Protein AF-A0A1Y5I904-F1 (afdb_monomer_lite)

Structure (mmCIF, N/CA/C/O backbone):
data_AF-A0A1Y5I904-F1
#
_entry.id   AF-A0A1Y5I904-F1
#
loop_
_atom_site.group_PDB
_atom_site.id
_atom_site.type_symbol
_atom_site.label_atom_id
_atom_site.label_alt_id
_atom_site.label_comp_id
_atom_site.label_asym_id
_atom_site.label_entity_id
_atom_site.label_seq_id
_atom_site.pdbx_PDB_ins_code
_atom_site.Cartn_x
_atom_site.Cartn_y
_atom_site.Cartn_z
_atom_site.occupancy
_atom_site.B_iso_or_equiv
_atom_site.auth_seq_id
_atom_site.auth_comp_id
_atom_site.auth_asym_id
_atom_site.auth_atom_id
_atom_site.pdbx_PDB_model_num
ATOM 1 N N . MET A 1 1 ? 65.230 15.357 65.675 1.00 37.19 1 MET A N 1
ATOM 2 C CA . MET A 1 1 ? 66.394 15.057 64.803 1.00 37.19 1 MET A CA 1
ATOM 3 C C . MET A 1 1 ? 66.828 13.613 65.038 1.00 37.19 1 MET A C 1
ATOM 5 O O . MET A 1 1 ? 66.601 13.140 66.140 1.00 37.19 1 MET A O 1
ATOM 9 N N . ARG A 1 2 ? 67.515 12.997 64.059 1.00 33.25 2 ARG A N 1
ATOM 10 C CA . ARG A 1 2 ? 68.181 11.670 64.097 1.00 33.25 2 ARG A CA 1
ATOM 11 C C . ARG A 1 2 ? 67.294 10.403 64.177 1.00 33.25 2 ARG A C 1
ATOM 13 O O . ARG A 1 2 ? 66.387 10.294 64.986 1.00 33.25 2 ARG A O 1
ATOM 20 N N . ALA A 1 3 ? 67.672 9.446 63.329 1.00 31.36 3 ALA A N 1
ATOM 21 C CA . ALA A 1 3 ? 67.494 7.982 63.373 1.00 31.36 3 ALA A CA 1
ATOM 22 C C . ALA A 1 3 ? 68.921 7.381 63.147 1.00 31.36 3 ALA A C 1
ATOM 24 O O . ALA A 1 3 ? 69.858 8.196 63.150 1.00 31.36 3 ALA A O 1
ATOM 25 N N . PRO A 1 4 ? 69.176 6.081 62.842 1.00 52.91 4 PRO A N 1
ATOM 26 C CA . PRO A 1 4 ? 68.407 4.818 62.948 1.00 52.91 4 PRO A CA 1
ATOM 27 C C . PRO A 1 4 ? 69.043 3.888 64.044 1.00 52.91 4 PRO A C 1
ATOM 29 O O . PRO A 1 4 ? 69.398 4.456 65.070 1.00 52.91 4 PRO A O 1
ATOM 32 N N . ILE A 1 5 ? 69.220 2.542 64.043 1.00 33.00 5 ILE A N 1
ATOM 33 C CA . ILE A 1 5 ? 69.091 1.383 63.105 1.00 33.00 5 ILE A CA 1
ATOM 34 C C . ILE A 1 5 ? 68.920 0.047 63.890 1.00 33.00 5 ILE A C 1
ATOM 36 O O . ILE A 1 5 ? 69.253 0.001 65.068 1.00 33.00 5 ILE A O 1
ATOM 40 N N . ALA A 1 6 ? 68.576 -1.042 63.170 1.00 31.25 6 ALA A N 1
ATOM 41 C CA . ALA A 1 6 ? 68.695 -2.476 63.547 1.00 31.25 6 ALA A CA 1
ATOM 42 C C . ALA A 1 6 ? 67.755 -2.995 64.679 1.00 31.25 6 ALA A C 1
ATOM 44 O O . ALA A 1 6 ? 67.220 -2.204 65.444 1.00 31.25 6 ALA A O 1
ATOM 45 N N . SER A 1 7 ? 67.446 -4.300 64.814 1.00 31.38 7 SER A N 1
ATOM 46 C CA . SER A 1 7 ? 68.014 -5.513 64.179 1.00 31.38 7 SER A CA 1
ATOM 47 C C . SER A 1 7 ? 66.975 -6.626 63.865 1.00 31.38 7 SER A C 1
ATOM 49 O O . SER A 1 7 ? 65.827 -6.567 64.293 1.00 31.38 7 SER A O 1
ATOM 51 N N . THR A 1 8 ? 67.422 -7.637 63.110 1.00 30.86 8 THR A N 1
ATOM 52 C CA . THR A 1 8 ? 66.809 -8.932 62.705 1.00 30.86 8 THR A CA 1
ATOM 53 C C . THR A 1 8 ? 66.584 -9.911 63.885 1.00 30.86 8 THR A C 1
ATOM 55 O O . THR A 1 8 ? 67.165 -9.682 64.941 1.00 30.86 8 THR A O 1
ATOM 58 N N . SER A 1 9 ? 65.860 -11.052 63.835 1.00 33.38 9 SER A N 1
ATOM 59 C CA . SER A 1 9 ? 65.056 -11.807 62.819 1.00 33.38 9 SER A CA 1
ATOM 60 C C . SER A 1 9 ? 64.004 -12.695 63.580 1.00 33.38 9 SER A C 1
ATOM 62 O O . SER A 1 9 ? 63.516 -12.197 64.585 1.00 33.38 9 SER A O 1
ATOM 64 N N . ASP A 1 10 ? 63.531 -13.930 63.292 1.00 34.19 10 ASP A N 1
ATOM 65 C CA . ASP A 1 10 ? 63.822 -15.057 62.366 1.00 34.19 10 ASP A CA 1
ATOM 66 C C . ASP A 1 10 ? 62.633 -16.075 62.324 1.00 34.19 10 ASP A C 1
ATOM 68 O O . ASP A 1 10 ? 61.891 -16.151 63.298 1.00 34.19 10 ASP A O 1
ATOM 72 N N . LYS A 1 11 ? 62.529 -16.903 61.258 1.00 34.19 11 LYS A N 1
ATOM 73 C CA . LYS A 1 11 ? 61.696 -18.141 61.079 1.00 34.19 11 LYS A CA 1
ATOM 74 C C . LYS A 1 11 ? 60.150 -18.036 61.149 1.00 34.19 11 LYS A C 1
ATOM 76 O O . LYS A 1 11 ? 59.596 -17.242 61.889 1.00 34.19 11 LYS A O 1
ATOM 81 N N . ALA A 1 12 ? 59.349 -18.856 60.447 1.00 36.53 12 ALA A N 1
ATOM 82 C CA . ALA A 1 12 ? 59.539 -19.863 59.376 1.00 36.53 12 ALA A CA 1
ATOM 83 C C . ALA A 1 12 ? 58.139 -20.290 58.845 1.00 36.53 12 ALA A C 1
ATOM 85 O O . ALA A 1 12 ? 57.160 -20.114 59.562 1.00 36.53 12 ALA A O 1
ATOM 86 N N . LEU A 1 13 ? 57.923 -20.918 57.677 1.00 34.00 13 LEU A N 1
ATOM 87 C CA . LEU A 1 13 ? 58.653 -21.044 56.398 1.00 34.00 13 LEU A CA 1
ATOM 88 C C . LEU A 1 13 ? 57.634 -21.569 55.345 1.00 34.00 13 LEU A C 1
ATOM 90 O O . LEU A 1 13 ? 56.708 -22.289 55.709 1.00 34.00 13 LEU A O 1
ATOM 94 N N . GLY A 1 14 ? 57.788 -21.263 54.048 1.00 33.06 14 GLY A N 1
ATOM 95 C CA . GLY A 1 14 ? 56.929 -21.827 52.988 1.00 33.06 14 GLY A CA 1
ATOM 96 C C . GLY A 1 14 ? 57.320 -21.368 51.580 1.00 33.06 14 GLY A C 1
ATOM 97 O O . GLY A 1 14 ? 56.940 -20.281 51.149 1.00 33.06 14 GLY A O 1
ATOM 98 N N . THR A 1 15 ? 58.116 -22.170 50.872 1.00 39.16 15 THR A N 1
ATOM 99 C CA . THR A 1 15 ? 58.800 -21.777 49.627 1.00 39.16 15 THR A CA 1
ATOM 100 C C . THR A 1 15 ? 57.958 -21.965 48.358 1.00 39.16 15 THR A C 1
ATOM 102 O O . THR A 1 15 ? 57.109 -22.848 48.265 1.00 39.16 15 THR A O 1
ATOM 105 N N . ARG A 1 16 ? 58.209 -21.114 47.353 1.00 38.72 16 ARG A N 1
ATOM 106 C CA . ARG A 1 16 ? 57.650 -21.192 45.988 1.00 38.72 16 ARG A CA 1
ATOM 107 C C . ARG A 1 16 ? 58.798 -21.265 44.969 1.00 38.72 16 ARG A C 1
ATOM 109 O O . ARG A 1 16 ? 59.931 -20.948 45.318 1.00 38.72 16 ARG A O 1
ATOM 116 N N . GLY A 1 17 ? 58.501 -21.710 43.746 1.00 44.94 17 GLY A N 1
ATOM 117 C CA . GLY A 1 17 ? 59.495 -21.998 42.701 1.00 44.94 17 GLY A CA 1
ATOM 118 C C . GLY A 1 17 ? 60.277 -20.785 42.153 1.00 44.94 17 GLY A C 1
ATOM 119 O O . GLY A 1 17 ? 59.896 -19.638 42.401 1.00 44.94 17 GLY A O 1
ATOM 120 N N . PRO A 1 18 ? 61.364 -21.041 41.395 1.00 52.94 18 PRO A N 1
ATOM 121 C CA . PRO A 1 18 ? 62.403 -20.053 41.072 1.00 52.94 18 PRO A CA 1
ATOM 122 C C . PRO A 1 18 ? 61.978 -18.927 40.114 1.00 52.94 18 PRO A C 1
ATOM 124 O O . PRO A 1 18 ? 62.566 -17.847 40.158 1.00 52.94 18 PRO A O 1
ATOM 127 N N . ASP A 1 19 ? 60.933 -19.119 39.301 1.00 53.38 19 ASP A N 1
ATOM 128 C CA . ASP A 1 19 ? 60.477 -18.125 38.309 1.00 53.38 19 ASP A CA 1
ATOM 129 C C . ASP A 1 19 ? 60.087 -16.767 38.926 1.00 53.38 19 ASP A C 1
ATOM 131 O O . ASP A 1 19 ? 60.067 -15.740 38.246 1.00 53.38 19 ASP A O 1
ATOM 135 N N . ALA A 1 20 ? 59.802 -16.741 40.232 1.00 55.34 20 ALA A N 1
ATOM 136 C CA . ALA A 1 20 ? 59.358 -15.560 40.968 1.00 55.34 20 ALA A CA 1
ATOM 137 C C . ALA A 1 20 ? 60.428 -14.461 41.157 1.00 55.34 20 ALA A C 1
ATOM 139 O O . ALA A 1 20 ? 60.087 -13.387 41.654 1.00 55.34 20 ALA A O 1
ATOM 140 N N . GLN A 1 21 ? 61.700 -14.700 40.802 1.00 58.06 21 GLN A N 1
ATOM 141 C CA . GLN A 1 21 ? 62.798 -13.741 41.026 1.00 58.06 21 GLN A CA 1
ATOM 142 C C . GLN A 1 21 ? 63.452 -13.173 39.750 1.00 58.06 21 GLN A C 1
ATOM 144 O O . GLN A 1 21 ? 64.247 -12.238 39.848 1.00 58.06 21 GLN A O 1
ATOM 149 N N . CYS A 1 22 ? 63.080 -13.625 38.546 1.00 61.50 22 CYS A N 1
ATOM 150 C CA . CYS A 1 22 ? 63.567 -13.005 37.308 1.00 61.50 22 CYS A CA 1
ATOM 151 C C . CYS A 1 22 ? 62.714 -11.780 36.916 1.00 61.50 22 CYS A C 1
ATOM 153 O O . CYS A 1 22 ? 61.638 -11.918 36.329 1.00 61.50 22 CYS A O 1
ATOM 155 N N . GLN A 1 23 ? 63.208 -10.563 37.183 1.00 62.62 23 GLN A N 1
ATOM 156 C CA . GLN A 1 23 ? 62.476 -9.315 36.892 1.00 62.62 23 GLN A CA 1
ATOM 157 C C . GLN A 1 23 ? 62.079 -9.136 35.412 1.00 62.62 23 GLN A C 1
ATOM 159 O O . GLN A 1 23 ? 61.051 -8.518 35.144 1.00 62.62 23 GLN A O 1
ATOM 164 N N . ARG A 1 24 ? 62.838 -9.688 34.451 1.00 49.69 24 ARG A N 1
ATOM 165 C CA . ARG A 1 24 ? 62.489 -9.619 33.015 1.00 49.69 24 ARG A CA 1
ATOM 166 C C . ARG A 1 24 ? 61.328 -10.549 32.651 1.00 49.69 24 ARG A C 1
ATOM 168 O O . ARG A 1 24 ? 60.395 -10.114 31.977 1.00 49.69 24 ARG A O 1
ATOM 175 N N . CYS A 1 25 ? 61.335 -11.783 33.158 1.00 57.19 25 CYS A N 1
ATOM 176 C CA . CYS A 1 25 ? 60.236 -12.731 32.956 1.00 57.19 25 CYS A CA 1
ATOM 177 C C . CYS A 1 25 ? 58.955 -12.275 33.675 1.00 57.19 25 CYS A C 1
ATOM 179 O O . CYS A 1 25 ? 57.867 -12.375 33.111 1.00 57.19 25 CYS A O 1
ATOM 181 N N . ALA A 1 26 ? 59.076 -11.677 34.867 1.00 61.12 26 ALA A N 1
ATOM 182 C CA . ALA A 1 26 ? 57.952 -11.105 35.616 1.00 61.12 26 ALA A CA 1
ATOM 183 C C . ALA A 1 26 ? 57.235 -9.946 34.885 1.00 61.12 26 ALA A C 1
ATOM 185 O O . ALA A 1 26 ? 56.087 -9.638 35.202 1.00 61.12 26 ALA A O 1
ATOM 186 N N . GLN A 1 27 ? 57.885 -9.322 33.894 1.00 58.03 27 GLN A N 1
ATOM 187 C CA . GLN A 1 27 ? 57.305 -8.294 33.019 1.00 58.03 27 GLN A CA 1
ATOM 188 C C . GLN A 1 27 ? 56.855 -8.843 31.648 1.00 58.03 27 GLN A C 1
ATOM 190 O O . GLN A 1 27 ? 56.465 -8.073 30.774 1.00 58.03 27 GLN A O 1
ATOM 195 N N . GLY A 1 28 ? 56.870 -10.168 31.454 1.00 55.53 28 GLY A N 1
ATOM 196 C CA . GLY A 1 28 ? 56.326 -10.833 30.265 1.00 55.53 28 GLY A CA 1
ATOM 197 C C . GLY A 1 28 ? 57.246 -10.875 29.041 1.00 55.53 28 GLY A C 1
ATOM 198 O O . GLY A 1 28 ? 56.782 -11.238 27.961 1.00 55.53 28 GLY A O 1
ATOM 199 N N . PHE A 1 29 ? 58.532 -10.535 29.181 1.00 49.56 29 PHE A N 1
ATOM 200 C CA . PHE A 1 29 ? 59.513 -10.618 28.093 1.00 49.56 29 PHE A CA 1
ATOM 201 C C . PHE A 1 29 ? 60.405 -11.859 28.219 1.00 49.56 29 PHE A C 1
ATOM 203 O O . PHE A 1 29 ? 60.851 -12.217 29.308 1.00 49.56 29 PHE A O 1
ATOM 210 N N . TYR A 1 30 ? 60.693 -12.496 27.081 1.00 54.53 30 TYR A N 1
ATOM 211 C CA . TYR A 1 30 ? 61.532 -13.694 27.002 1.00 54.53 30 TYR A CA 1
ATOM 212 C C . TYR A 1 30 ? 62.988 -13.415 27.424 1.00 54.53 30 TYR A C 1
ATOM 214 O O . TYR A 1 30 ? 63.544 -12.348 27.136 1.00 54.53 30 TYR A O 1
ATOM 222 N N . CYS A 1 31 ? 63.613 -14.393 28.085 1.00 48.16 31 CYS A N 1
ATOM 223 C CA . CYS A 1 31 ? 65.010 -14.356 28.513 1.00 48.16 31 CYS A CA 1
ATOM 224 C C . CYS A 1 31 ? 65.717 -15.662 28.118 1.00 48.16 31 CYS A C 1
ATOM 226 O O . CYS A 1 31 ? 65.143 -16.739 28.265 1.00 48.16 31 CYS A O 1
ATOM 228 N N . ALA A 1 32 ? 66.947 -15.570 27.609 1.00 54.75 32 ALA A N 1
ATOM 229 C CA . ALA A 1 32 ? 67.651 -16.704 27.001 1.00 54.75 32 ALA A CA 1
ATOM 230 C C . ALA A 1 32 ? 68.439 -17.578 28.000 1.00 54.75 32 ALA A C 1
ATOM 232 O O . ALA A 1 32 ? 68.758 -18.719 27.687 1.00 54.75 32 ALA A O 1
ATOM 233 N N . GLU A 1 33 ? 68.722 -17.084 29.209 1.00 48.16 33 GLU A N 1
ATOM 234 C CA . GLU A 1 33 ? 69.597 -17.750 30.197 1.00 48.16 33 GLU A CA 1
ATOM 235 C C . GLU A 1 33 ? 68.921 -18.903 30.972 1.00 48.16 33 GLU A C 1
ATOM 237 O O . GLU A 1 33 ? 69.505 -19.482 31.887 1.00 48.16 33 GLU A O 1
ATOM 242 N N . HIS A 1 34 ? 67.690 -19.265 30.599 1.00 58.94 34 HIS A N 1
ATOM 243 C CA . HIS A 1 34 ? 66.990 -20.471 31.065 1.00 58.94 34 HIS A CA 1
ATOM 244 C C . HIS A 1 34 ? 66.620 -21.413 29.902 1.00 58.94 34 HIS A C 1
ATOM 246 O O . HIS A 1 34 ? 65.742 -22.265 30.034 1.00 58.94 34 HIS A O 1
ATOM 252 N N . ALA A 1 35 ? 67.275 -21.261 28.747 1.00 47.38 35 ALA A N 1
ATOM 253 C CA . ALA A 1 35 ? 67.187 -22.204 27.639 1.00 47.38 35 ALA A CA 1
ATOM 254 C C . ALA A 1 35 ? 68.309 -23.255 27.720 1.00 47.38 35 ALA A C 1
ATOM 256 O O . ALA A 1 35 ? 69.447 -22.924 28.046 1.00 47.38 35 ALA A O 1
ATOM 257 N N . SER A 1 36 ? 67.994 -24.488 27.302 1.00 37.53 36 SER A N 1
ATOM 258 C CA . SER A 1 36 ? 68.884 -25.666 27.232 1.00 37.53 36 SER A CA 1
ATOM 259 C C . SER A 1 36 ? 69.275 -26.307 28.585 1.00 37.53 36 SER A C 1
ATOM 261 O O . SER A 1 36 ? 69.391 -25.622 29.591 1.00 37.53 36 SER A O 1
ATOM 263 N N . ASN A 1 37 ? 69.494 -27.625 28.685 1.00 35.12 37 ASN A N 1
ATOM 264 C CA . ASN A 1 37 ? 69.073 -28.724 27.802 1.00 35.12 37 ASN A CA 1
ATOM 265 C C . ASN A 1 37 ? 69.051 -30.052 28.584 1.00 35.12 37 ASN A C 1
ATOM 267 O O . ASN A 1 37 ? 69.848 -30.252 29.496 1.00 35.12 37 ASN A O 1
ATOM 271 N N . GLY A 1 38 ? 68.195 -30.987 28.169 1.00 28.09 38 GLY A N 1
ATOM 272 C CA . GLY A 1 38 ? 68.156 -32.357 28.689 1.00 28.09 38 GLY A CA 1
ATOM 273 C C . GLY A 1 38 ? 67.460 -33.265 27.683 1.00 28.09 38 GLY A C 1
ATOM 274 O O . GLY A 1 38 ? 66.237 -33.362 27.685 1.00 28.09 38 GLY A O 1
ATOM 275 N N . ALA A 1 39 ? 68.228 -33.851 26.765 1.00 31.25 39 ALA A N 1
ATOM 276 C CA . ALA A 1 39 ? 67.696 -34.599 25.631 1.00 31.25 39 ALA A CA 1
ATOM 277 C C . ALA A 1 39 ? 67.847 -36.112 25.826 1.00 31.25 39 ALA A C 1
ATOM 279 O O . ALA A 1 39 ? 68.961 -36.583 26.031 1.00 31.25 39 ALA A O 1
ATOM 280 N N . SER A 1 40 ? 66.747 -36.845 25.636 1.00 28.20 40 SER A N 1
ATOM 281 C CA . SER A 1 40 ? 66.747 -38.256 25.237 1.00 28.20 40 SER A CA 1
ATOM 282 C C . SER A 1 40 ? 65.568 -38.536 24.304 1.00 28.20 40 SER A C 1
ATOM 284 O O . SER A 1 40 ? 64.463 -38.050 24.524 1.00 28.20 40 SER A O 1
ATOM 286 N N . GLU A 1 41 ? 65.848 -39.323 23.265 1.00 31.95 41 GLU A N 1
ATOM 287 C CA . GLU A 1 41 ? 64.938 -40.275 22.611 1.00 31.95 41 GLU A CA 1
ATOM 288 C C . GLU A 1 41 ? 63.524 -39.783 22.238 1.00 31.95 41 GLU A C 1
ATOM 290 O O . GLU A 1 41 ? 62.536 -39.996 22.939 1.00 31.95 41 GLU A O 1
ATOM 295 N N . LYS A 1 42 ? 63.405 -39.235 21.020 1.00 31.30 42 LYS A N 1
ATOM 296 C CA . LYS A 1 42 ? 62.131 -39.259 20.289 1.00 31.30 42 LYS A CA 1
ATOM 297 C C . LYS A 1 42 ? 61.832 -40.690 19.843 1.00 31.30 42 LYS A C 1
ATOM 299 O O . LYS A 1 42 ? 62.506 -41.202 18.950 1.00 31.30 42 LYS A O 1
ATOM 304 N N . SER A 1 43 ? 60.781 -41.290 20.390 1.00 30.69 43 SER A N 1
ATOM 305 C CA . SER A 1 43 ? 60.101 -42.408 19.737 1.00 30.69 43 SER A CA 1
ATOM 306 C C . SER A 1 43 ? 59.536 -41.969 18.377 1.00 30.69 43 SER A C 1
ATOM 308 O O . SER A 1 43 ? 59.177 -40.806 18.175 1.00 30.69 43 SER A O 1
ATOM 310 N N . MET A 1 44 ? 59.464 -42.901 17.424 1.00 39.16 44 MET A N 1
ATOM 311 C CA . MET A 1 44 ? 58.741 -42.678 16.172 1.00 39.16 44 MET A CA 1
ATOM 312 C C . MET A 1 44 ? 57.244 -42.678 16.487 1.00 39.16 44 MET A C 1
ATOM 314 O O . MET A 1 44 ? 56.706 -43.715 16.872 1.00 39.16 44 MET A O 1
ATOM 318 N N . GLU A 1 45 ? 56.566 -41.538 16.335 1.00 37.44 45 GLU A N 1
ATOM 319 C CA . GLU A 1 45 ? 55.104 -41.533 16.369 1.00 37.44 45 GLU A CA 1
ATOM 320 C C . GLU A 1 45 ? 54.584 -42.084 15.038 1.00 37.44 45 GLU A C 1
ATOM 322 O O . GLU A 1 45 ? 54.827 -41.534 13.962 1.00 37.44 45 GLU A O 1
ATOM 327 N N . GLU A 1 46 ? 53.945 -43.244 15.132 1.00 33.31 46 GLU A N 1
ATOM 328 C CA . GLU A 1 46 ? 53.560 -44.088 14.012 1.00 33.31 46 GLU A CA 1
ATOM 329 C C . GLU A 1 46 ? 52.493 -43.387 13.159 1.00 33.31 46 GLU A C 1
ATOM 331 O O . GLU A 1 46 ? 51.348 -43.200 13.581 1.00 33.31 46 GLU A O 1
ATOM 336 N N . THR A 1 47 ? 52.862 -42.968 11.943 1.00 39.09 47 THR A N 1
ATOM 337 C CA . THR A 1 47 ? 51.931 -42.321 11.011 1.00 39.09 47 THR A CA 1
ATOM 338 C C . THR A 1 47 ? 50.856 -43.307 10.581 1.00 39.09 47 THR A C 1
ATOM 340 O O . THR A 1 47 ? 51.031 -44.065 9.626 1.00 39.09 47 THR A O 1
ATOM 343 N N . LYS A 1 48 ? 49.728 -43.263 11.296 1.00 34.16 48 LYS A N 1
ATOM 344 C CA . LYS A 1 48 ? 48.482 -43.958 10.980 1.00 34.16 48 LYS A CA 1
ATOM 345 C C . LYS A 1 48 ? 48.203 -43.874 9.470 1.00 34.16 48 LYS A C 1
ATOM 347 O O . LYS A 1 48 ? 47.997 -42.762 8.979 1.00 34.16 48 LYS A O 1
ATOM 352 N N . PRO A 1 49 ? 48.165 -45.004 8.740 1.00 38.88 49 PRO A N 1
ATOM 353 C CA . PRO A 1 49 ? 47.985 -44.979 7.297 1.00 38.88 49 PRO A CA 1
ATOM 354 C C . PRO A 1 49 ? 46.629 -44.369 6.935 1.00 38.88 49 PRO A C 1
ATOM 356 O O . PRO A 1 49 ? 45.606 -44.665 7.566 1.00 38.88 49 PRO A O 1
ATOM 359 N N . GLU A 1 50 ? 46.619 -43.520 5.908 1.00 44.88 50 GLU A N 1
ATOM 360 C CA . GLU A 1 50 ? 45.372 -43.027 5.332 1.00 44.88 50 GLU A CA 1
ATOM 361 C C . GLU A 1 50 ? 44.557 -44.203 4.764 1.00 44.88 50 GLU A C 1
ATOM 363 O O . GLU A 1 50 ? 45.132 -45.179 4.269 1.00 44.88 50 GLU A O 1
ATOM 368 N N . PRO A 1 51 ? 43.214 -44.163 4.849 1.00 43.53 51 PRO A N 1
ATOM 369 C CA . PRO A 1 51 ? 42.387 -45.257 4.364 1.00 43.53 51 PRO A CA 1
ATOM 370 C C . PRO A 1 51 ? 42.555 -45.400 2.850 1.00 43.53 51 PRO A C 1
ATOM 372 O O . PRO A 1 51 ? 42.142 -44.519 2.095 1.00 43.53 51 PRO A O 1
ATOM 375 N N . ILE A 1 52 ? 43.127 -46.529 2.417 1.00 45.34 52 ILE A N 1
ATOM 376 C CA . ILE A 1 52 ? 43.295 -46.878 1.003 1.00 45.34 52 ILE A CA 1
ATOM 377 C C . ILE A 1 52 ? 41.907 -46.979 0.365 1.00 45.34 52 ILE A C 1
ATOM 379 O O . ILE A 1 52 ? 41.223 -48.002 0.442 1.00 45.34 52 ILE A O 1
ATOM 383 N N . VAL A 1 53 ? 41.472 -45.886 -0.257 1.00 53.09 53 VAL A N 1
ATOM 384 C CA . VAL A 1 53 ? 40.275 -45.874 -1.087 1.00 53.09 53 VAL A CA 1
ATOM 385 C C . VAL A 1 53 ? 40.581 -46.668 -2.349 1.00 53.09 53 VAL A C 1
ATOM 387 O O . VAL A 1 53 ? 41.400 -46.253 -3.164 1.00 53.09 53 VAL A O 1
ATOM 390 N N . ASN A 1 54 ? 39.914 -47.813 -2.512 1.00 53.88 54 ASN A N 1
ATOM 391 C CA . ASN A 1 54 ? 39.927 -48.584 -3.756 1.00 53.88 54 ASN A CA 1
ATOM 392 C C . ASN A 1 54 ? 39.197 -47.789 -4.851 1.00 53.88 54 ASN A C 1
ATOM 394 O O . ASN A 1 54 ? 38.020 -48.000 -5.143 1.00 53.88 54 ASN A O 1
ATOM 398 N N . VAL A 1 55 ? 39.910 -46.814 -5.408 1.00 61.09 55 VAL A N 1
ATOM 399 C CA . VAL A 1 55 ? 39.551 -46.089 -6.618 1.00 61.09 55 VAL A CA 1
ATOM 400 C C . VAL A 1 55 ? 40.023 -46.929 -7.794 1.00 61.09 55 VAL A C 1
ATOM 402 O O . VAL A 1 55 ? 41.221 -47.135 -7.963 1.00 61.09 55 VAL A O 1
ATOM 405 N N . ASP A 1 56 ? 39.074 -47.394 -8.604 1.00 75.44 56 ASP A N 1
ATOM 406 C CA . ASP A 1 56 ? 39.347 -47.922 -9.942 1.00 75.44 56 ASP A CA 1
ATOM 407 C C . ASP A 1 56 ? 40.183 -46.881 -10.722 1.00 75.44 56 ASP A C 1
ATOM 409 O O . ASP A 1 56 ? 39.684 -45.771 -10.953 1.00 75.44 56 ASP A O 1
ATOM 413 N N . PRO A 1 57 ? 41.446 -47.185 -11.094 1.00 72.31 57 PRO A N 1
ATOM 414 C CA . PRO A 1 57 ? 42.336 -46.198 -11.695 1.00 72.31 57 PRO A CA 1
ATOM 415 C C . PRO A 1 57 ? 41.842 -45.661 -13.039 1.00 72.31 57 PRO A C 1
ATOM 417 O O . PRO A 1 57 ? 42.142 -44.513 -13.365 1.00 72.31 57 PRO A O 1
ATOM 420 N N . ASP A 1 58 ? 41.087 -46.459 -13.801 1.00 77.50 58 ASP A N 1
ATOM 421 C CA . ASP A 1 58 ? 40.549 -46.107 -15.120 1.00 77.50 58 ASP A CA 1
ATOM 422 C C . ASP A 1 58 ? 39.161 -45.440 -15.047 1.00 77.50 58 ASP A C 1
ATOM 424 O O . ASP A 1 58 ? 38.687 -44.881 -16.045 1.00 77.50 58 ASP A O 1
ATOM 428 N N . ALA A 1 59 ? 38.511 -45.434 -13.879 1.00 84.19 59 ALA A N 1
ATOM 429 C CA . ALA A 1 59 ? 37.201 -44.818 -13.704 1.00 84.19 59 ALA A CA 1
ATOM 430 C C . ALA A 1 59 ? 37.245 -43.283 -13.807 1.00 84.19 59 ALA A C 1
ATOM 432 O O . ALA A 1 59 ? 38.023 -42.592 -13.148 1.00 84.19 59 ALA A O 1
ATOM 433 N N . TRP A 1 60 ? 36.324 -42.728 -14.600 1.00 86.38 60 TRP A N 1
ATOM 434 C CA . TRP A 1 60 ? 36.158 -41.284 -14.755 1.00 86.38 60 TRP A CA 1
ATOM 435 C C . TRP A 1 60 ? 35.529 -40.643 -13.515 1.00 86.38 60 TRP A C 1
ATOM 437 O O . TRP A 1 60 ? 34.354 -40.862 -13.214 1.00 86.38 60 TRP A O 1
ATOM 447 N N . GLN A 1 61 ? 36.282 -39.768 -12.855 1.00 88.00 61 GLN A N 1
ATOM 448 C CA . GLN A 1 61 ? 35.827 -38.960 -11.725 1.00 88.00 61 GLN A CA 1
ATOM 449 C C . GLN A 1 61 ? 35.742 -37.475 -12.100 1.00 88.00 61 GLN A C 1
ATOM 451 O O . GLN A 1 61 ? 36.329 -37.039 -13.087 1.00 88.00 61 GLN A O 1
ATOM 456 N N . THR A 1 62 ? 35.011 -36.681 -11.312 1.00 91.56 62 THR A N 1
ATOM 457 C CA . THR A 1 62 ? 34.900 -35.221 -11.488 1.00 91.56 62 THR A CA 1
ATOM 458 C C . THR A 1 62 ? 35.562 -34.513 -10.312 1.00 91.56 62 THR A C 1
ATOM 460 O O . THR A 1 62 ? 35.199 -34.762 -9.161 1.00 91.56 62 THR A O 1
ATOM 463 N N . CYS A 1 63 ? 36.503 -33.610 -10.587 1.00 90.94 63 CYS A N 1
ATOM 464 C CA . CYS A 1 63 ? 37.201 -32.840 -9.564 1.00 90.94 63 CYS A CA 1
ATOM 465 C C . CYS A 1 63 ? 36.243 -31.869 -8.850 1.00 90.94 63 CYS A C 1
ATOM 467 O O . CYS A 1 63 ? 35.574 -31.058 -9.493 1.00 90.94 63 CYS A O 1
ATOM 469 N N . LYS A 1 64 ? 36.201 -31.925 -7.514 1.00 89.81 64 LYS A N 1
ATOM 470 C CA . LYS A 1 64 ? 35.356 -31.069 -6.662 1.00 89.81 64 LYS A CA 1
ATOM 471 C C . LYS A 1 64 ? 36.074 -29.812 -6.151 1.00 89.81 64 LYS A C 1
ATOM 473 O O . LYS A 1 64 ? 35.441 -28.982 -5.500 1.00 89.81 64 LYS A O 1
ATOM 478 N N . ARG A 1 65 ? 37.371 -29.639 -6.446 1.00 89.00 65 ARG A N 1
ATOM 479 C CA . ARG A 1 65 ? 38.131 -28.436 -6.060 1.00 89.00 65 ARG A CA 1
ATOM 480 C C . ARG A 1 65 ? 37.576 -27.188 -6.771 1.00 89.00 65 ARG A C 1
ATOM 482 O O . ARG A 1 65 ? 37.276 -27.252 -7.969 1.00 89.00 65 ARG A O 1
ATOM 489 N N . PRO A 1 66 ? 37.426 -26.051 -6.066 1.00 87.81 66 PRO A N 1
ATOM 490 C CA . PRO A 1 66 ? 36.777 -24.861 -6.611 1.00 87.81 66 PRO A CA 1
ATOM 491 C C . PRO A 1 66 ? 37.572 -24.283 -7.786 1.00 87.81 66 PRO A C 1
ATOM 493 O O . PRO A 1 66 ? 38.791 -24.134 -7.722 1.00 87.81 66 PRO A O 1
ATOM 496 N N . GLY A 1 67 ? 36.868 -23.948 -8.867 1.00 85.44 67 GLY A N 1
ATOM 497 C CA . GLY A 1 67 ? 37.469 -23.435 -10.101 1.00 85.44 67 GLY A CA 1
ATOM 498 C C . GLY A 1 67 ? 38.009 -24.502 -11.064 1.00 85.44 67 GLY A C 1
ATOM 499 O O . GLY A 1 67 ? 38.376 -24.136 -12.173 1.00 85.44 67 GLY A O 1
ATOM 500 N N . CYS A 1 68 ? 38.019 -25.792 -10.693 1.00 88.62 68 CYS A N 1
ATOM 501 C CA . CYS A 1 68 ? 38.410 -26.876 -11.601 1.00 88.62 68 CYS A CA 1
ATOM 502 C C . CYS A 1 68 ? 37.198 -27.507 -12.312 1.00 88.62 68 CYS A C 1
ATOM 504 O O . CYS A 1 68 ? 36.967 -27.244 -13.487 1.00 88.62 68 CYS A O 1
ATOM 506 N N . GLY A 1 69 ? 36.426 -28.363 -11.629 1.00 84.44 69 GLY A N 1
ATOM 507 C CA . GLY A 1 69 ? 35.244 -29.036 -12.198 1.00 84.44 69 GLY A CA 1
ATOM 508 C C . GLY A 1 69 ? 35.505 -30.043 -13.334 1.00 84.44 69 GLY A C 1
ATOM 509 O O . GLY A 1 69 ? 34.556 -30.655 -13.824 1.00 84.44 69 GLY A O 1
ATOM 510 N N . LEU A 1 70 ? 36.759 -30.228 -13.762 1.00 88.31 70 LEU A N 1
ATOM 511 C CA . LEU A 1 70 ? 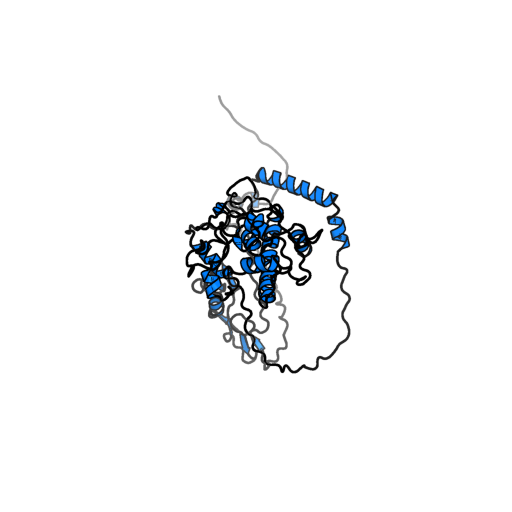37.133 -31.126 -14.858 1.00 88.31 70 LEU A CA 1
ATOM 512 C C . LEU A 1 70 ? 36.952 -32.605 -14.490 1.00 88.31 70 LEU A C 1
ATOM 514 O O . LEU A 1 70 ? 37.005 -32.989 -13.318 1.00 88.31 70 LEU A O 1
ATOM 518 N N . LYS A 1 71 ? 36.779 -33.440 -15.519 1.00 90.94 71 LYS A N 1
ATOM 519 C CA . LYS A 1 71 ? 36.836 -34.898 -15.388 1.00 90.94 71 LYS A CA 1
ATOM 520 C C . LYS A 1 71 ? 38.267 -35.401 -15.538 1.00 90.94 71 LYS A C 1
ATOM 522 O O . LYS A 1 71 ? 38.988 -34.920 -16.405 1.00 90.94 71 LYS A O 1
ATOM 527 N N . PHE A 1 72 ? 38.633 -36.393 -14.737 1.00 88.12 72 PHE A N 1
ATOM 528 C CA . PHE A 1 72 ? 39.953 -37.020 -14.724 1.00 88.12 72 PHE A CA 1
ATOM 529 C C . PHE A 1 72 ? 39.832 -38.531 -14.469 1.00 88.12 72 PHE A C 1
ATOM 531 O O . PHE A 1 72 ? 38.766 -39.016 -14.081 1.00 88.12 72 PHE A O 1
ATOM 538 N N . ARG A 1 73 ? 40.928 -39.260 -14.678 1.00 88.12 73 ARG A N 1
ATOM 539 C CA . ARG A 1 73 ? 41.137 -40.640 -14.213 1.00 88.12 73 ARG A CA 1
ATOM 540 C C . ARG A 1 73 ? 42.387 -40.647 -13.345 1.00 88.12 73 ARG A C 1
ATOM 542 O O . ARG A 1 73 ? 43.314 -39.891 -13.630 1.00 88.12 73 ARG A O 1
ATOM 549 N N . GLU A 1 74 ? 42.436 -41.475 -12.309 1.00 84.94 74 GLU A N 1
ATOM 550 C CA . GLU A 1 74 ? 43.526 -41.410 -11.324 1.00 84.94 74 GLU A CA 1
ATOM 551 C C . GLU A 1 74 ? 44.887 -41.803 -11.928 1.00 84.94 74 GLU A C 1
ATOM 553 O O . GLU A 1 74 ? 45.905 -41.189 -11.615 1.00 84.94 74 GLU A O 1
ATOM 558 N N . ARG A 1 75 ? 44.881 -42.724 -12.901 1.00 84.00 75 ARG A N 1
ATOM 559 C CA . ARG A 1 75 ? 46.036 -43.089 -13.748 1.00 84.00 75 ARG A CA 1
ATOM 560 C C . ARG A 1 75 ? 46.694 -41.928 -14.512 1.00 84.00 75 ARG A C 1
ATOM 562 O O . ARG A 1 75 ? 47.875 -42.011 -14.824 1.00 84.00 75 ARG A O 1
ATOM 569 N N . ASP A 1 76 ? 45.936 -40.877 -14.830 1.00 83.88 76 ASP A N 1
ATOM 570 C CA . ASP A 1 76 ? 46.387 -39.735 -15.638 1.00 83.88 76 ASP A CA 1
ATOM 571 C C . ASP A 1 76 ? 46.538 -38.461 -14.762 1.00 83.88 76 ASP A C 1
ATOM 573 O O . ASP A 1 76 ? 46.722 -37.355 -15.269 1.00 83.88 76 ASP A O 1
ATOM 577 N N . ASN A 1 77 ? 46.416 -38.595 -13.433 1.00 88.12 77 ASN A N 1
ATOM 578 C CA . ASN A 1 77 ? 46.301 -37.491 -12.476 1.00 88.12 77 ASN A CA 1
ATOM 579 C C . ASN A 1 77 ? 47.675 -37.023 -11.953 1.00 88.12 77 ASN A C 1
ATOM 581 O O . ASN A 1 77 ? 48.092 -37.394 -10.851 1.00 88.12 77 ASN A O 1
ATOM 585 N N . ALA A 1 78 ? 48.386 -36.229 -12.757 1.00 86.19 78 ALA A N 1
ATOM 586 C CA . ALA A 1 78 ? 49.689 -35.655 -12.403 1.00 86.19 78 ALA A CA 1
ATOM 587 C C . ALA A 1 78 ? 49.608 -34.551 -11.323 1.00 86.19 78 ALA A C 1
ATOM 589 O O . ALA A 1 78 ? 48.564 -33.925 -11.122 1.00 86.19 78 ALA A O 1
ATOM 590 N N . ASP A 1 79 ? 50.738 -34.282 -10.662 1.00 82.06 79 ASP A N 1
ATOM 591 C CA . ASP A 1 79 ? 50.836 -33.394 -9.491 1.00 82.06 79 ASP A CA 1
ATOM 592 C C . ASP A 1 79 ? 50.503 -31.917 -9.735 1.00 82.06 79 ASP A C 1
ATOM 594 O O . ASP A 1 79 ? 50.236 -31.204 -8.769 1.00 82.06 79 ASP A O 1
ATOM 598 N N . ASP A 1 80 ? 50.451 -31.447 -10.984 1.00 84.44 80 ASP A N 1
ATOM 599 C CA . ASP A 1 80 ? 50.059 -30.073 -11.321 1.00 84.44 80 ASP A CA 1
ATOM 600 C C . ASP A 1 80 ? 48.823 -29.964 -12.241 1.00 84.44 80 ASP A C 1
ATOM 602 O O . ASP A 1 80 ? 48.423 -28.851 -12.594 1.00 84.44 80 ASP A O 1
ATOM 606 N N . ALA A 1 81 ? 48.175 -31.090 -12.572 1.00 87.50 81 ALA A N 1
ATOM 607 C CA . ALA A 1 81 ? 47.097 -31.177 -13.566 1.00 87.50 81 ALA A CA 1
ATOM 608 C C . ALA A 1 81 ? 45.825 -30.381 -13.201 1.00 87.50 81 ALA A C 1
ATOM 610 O O . ALA A 1 81 ? 45.139 -29.832 -14.068 1.00 87.50 81 ALA A O 1
ATOM 611 N N . CYS A 1 82 ? 45.501 -30.279 -11.910 1.00 90.94 82 CYS A N 1
ATOM 612 C CA . CYS A 1 82 ? 44.351 -29.530 -11.419 1.00 90.94 82 CYS A CA 1
ATOM 613 C C . CYS A 1 82 ? 44.729 -28.084 -11.097 1.00 90.94 82 CYS A C 1
ATOM 615 O O . CYS A 1 82 ? 45.401 -27.820 -10.102 1.00 90.94 82 CYS A O 1
ATOM 617 N N . VAL A 1 83 ? 44.188 -27.130 -11.858 1.00 91.00 83 VAL A N 1
ATOM 618 C CA . VAL A 1 83 ? 44.233 -25.696 -11.527 1.00 91.00 83 VAL A CA 1
ATOM 619 C C . VAL A 1 83 ? 42.985 -25.334 -10.706 1.00 91.00 83 VAL A C 1
ATOM 621 O O . VAL A 1 83 ? 41.863 -25.554 -11.160 1.00 91.00 83 VAL A O 1
ATOM 624 N N . PHE A 1 84 ? 43.154 -24.835 -9.476 1.00 91.25 84 PHE A N 1
ATOM 625 C CA . PHE A 1 84 ? 42.053 -24.587 -8.524 1.00 91.25 84 PHE A CA 1
ATOM 626 C C . PHE A 1 84 ? 42.327 -23.416 -7.556 1.00 91.25 84 PHE A C 1
ATOM 628 O O . PHE A 1 84 ? 43.419 -22.850 -7.529 1.00 91.25 84 PHE A O 1
ATOM 635 N N . HIS A 1 85 ? 41.328 -23.025 -6.759 1.00 89.75 85 HIS A N 1
ATOM 636 C CA . HIS A 1 85 ? 41.496 -22.097 -5.630 1.00 89.75 85 HIS A CA 1
ATOM 637 C C . HIS A 1 85 ? 41.712 -22.881 -4.327 1.00 89.75 85 HIS A C 1
ATOM 639 O O . HIS A 1 85 ? 40.837 -23.625 -3.896 1.00 89.75 85 HIS A O 1
ATOM 645 N N . SER A 1 86 ? 42.861 -22.723 -3.668 1.00 88.38 86 SER A N 1
ATOM 646 C CA . SER A 1 86 ? 43.151 -23.403 -2.390 1.00 88.38 86 SER A CA 1
ATOM 647 C C . SER A 1 86 ? 42.509 -22.738 -1.162 1.00 88.38 86 SER A C 1
ATOM 649 O O . SER A 1 86 ? 42.512 -23.309 -0.074 1.00 88.38 86 SER A O 1
ATOM 651 N N . GLY A 1 87 ? 41.974 -21.526 -1.322 1.00 86.31 87 GLY A N 1
ATOM 652 C CA . GLY A 1 87 ? 41.413 -20.702 -0.255 1.00 86.31 87 GLY A CA 1
ATOM 653 C C . GLY A 1 87 ? 39.890 -20.766 -0.132 1.00 86.31 87 GLY A C 1
ATOM 654 O O . GLY A 1 87 ? 39.184 -21.309 -0.980 1.00 86.31 87 GLY A O 1
ATOM 655 N N . ALA A 1 88 ? 39.370 -20.136 0.920 1.00 85.25 88 ALA A N 1
ATOM 656 C CA . ALA A 1 88 ? 37.937 -19.913 1.091 1.00 85.25 88 ALA A CA 1
ATOM 657 C C . ALA A 1 88 ? 37.477 -18.672 0.295 1.00 85.25 88 ALA A C 1
ATOM 659 O O . ALA A 1 88 ? 38.265 -17.736 0.113 1.00 85.25 88 ALA A O 1
ATOM 660 N N . PRO A 1 89 ? 36.210 -18.609 -0.152 1.00 87.56 89 PRO A N 1
ATOM 661 C CA . PRO A 1 89 ? 35.675 -17.411 -0.786 1.00 87.56 89 PRO A CA 1
ATOM 662 C C . PRO A 1 89 ? 35.459 -16.297 0.256 1.00 87.56 89 PRO A C 1
ATOM 664 O O . PRO A 1 89 ? 34.768 -16.484 1.261 1.00 87.56 89 PRO A O 1
ATOM 667 N N . ILE A 1 90 ? 36.059 -15.132 0.013 1.00 83.38 90 ILE A N 1
ATOM 668 C CA . ILE A 1 90 ? 35.963 -13.925 0.841 1.00 83.38 90 ILE A CA 1
ATOM 669 C C . ILE A 1 90 ? 34.901 -12.992 0.257 1.00 83.38 90 ILE A C 1
ATOM 671 O O . ILE A 1 90 ? 34.925 -12.670 -0.931 1.00 83.38 90 ILE A O 1
ATOM 675 N N . PHE A 1 91 ? 34.025 -12.489 1.128 1.00 84.62 91 PHE A N 1
ATOM 676 C CA . PHE A 1 91 ? 33.053 -11.438 0.826 1.00 84.62 91 PHE A CA 1
ATOM 677 C C . PHE A 1 91 ? 33.175 -10.338 1.891 1.00 84.62 91 PHE A C 1
ATOM 679 O O . PHE A 1 91 ? 32.724 -10.519 3.023 1.00 84.62 91 PHE A O 1
ATOM 686 N N . HIS A 1 92 ? 33.813 -9.212 1.559 1.00 75.19 92 HIS A N 1
ATOM 687 C CA . HIS A 1 92 ? 34.065 -8.107 2.495 1.00 75.19 92 HIS A CA 1
ATOM 688 C C . HIS A 1 92 ? 33.921 -6.761 1.781 1.00 75.19 92 HIS A C 1
ATOM 690 O O . HIS A 1 92 ? 34.436 -6.603 0.683 1.00 75.19 92 HIS A O 1
ATOM 696 N N . GLU A 1 93 ? 33.225 -5.792 2.388 1.00 70.88 93 GLU A N 1
ATOM 697 C CA . GLU A 1 93 ? 33.104 -4.413 1.865 1.00 70.88 93 GLU A CA 1
ATOM 698 C C . GLU A 1 93 ? 32.758 -4.356 0.360 1.00 70.88 93 GLU A C 1
ATOM 700 O O . GLU A 1 93 ? 33.415 -3.696 -0.438 1.00 70.88 93 GLU A O 1
ATOM 705 N N . THR A 1 94 ? 31.712 -5.097 -0.031 1.00 73.56 94 THR A N 1
ATOM 706 C CA . THR A 1 94 ? 31.222 -5.343 -1.413 1.00 73.56 94 THR A CA 1
ATOM 707 C C . THR A 1 94 ? 32.148 -6.141 -2.342 1.00 73.56 94 THR A C 1
ATOM 709 O O . THR A 1 94 ? 31.640 -6.816 -3.247 1.00 73.56 94 THR A O 1
ATOM 712 N N . LYS A 1 95 ? 33.458 -6.152 -2.070 1.00 80.88 95 LYS A N 1
ATOM 713 C CA . LYS A 1 95 ? 34.471 -6.957 -2.761 1.00 80.88 95 LYS A CA 1
ATOM 714 C C . LYS A 1 95 ? 34.273 -8.456 -2.522 1.00 80.88 95 LYS A C 1
ATOM 716 O O . LYS A 1 95 ? 33.857 -8.894 -1.445 1.00 80.88 95 LYS A O 1
ATOM 721 N N . LYS A 1 96 ? 34.604 -9.237 -3.547 1.00 86.81 96 LYS A N 1
ATOM 722 C CA . LYS A 1 96 ? 34.446 -10.691 -3.627 1.00 86.81 96 LYS A CA 1
ATOM 723 C C . LYS A 1 96 ? 35.729 -11.293 -4.189 1.00 86.81 96 LYS A C 1
ATOM 725 O O . LYS A 1 96 ? 36.299 -10.741 -5.126 1.00 86.81 96 LYS A O 1
ATOM 730 N N . GLY A 1 97 ? 36.187 -12.411 -3.644 1.00 89.12 97 GLY A N 1
ATOM 731 C CA . GLY A 1 97 ? 37.389 -13.086 -4.134 1.00 89.12 97 GLY A CA 1
ATOM 732 C C . GLY A 1 97 ? 37.720 -14.341 -3.345 1.00 89.12 97 GLY A C 1
ATOM 733 O O . GLY A 1 97 ? 36.874 -14.870 -2.631 1.00 89.12 97 GLY A O 1
ATOM 734 N N . TRP A 1 98 ? 38.956 -14.814 -3.460 1.00 88.69 98 TRP A N 1
ATOM 735 C CA . TRP A 1 98 ? 39.421 -16.054 -2.836 1.00 88.69 98 TRP A CA 1
ATOM 736 C C . TRP A 1 98 ? 40.607 -15.773 -1.919 1.00 88.69 98 TRP A C 1
ATOM 738 O O . TRP A 1 98 ? 41.507 -15.034 -2.304 1.00 88.69 98 TRP A O 1
ATOM 748 N N . SER A 1 99 ? 40.650 -16.384 -0.731 1.00 86.06 99 SER A N 1
ATOM 749 C CA . SER A 1 99 ? 41.708 -16.137 0.268 1.00 86.06 99 SER A CA 1
ATOM 750 C C . SER A 1 99 ? 43.109 -16.605 -0.150 1.00 86.06 99 SER A C 1
ATOM 752 O O . SER A 1 99 ? 44.071 -16.366 0.571 1.00 86.06 99 SER A O 1
ATOM 754 N N . CYS A 1 100 ? 43.216 -17.301 -1.282 1.00 85.94 100 CYS A N 1
ATOM 755 C CA . CYS A 1 100 ? 44.457 -17.738 -1.922 1.00 85.94 100 CYS A CA 1
ATOM 756 C C . CYS A 1 100 ? 44.905 -16.828 -3.082 1.00 85.94 100 CYS A C 1
ATOM 758 O O . CYS A 1 100 ? 45.999 -17.009 -3.608 1.00 85.94 100 CYS A O 1
ATOM 760 N N . CYS A 1 101 ? 44.071 -15.873 -3.507 1.00 83.38 101 CYS A N 1
ATOM 761 C CA . CYS A 1 101 ? 44.411 -14.889 -4.532 1.00 83.38 101 CYS A CA 1
ATOM 762 C C . CYS A 1 101 ? 44.995 -13.612 -3.911 1.00 83.38 101 CYS A C 1
ATOM 764 O O . CYS A 1 101 ? 44.666 -13.250 -2.782 1.00 83.38 101 CYS A O 1
ATOM 766 N N . THR A 1 102 ? 45.808 -12.884 -4.683 1.00 75.56 102 THR A N 1
ATOM 767 C CA . THR A 1 102 ? 46.226 -11.520 -4.327 1.00 75.56 102 THR A CA 1
ATOM 768 C C . THR A 1 102 ? 45.029 -10.565 -4.299 1.00 75.56 102 THR A C 1
ATOM 770 O O . THR A 1 102 ? 44.015 -10.790 -4.969 1.00 75.56 102 THR A O 1
ATOM 773 N N . ALA A 1 103 ? 45.145 -9.482 -3.524 1.00 62.41 103 ALA A N 1
ATOM 774 C CA . ALA A 1 103 ? 44.062 -8.519 -3.305 1.00 62.41 103 ALA A CA 1
ATOM 775 C C . ALA A 1 103 ? 43.568 -7.841 -4.599 1.00 62.41 103 ALA A C 1
ATOM 777 O O . ALA A 1 103 ? 42.418 -7.416 -4.671 1.00 62.41 103 ALA A O 1
ATOM 778 N N . ASP A 1 104 ? 44.399 -7.798 -5.638 1.00 62.66 104 ASP A N 1
ATOM 779 C CA . ASP A 1 104 ? 44.098 -7.196 -6.945 1.00 62.66 104 ASP A CA 1
ATOM 780 C C . ASP A 1 104 ? 43.096 -8.026 -7.767 1.00 62.66 104 ASP A C 1
ATOM 782 O O . ASP A 1 104 ? 42.535 -7.544 -8.747 1.00 62.66 104 ASP A O 1
ATOM 786 N N . LYS A 1 105 ? 42.827 -9.272 -7.348 1.00 69.12 105 LYS A N 1
ATOM 787 C CA . LYS A 1 105 ? 41.780 -10.143 -7.911 1.00 69.12 105 LYS A CA 1
ATOM 788 C C . LYS A 1 105 ? 40.448 -10.048 -7.150 1.00 69.12 105 LYS A C 1
ATOM 790 O O . LYS A 1 105 ? 39.585 -10.911 -7.310 1.00 69.12 105 LYS A O 1
ATOM 795 N N . LEU A 1 106 ? 40.273 -9.028 -6.304 1.00 78.81 106 LEU A N 1
ATOM 796 C CA . LEU A 1 106 ? 39.004 -8.720 -5.644 1.00 78.81 106 LEU A CA 1
ATOM 797 C C . LEU A 1 106 ? 38.075 -7.948 -6.590 1.00 78.81 106 LEU A C 1
ATOM 799 O O . LEU A 1 106 ? 38.364 -6.816 -6.970 1.00 78.81 106 LEU A O 1
ATOM 803 N N . VAL A 1 107 ? 36.925 -8.537 -6.913 1.00 84.06 107 VAL A N 1
ATOM 804 C CA . VAL A 1 107 ? 35.938 -7.985 -7.857 1.00 84.06 107 VAL A CA 1
ATOM 805 C C . VAL A 1 107 ? 34.653 -7.551 -7.153 1.00 84.06 107 VAL A C 1
ATOM 807 O O . VAL A 1 107 ? 34.330 -8.028 -6.062 1.00 84.06 107 VAL A O 1
ATOM 810 N N . TYR A 1 108 ? 33.910 -6.629 -7.765 1.00 84.38 108 TYR A N 1
ATOM 811 C CA . TYR A 1 108 ? 32.699 -6.051 -7.171 1.00 84.38 108 TYR A CA 1
ATOM 812 C C . TYR A 1 108 ? 31.403 -6.723 -7.643 1.00 84.38 108 TYR A C 1
ATOM 814 O O . TYR A 1 108 ? 30.437 -6.736 -6.880 1.00 84.38 108 TYR A O 1
ATOM 822 N N . ASP A 1 109 ? 31.369 -7.353 -8.819 1.00 83.94 109 ASP A N 1
ATOM 823 C CA . ASP A 1 109 ? 30.224 -8.160 -9.265 1.00 83.94 109 ASP A CA 1
ATOM 824 C C . ASP A 1 109 ? 30.335 -9.625 -8.791 1.00 83.94 109 ASP A C 1
ATOM 826 O O . ASP A 1 109 ? 31.426 -10.132 -8.528 1.00 83.94 109 ASP A O 1
ATOM 830 N N . PHE A 1 110 ? 29.202 -10.313 -8.638 1.00 84.56 110 PHE A N 1
ATOM 831 C CA . PHE A 1 110 ? 29.169 -11.751 -8.366 1.00 84.56 110 PHE A CA 1
ATOM 832 C C . PHE A 1 110 ? 29.470 -12.584 -9.620 1.00 84.56 110 PHE A C 1
ATOM 834 O O . PHE A 1 110 ? 30.164 -13.596 -9.513 1.00 84.56 110 PHE A O 1
ATOM 841 N N . ASP A 1 111 ? 29.030 -12.148 -10.801 1.00 85.62 111 ASP A N 1
ATOM 842 C CA . ASP A 1 111 ? 29.299 -12.877 -12.043 1.00 85.62 111 ASP A CA 1
ATOM 843 C C . ASP A 1 111 ? 30.790 -12.826 -12.400 1.00 85.62 111 ASP A C 1
ATOM 845 O O . ASP A 1 111 ? 31.336 -13.804 -12.904 1.00 85.62 111 ASP A O 1
ATOM 849 N N . ASP A 1 112 ? 31.487 -11.735 -12.070 1.00 85.69 112 ASP A N 1
ATOM 850 C CA . ASP A 1 112 ? 32.947 -11.650 -12.208 1.00 85.69 112 ASP A CA 1
ATOM 851 C C . ASP A 1 112 ? 33.693 -12.466 -11.147 1.00 85.69 112 ASP A C 1
ATOM 853 O O . ASP A 1 112 ? 34.766 -12.998 -11.426 1.00 85.69 112 ASP A O 1
ATOM 857 N N . PHE A 1 113 ? 33.119 -12.649 -9.952 1.00 87.75 113 PHE A N 1
ATOM 858 C CA . PHE A 1 113 ? 33.709 -13.505 -8.915 1.00 87.75 113 PHE A CA 1
ATOM 859 C C . PHE A 1 113 ? 33.790 -14.973 -9.367 1.00 87.75 113 PHE A C 1
ATOM 861 O O . PHE A 1 113 ? 34.772 -15.659 -9.077 1.00 87.75 113 PHE A O 1
ATOM 868 N N . LEU A 1 114 ? 32.805 -15.431 -10.146 1.00 86.00 114 LEU A N 1
ATOM 869 C CA . LEU A 1 114 ? 32.816 -16.752 -10.779 1.00 86.00 114 LEU A CA 1
ATOM 870 C C . LEU A 1 114 ? 33.853 -16.875 -11.914 1.00 86.00 114 LEU A C 1
ATOM 872 O O . LEU A 1 114 ? 34.225 -17.992 -12.266 1.00 86.00 114 LEU A O 1
ATOM 876 N N . LYS A 1 115 ? 34.341 -15.753 -12.466 1.00 86.50 115 LYS A N 1
ATOM 877 C CA . LYS A 1 115 ? 35.352 -15.697 -13.541 1.00 86.50 115 LYS A CA 1
ATOM 878 C C . LYS A 1 115 ? 36.792 -15.573 -13.022 1.00 86.50 115 LYS A C 1
ATOM 880 O O . LYS A 1 115 ? 37.718 -15.582 -13.831 1.00 86.50 115 LYS A O 1
ATOM 885 N N . ILE A 1 116 ? 37.020 -15.446 -11.707 1.00 86.06 116 ILE A N 1
ATOM 886 C CA . ILE A 1 116 ? 38.378 -15.308 -11.152 1.00 86.06 116 ILE A CA 1
ATOM 887 C C . ILE A 1 116 ? 39.181 -16.582 -11.438 1.00 86.06 116 ILE A C 1
ATOM 889 O O . ILE A 1 116 ? 38.937 -17.630 -10.833 1.00 86.06 116 ILE A O 1
ATOM 893 N N . ALA A 1 117 ? 40.175 -16.463 -12.322 1.00 86.94 117 ALA A N 1
ATOM 894 C CA . ALA A 1 117 ? 41.057 -17.558 -12.713 1.00 86.94 117 ALA A CA 1
ATOM 895 C C . ALA A 1 117 ? 41.709 -18.233 -11.483 1.00 86.94 117 ALA A C 1
ATOM 897 O O . ALA A 1 117 ? 42.241 -17.514 -10.623 1.00 86.94 117 ALA A O 1
ATOM 898 N N . PRO A 1 118 ? 41.694 -19.578 -11.381 1.00 89.31 118 PRO A N 1
ATOM 899 C CA . PRO A 1 118 ? 42.235 -20.273 -10.222 1.00 89.31 118 PRO A CA 1
ATOM 900 C C . PRO A 1 118 ? 43.758 -20.127 -10.118 1.00 89.31 118 PRO A C 1
ATOM 902 O O . PRO A 1 118 ? 44.450 -19.966 -11.123 1.00 89.31 118 PRO A O 1
ATOM 905 N N . CYS A 1 119 ? 44.276 -20.116 -8.888 1.00 87.75 119 CYS A N 1
ATOM 906 C CA . CYS A 1 119 ? 45.631 -19.634 -8.590 1.00 87.75 119 CYS A CA 1
ATOM 907 C C . CYS A 1 119 ? 46.588 -20.675 -7.988 1.00 87.75 119 CYS A C 1
ATOM 909 O O . CYS A 1 119 ? 47.762 -20.364 -7.812 1.00 87.75 119 CYS A O 1
ATOM 911 N N . ALA A 1 120 ? 46.113 -21.880 -7.672 1.00 88.38 120 ALA A N 1
ATOM 912 C CA . ALA A 1 120 ? 46.922 -22.998 -7.194 1.00 88.38 120 ALA A CA 1
ATOM 913 C C . ALA A 1 120 ? 46.924 -24.142 -8.219 1.00 88.38 120 ALA A C 1
ATOM 915 O O . ALA A 1 120 ? 45.965 -24.304 -8.978 1.00 88.38 120 ALA A O 1
ATOM 916 N N . ARG A 1 121 ? 47.989 -24.951 -8.212 1.00 90.94 121 ARG A N 1
ATOM 917 C CA . ARG A 1 121 ? 48.068 -26.238 -8.920 1.00 90.94 121 ARG A CA 1
ATOM 918 C C . ARG A 1 121 ? 48.162 -27.394 -7.924 1.00 90.94 121 ARG A C 1
ATOM 920 O O . ARG A 1 121 ? 48.495 -27.179 -6.759 1.00 90.94 121 ARG A O 1
ATOM 927 N N . GLY A 1 122 ? 47.821 -28.597 -8.367 1.00 90.31 122 GLY A N 1
ATOM 928 C CA . GLY A 1 122 ? 47.847 -29.823 -7.571 1.00 90.31 122 GLY A CA 1
ATOM 929 C C . GLY A 1 122 ? 47.278 -31.003 -8.362 1.00 90.31 122 GLY A C 1
ATOM 930 O O . GLY A 1 122 ? 46.817 -30.825 -9.488 1.00 90.31 122 GLY A O 1
ATOM 931 N N . ARG A 1 123 ? 47.193 -32.184 -7.743 1.00 91.81 123 ARG A N 1
ATOM 932 C CA . ARG A 1 123 ? 46.381 -33.303 -8.261 1.00 91.81 123 ARG A CA 1
ATOM 933 C C . ARG A 1 123 ? 44.885 -32.953 -8.274 1.00 91.81 123 ARG A C 1
ATOM 935 O O . ARG A 1 123 ? 44.414 -32.168 -7.441 1.00 91.81 123 ARG A O 1
ATOM 942 N N . HIS A 1 124 ? 44.123 -33.539 -9.193 1.00 89.38 124 HIS A N 1
ATOM 943 C CA . HIS A 1 124 ? 42.659 -33.543 -9.143 1.00 89.38 124 HIS A CA 1
ATOM 944 C C . HIS A 1 124 ? 42.156 -34.375 -7.960 1.00 89.38 124 HIS A C 1
ATOM 946 O O . HIS A 1 124 ? 42.846 -35.259 -7.459 1.00 89.38 124 HIS A O 1
ATOM 952 N N . ASP A 1 125 ? 40.940 -34.072 -7.507 1.00 87.88 125 ASP A N 1
ATOM 953 C CA . ASP A 1 125 ? 40.406 -34.594 -6.254 1.00 87.88 125 ASP A CA 1
ATOM 954 C C . ASP A 1 125 ? 38.876 -34.624 -6.304 1.00 87.88 125 ASP A C 1
ATOM 956 O O . ASP A 1 125 ? 38.207 -33.587 -6.388 1.00 87.88 125 ASP A O 1
ATOM 960 N N . ALA A 1 126 ? 38.318 -35.832 -6.275 1.00 86.00 126 ALA A N 1
ATOM 961 C CA . ALA A 1 126 ? 36.881 -36.065 -6.314 1.00 86.00 126 ALA A CA 1
ATOM 962 C C . ALA A 1 126 ? 36.226 -36.104 -4.925 1.00 86.00 126 ALA A C 1
ATOM 964 O O . ALA A 1 126 ? 35.009 -36.261 -4.851 1.00 86.00 126 ALA A O 1
ATOM 965 N N . ASN A 1 127 ? 36.980 -35.956 -3.832 1.00 84.06 127 ASN A N 1
ATOM 966 C CA . ASN A 1 127 ? 36.480 -36.013 -2.453 1.00 84.06 127 ASN A CA 1
ATOM 967 C C . ASN A 1 127 ? 36.714 -34.718 -1.654 1.00 84.06 127 ASN A C 1
ATOM 969 O O . ASN A 1 127 ? 36.270 -34.636 -0.510 1.00 84.06 127 ASN A O 1
ATOM 973 N N . ALA A 1 128 ? 37.323 -33.703 -2.279 1.00 78.31 128 ALA A N 1
ATOM 974 C CA . ALA A 1 128 ? 37.571 -32.371 -1.735 1.00 78.31 128 ALA A CA 1
ATOM 975 C C . ALA A 1 128 ? 36.401 -31.840 -0.887 1.00 78.31 128 ALA A C 1
ATOM 977 O O . ALA A 1 128 ? 35.242 -31.821 -1.321 1.00 78.31 128 ALA A O 1
ATOM 978 N N . ALA A 1 129 ? 36.723 -31.396 0.329 1.00 74.12 129 ALA A N 1
ATOM 979 C CA . ALA A 1 129 ? 35.740 -30.955 1.309 1.00 74.12 129 ALA A CA 1
ATOM 980 C C . ALA A 1 129 ? 34.936 -29.728 0.821 1.00 74.12 129 ALA A C 1
ATOM 982 O O . ALA A 1 129 ? 35.493 -28.840 0.170 1.00 74.12 129 ALA A O 1
ATOM 983 N N . PRO A 1 130 ? 33.632 -29.632 1.152 1.00 64.12 130 PRO A N 1
ATOM 984 C CA . PRO A 1 130 ? 32.811 -28.489 0.766 1.00 64.12 130 PRO A CA 1
ATOM 985 C C . PRO A 1 130 ? 33.306 -27.190 1.418 1.00 64.12 130 PRO A C 1
ATOM 987 O O . PRO A 1 130 ? 33.716 -27.174 2.580 1.00 64.12 130 PRO A O 1
ATOM 990 N N . LEU A 1 131 ? 33.227 -26.089 0.663 1.00 67.44 131 LEU A N 1
ATOM 991 C CA . LEU A 1 131 ? 33.752 -24.777 1.053 1.00 67.44 131 LEU A CA 1
ATOM 992 C C . LEU A 1 131 ? 33.185 -24.296 2.397 1.00 67.44 131 LEU A C 1
ATOM 994 O O . LEU A 1 131 ? 31.976 -24.107 2.549 1.00 67.44 131 LEU A O 1
ATOM 998 N N . GLN A 1 132 ? 34.074 -24.036 3.357 1.00 59.91 132 GLN A N 1
ATOM 999 C CA . GLN A 1 132 ? 33.707 -23.467 4.651 1.00 59.91 132 GLN A CA 1
ATOM 1000 C C . GLN A 1 132 ? 33.741 -21.936 4.595 1.00 59.91 132 GLN A C 1
ATOM 1002 O O . GLN A 1 132 ? 34.785 -21.327 4.367 1.00 59.91 132 GLN A O 1
ATOM 1007 N N . PHE A 1 133 ? 32.594 -21.301 4.840 1.00 60.53 133 PHE A N 1
ATOM 1008 C CA . PHE A 1 133 ? 32.496 -19.846 4.956 1.00 60.53 133 PHE A CA 1
ATOM 1009 C C . PHE A 1 133 ? 32.987 -19.389 6.336 1.00 60.53 133 PHE A C 1
ATOM 1011 O O . PHE A 1 133 ? 32.418 -19.775 7.362 1.00 60.53 133 PHE A O 1
ATOM 1018 N N . GLN A 1 134 ? 34.011 -18.534 6.376 1.00 56.53 134 GLN A N 1
ATOM 1019 C CA . GLN A 1 134 ? 34.502 -17.960 7.631 1.00 56.53 134 GLN A CA 1
ATOM 1020 C C . GLN A 1 134 ? 33.434 -17.057 8.275 1.00 56.53 134 GLN A C 1
ATOM 1022 O O . GLN A 1 134 ? 32.878 -16.165 7.635 1.00 56.53 134 GLN A O 1
ATOM 1027 N N . ARG A 1 135 ? 33.142 -17.281 9.564 1.00 44.91 135 ARG A N 1
ATOM 1028 C CA . ARG A 1 135 ? 32.194 -16.476 10.355 1.00 44.91 135 ARG A CA 1
ATOM 1029 C C . ARG A 1 135 ? 32.982 -15.481 11.211 1.00 44.91 135 ARG A C 1
ATOM 1031 O O . ARG A 1 135 ? 33.881 -15.888 11.940 1.00 44.91 135 ARG A O 1
ATOM 1038 N N . SER A 1 136 ? 32.652 -14.194 11.131 1.00 42.62 136 SER A N 1
ATOM 1039 C CA . SER A 1 136 ? 33.409 -13.125 11.798 1.00 42.62 136 SER A CA 1
ATOM 1040 C C . SER A 1 136 ? 33.243 -13.117 13.328 1.00 42.62 136 SER A C 1
ATOM 1042 O O . SER A 1 136 ? 32.149 -13.277 13.868 1.00 42.62 136 SER A O 1
ATOM 1044 N N . SER A 1 137 ? 34.355 -12.918 14.040 1.00 38.56 137 SER A N 1
ATOM 1045 C CA . SER A 1 137 ? 34.517 -13.168 15.480 1.00 38.56 137 SER A CA 1
ATOM 1046 C C . SER A 1 137 ? 34.535 -11.883 16.332 1.00 38.56 137 SER A C 1
ATOM 1048 O O . SER A 1 137 ? 35.526 -11.555 16.981 1.00 38.56 137 SER A O 1
ATOM 1050 N N . ALA A 1 138 ? 33.424 -11.139 16.361 1.00 42.34 138 ALA A N 1
ATOM 1051 C CA . ALA A 1 138 ? 33.359 -9.799 16.968 1.00 42.34 138 ALA A CA 1
ATOM 1052 C C . ALA A 1 138 ? 32.348 -9.671 18.134 1.00 42.34 138 ALA A C 1
ATOM 1054 O O . ALA A 1 138 ? 31.275 -9.092 17.964 1.00 42.34 138 ALA A O 1
ATOM 1055 N N . THR A 1 139 ? 32.688 -10.173 19.335 1.00 42.38 139 THR A N 1
ATOM 1056 C CA . THR A 1 139 ? 31.743 -10.146 20.486 1.00 42.38 139 THR A CA 1
ATOM 1057 C C . THR A 1 139 ? 32.323 -9.928 21.894 1.00 42.38 139 THR A C 1
ATOM 1059 O O . THR A 1 139 ? 31.539 -9.799 22.831 1.00 42.38 139 THR A O 1
ATOM 1062 N N . LYS A 1 140 ? 33.651 -9.896 22.109 1.00 36.34 140 LYS A N 1
ATOM 1063 C CA . LYS A 1 140 ? 34.217 -10.039 23.477 1.00 36.34 140 LYS A CA 1
ATOM 1064 C C . LYS A 1 140 ? 34.495 -8.739 24.259 1.00 36.34 140 LYS A C 1
ATOM 1066 O O . LYS A 1 140 ? 34.636 -8.814 25.474 1.00 36.34 140 LYS A O 1
ATOM 1071 N N . SER A 1 141 ? 34.543 -7.562 23.622 1.00 38.19 141 SER A N 1
ATOM 1072 C CA . SER A 1 141 ? 34.942 -6.299 24.284 1.00 38.19 141 SER A CA 1
ATOM 1073 C C . SER A 1 141 ? 33.887 -5.188 24.172 1.00 38.19 141 SER A C 1
ATOM 1075 O O . SER A 1 141 ? 34.014 -4.263 23.372 1.00 38.19 141 SER A O 1
ATOM 1077 N N . ARG A 1 142 ? 32.798 -5.298 24.951 1.00 44.44 142 ARG A N 1
ATOM 1078 C CA . ARG A 1 142 ? 31.777 -4.234 25.079 1.00 44.44 142 ARG A CA 1
ATOM 1079 C C . ARG A 1 142 ? 30.984 -4.298 26.399 1.00 44.44 142 ARG A C 1
ATOM 1081 O O . ARG A 1 142 ? 29.760 -4.276 26.391 1.00 44.44 142 ARG A O 1
ATOM 1088 N N . ARG A 1 143 ? 31.680 -4.435 27.538 1.00 43.31 143 ARG A N 1
ATOM 1089 C CA . ARG A 1 143 ? 31.068 -4.559 28.881 1.00 43.31 143 ARG A CA 1
ATOM 1090 C C . ARG A 1 143 ? 31.651 -3.565 29.900 1.00 43.31 143 ARG A C 1
ATOM 1092 O O . ARG A 1 143 ? 32.379 -3.973 30.800 1.00 43.31 143 ARG A O 1
ATOM 1099 N N . ARG A 1 144 ? 31.286 -2.284 29.786 1.00 47.78 144 ARG A N 1
ATOM 1100 C CA . ARG A 1 144 ? 31.080 -1.342 30.912 1.00 47.78 144 ARG A CA 1
ATOM 1101 C C . ARG A 1 144 ? 30.346 -0.096 30.395 1.00 47.78 144 ARG A C 1
ATOM 1103 O O . ARG A 1 144 ? 30.489 0.217 29.219 1.00 47.78 144 ARG A O 1
ATOM 1110 N N . ILE A 1 145 ? 29.619 0.589 31.283 1.00 45.31 145 ILE A N 1
ATOM 1111 C CA . ILE A 1 145 ? 28.627 1.646 30.990 1.00 45.31 145 ILE A CA 1
ATOM 1112 C C . ILE A 1 145 ? 27.361 1.058 30.342 1.00 45.31 145 ILE A C 1
ATOM 1114 O O . ILE A 1 145 ? 27.243 0.989 29.124 1.00 45.31 145 ILE A O 1
ATOM 1118 N N . MET A 1 146 ? 26.427 0.631 31.198 1.00 44.56 146 MET A N 1
ATOM 1119 C CA . MET A 1 146 ? 25.010 0.480 30.846 1.00 44.56 146 MET A CA 1
ATOM 1120 C C . MET A 1 146 ? 24.315 1.812 31.155 1.00 44.56 146 MET A C 1
ATOM 1122 O O . MET A 1 146 ? 24.652 2.446 32.157 1.00 44.56 146 MET A O 1
ATOM 1126 N N . SER A 1 147 ? 23.372 2.245 30.323 1.00 67.62 147 SER A N 1
ATOM 1127 C CA . SER A 1 147 ? 22.603 3.477 30.564 1.00 67.62 147 SER A CA 1
ATOM 1128 C C . SER A 1 147 ? 21.382 3.227 31.460 1.00 67.62 147 SER A C 1
ATOM 1130 O O . SER A 1 147 ? 20.787 2.152 31.411 1.00 67.62 147 SER A O 1
ATOM 1132 N N . GLU A 1 148 ? 20.920 4.245 32.194 1.00 55.53 148 GLU A N 1
ATOM 1133 C CA . GLU A 1 148 ? 19.625 4.236 32.905 1.00 55.53 148 GLU A CA 1
ATOM 1134 C C . GLU A 1 148 ? 18.453 3.850 31.979 1.00 55.53 148 GLU A C 1
ATOM 1136 O O . GLU A 1 148 ? 17.498 3.187 32.391 1.00 55.53 148 GLU A O 1
ATOM 1141 N N . TYR A 1 149 ? 18.563 4.201 30.692 1.00 51.88 149 TYR A N 1
ATOM 1142 C CA . TYR A 1 149 ? 17.650 3.786 29.627 1.00 51.88 149 TYR A CA 1
ATOM 1143 C C . TYR A 1 149 ? 17.575 2.258 29.461 1.00 51.88 149 TYR A C 1
ATOM 1145 O O . TYR A 1 149 ? 16.500 1.706 29.218 1.00 51.88 149 TYR A O 1
ATOM 1153 N N . GLU A 1 150 ? 18.696 1.550 29.607 1.00 57.47 150 GLU A N 1
ATOM 1154 C CA . GLU A 1 150 ? 18.751 0.094 29.469 1.00 57.47 150 GLU A CA 1
ATOM 1155 C C . GLU A 1 150 ? 18.150 -0.612 30.688 1.00 57.47 150 GLU A C 1
ATOM 1157 O O . GLU A 1 150 ? 17.462 -1.619 30.517 1.00 57.47 150 GLU A O 1
ATOM 1162 N N . ASP A 1 151 ? 18.283 -0.032 31.883 1.00 66.44 151 ASP A N 1
ATOM 1163 C CA . ASP A 1 151 ? 17.574 -0.479 33.086 1.00 66.44 151 ASP A CA 1
ATOM 1164 C C . ASP A 1 151 ? 16.062 -0.224 32.988 1.00 66.44 151 ASP A C 1
ATOM 1166 O O . ASP A 1 151 ? 15.260 -1.100 33.319 1.00 66.44 151 ASP A O 1
ATOM 1170 N N . ALA A 1 152 ? 15.637 0.942 32.489 1.00 65.56 152 ALA A N 1
ATOM 1171 C CA . ALA A 1 152 ? 14.226 1.230 32.217 1.00 65.56 152 ALA A CA 1
ATOM 1172 C C . ALA A 1 152 ? 13.638 0.261 31.170 1.00 65.56 152 ALA A C 1
ATOM 1174 O O . ALA A 1 152 ? 12.515 -0.242 31.315 1.00 65.56 152 ALA A O 1
ATOM 1175 N N . ARG A 1 153 ? 14.428 -0.076 30.143 1.00 60.56 153 ARG A N 1
ATOM 1176 C CA . ARG A 1 153 ? 14.098 -1.089 29.135 1.00 60.56 153 ARG A CA 1
ATOM 1177 C C . ARG A 1 153 ? 14.031 -2.495 29.739 1.00 60.56 153 ARG A C 1
ATOM 1179 O O . ARG A 1 153 ? 13.077 -3.214 29.450 1.00 60.56 153 ARG A O 1
ATOM 1186 N N . ALA A 1 154 ? 14.964 -2.879 30.610 1.00 72.56 154 ALA A N 1
ATOM 1187 C CA . ALA A 1 154 ? 14.957 -4.169 31.304 1.00 72.56 154 ALA A CA 1
ATOM 1188 C C . ALA A 1 154 ? 13.734 -4.321 32.226 1.00 72.56 154 ALA A C 1
ATOM 1190 O O . ALA A 1 154 ? 13.022 -5.322 32.140 1.00 72.56 154 ALA A O 1
ATOM 1191 N N . LYS A 1 155 ? 13.415 -3.291 33.024 1.00 78.81 155 LYS A N 1
ATOM 1192 C CA . LYS A 1 155 ? 12.203 -3.221 33.865 1.00 78.81 155 LYS A CA 1
ATOM 1193 C C . LYS A 1 155 ? 10.923 -3.350 33.024 1.00 78.81 155 LYS A C 1
ATOM 1195 O O . LYS A 1 155 ? 10.000 -4.075 33.396 1.00 78.81 155 LYS A O 1
ATOM 1200 N N . THR A 1 156 ? 10.888 -2.722 31.847 1.00 70.06 156 THR A N 1
ATOM 1201 C CA . THR A 1 156 ? 9.764 -2.829 30.898 1.00 70.06 156 THR A CA 1
ATOM 1202 C C . THR A 1 156 ? 9.636 -4.234 30.298 1.00 70.06 156 THR A C 1
ATOM 1204 O O . THR A 1 156 ? 8.526 -4.761 30.215 1.00 70.06 156 THR A O 1
ATOM 1207 N N . ILE A 1 157 ? 10.752 -4.872 29.924 1.00 68.00 157 ILE A N 1
ATOM 1208 C CA . ILE A 1 157 ? 10.777 -6.260 29.433 1.00 68.00 157 ILE A CA 1
ATOM 1209 C C . ILE A 1 157 ? 10.283 -7.224 30.520 1.00 68.00 157 ILE A C 1
ATOM 1211 O O . ILE A 1 157 ? 9.433 -8.065 30.232 1.00 68.00 157 ILE A O 1
ATOM 1215 N N . ALA A 1 158 ? 10.740 -7.065 31.767 1.00 82.06 158 ALA A N 1
ATOM 1216 C CA . ALA A 1 158 ? 10.298 -7.877 32.900 1.00 82.06 158 ALA A CA 1
ATOM 1217 C C . ALA A 1 158 ? 8.780 -7.762 33.128 1.00 82.06 158 ALA A C 1
ATOM 1219 O O . ALA A 1 158 ? 8.085 -8.777 33.116 1.00 82.06 158 ALA A O 1
ATOM 1220 N N . ARG A 1 159 ? 8.240 -6.536 33.211 1.00 84.00 159 ARG A N 1
ATOM 1221 C CA . ARG A 1 159 ? 6.791 -6.279 33.343 1.00 84.00 159 ARG A CA 1
ATOM 1222 C C . ARG A 1 159 ? 5.975 -6.902 32.205 1.00 84.00 159 ARG A C 1
ATOM 1224 O O . ARG A 1 159 ? 4.898 -7.449 32.433 1.00 84.00 159 ARG A O 1
ATOM 1231 N N . ASN A 1 160 ? 6.472 -6.828 30.972 1.00 70.88 160 ASN A N 1
ATOM 1232 C CA . ASN A 1 160 ? 5.778 -7.407 29.825 1.00 70.88 160 ASN A CA 1
ATOM 1233 C C . ASN A 1 160 ? 5.845 -8.948 29.844 1.00 70.88 160 ASN A C 1
ATOM 1235 O O . ASN A 1 160 ? 4.851 -9.598 29.527 1.00 70.88 160 ASN A O 1
ATOM 1239 N N . ALA A 1 161 ? 6.957 -9.544 30.287 1.00 78.25 161 ALA A N 1
ATOM 1240 C CA . ALA A 1 161 ? 7.074 -10.989 30.499 1.00 78.25 161 ALA A CA 1
ATOM 1241 C C . ALA A 1 161 ? 6.182 -11.495 31.654 1.00 78.25 161 ALA A C 1
ATOM 1243 O O . ALA A 1 161 ? 5.617 -12.583 31.550 1.00 78.25 161 ALA A O 1
ATOM 1244 N N . GLU A 1 162 ? 6.003 -10.698 32.714 1.00 80.50 162 GLU A N 1
ATOM 1245 C CA . GLU A 1 162 ? 5.013 -10.917 33.782 1.00 80.50 162 GLU A CA 1
ATOM 1246 C C . GLU A 1 162 ? 3.599 -11.012 33.191 1.00 80.50 162 GLU A C 1
ATOM 1248 O O . GLU A 1 162 ? 2.899 -12.005 33.381 1.00 80.50 162 GLU A O 1
ATOM 1253 N N . ARG A 1 163 ? 3.213 -10.021 32.372 1.00 77.25 163 ARG A N 1
ATOM 1254 C CA . ARG A 1 163 ? 1.904 -9.969 31.702 1.00 77.25 163 ARG A CA 1
ATOM 1255 C C . ARG A 1 163 ? 1.682 -11.162 30.765 1.00 77.25 163 ARG A C 1
ATOM 1257 O O . ARG A 1 163 ? 0.589 -11.719 30.749 1.00 77.25 163 ARG A O 1
ATOM 1264 N N . MET A 1 164 ? 2.705 -11.598 30.027 1.00 71.31 164 MET A N 1
ATOM 1265 C CA . MET A 1 164 ? 2.617 -12.778 29.152 1.00 71.31 164 MET A CA 1
ATOM 1266 C C . MET A 1 164 ? 2.553 -14.109 29.924 1.00 71.31 164 MET A C 1
ATOM 1268 O O . MET A 1 164 ? 1.946 -15.059 29.429 1.00 71.31 164 MET A O 1
ATOM 1272 N N . ARG A 1 165 ? 3.113 -14.181 31.144 1.00 78.38 165 ARG A N 1
ATOM 1273 C CA . ARG A 1 165 ? 2.889 -15.307 32.070 1.00 78.38 165 ARG A CA 1
ATOM 1274 C C . ARG A 1 165 ? 1.467 -15.291 32.637 1.00 78.38 165 ARG A C 1
ATOM 1276 O O . ARG A 1 165 ? 0.796 -16.315 32.570 1.00 78.38 165 ARG A O 1
ATOM 1283 N N . ALA A 1 166 ? 0.988 -14.142 33.117 1.00 77.00 166 ALA A N 1
ATOM 1284 C CA . ALA A 1 166 ? -0.359 -13.989 33.677 1.00 77.00 166 ALA A CA 1
ATOM 1285 C C . ALA A 1 166 ? -1.480 -14.284 32.659 1.00 77.00 166 ALA A C 1
ATOM 1287 O O . ALA A 1 166 ? -2.520 -14.820 33.023 1.00 77.00 166 ALA A O 1
ATOM 1288 N N . LEU A 1 167 ? -1.254 -13.994 31.372 1.00 77.44 167 LEU A N 1
ATOM 1289 C CA . LEU A 1 167 ? -2.174 -14.316 30.272 1.00 77.44 167 LEU A CA 1
ATOM 1290 C C . LEU A 1 167 ? -2.087 -15.780 29.781 1.00 77.44 167 LEU A C 1
ATOM 1292 O O . LEU A 1 167 ? -2.663 -16.108 28.746 1.00 77.44 167 LEU A O 1
ATOM 1296 N N . GLY A 1 168 ? -1.339 -16.661 30.459 1.00 76.38 168 GLY A N 1
ATOM 1297 C CA . GLY A 1 168 ? -1.279 -18.101 30.157 1.00 76.38 168 GLY A CA 1
ATOM 1298 C C . GLY A 1 168 ? -0.619 -18.488 28.823 1.00 76.38 168 GLY A C 1
ATOM 1299 O O . GLY A 1 168 ? -0.529 -19.673 28.503 1.00 76.38 168 GLY A O 1
ATOM 1300 N N . VAL A 1 169 ? -0.113 -17.523 28.046 1.00 67.00 169 VAL A N 1
ATOM 1301 C CA . VAL A 1 169 ? 0.355 -17.728 26.659 1.00 67.00 169 VAL A CA 1
ATOM 1302 C C . VAL A 1 169 ? 1.474 -18.773 26.574 1.00 67.00 169 VAL A C 1
ATOM 1304 O O . VAL A 1 169 ? 1.502 -19.586 25.651 1.00 67.00 169 VAL A O 1
ATOM 1307 N N . ASN A 1 170 ? 2.358 -18.807 27.574 1.00 64.19 170 ASN A N 1
ATOM 1308 C CA . ASN A 1 170 ? 3.463 -19.766 27.646 1.00 64.19 170 ASN A CA 1
ATOM 1309 C C . ASN A 1 170 ? 3.013 -21.211 27.949 1.00 64.19 170 ASN A C 1
ATOM 1311 O O . ASN A 1 170 ? 3.755 -22.142 27.643 1.00 64.19 170 ASN A O 1
ATOM 1315 N N . ALA A 1 171 ? 1.825 -21.416 28.533 1.00 63.38 171 ALA A N 1
ATOM 1316 C CA . ALA A 1 171 ? 1.254 -22.749 28.744 1.00 63.38 171 ALA A CA 1
ATOM 1317 C C . ALA A 1 171 ? 0.641 -23.286 27.441 1.00 63.38 171 ALA A C 1
ATOM 1319 O O . ALA A 1 171 ? 1.028 -24.358 26.979 1.00 63.38 171 ALA A O 1
ATOM 1320 N N . LEU A 1 172 ? -0.190 -22.477 26.773 1.00 59.53 172 LEU A N 1
ATOM 1321 C CA . LEU A 1 172 ? -0.751 -22.776 25.446 1.00 59.53 172 LEU A CA 1
ATOM 1322 C C . LEU A 1 172 ? 0.335 -23.089 24.400 1.00 59.53 172 LEU A C 1
ATOM 1324 O O . LEU A 1 172 ? 0.185 -24.003 23.592 1.00 59.53 172 LEU A O 1
ATOM 1328 N N . ALA A 1 173 ? 1.465 -22.376 24.437 1.00 57.94 173 ALA A N 1
ATOM 1329 C CA . ALA A 1 173 ? 2.609 -22.649 23.563 1.00 57.94 173 ALA A CA 1
ATOM 1330 C C . ALA A 1 173 ? 3.273 -24.022 23.810 1.00 57.94 173 ALA A C 1
ATOM 1332 O O . ALA A 1 173 ? 3.922 -24.555 22.911 1.00 57.94 173 ALA A O 1
ATOM 1333 N N . LYS A 1 174 ? 3.118 -24.603 25.008 1.00 61.56 174 LYS A N 1
ATOM 1334 C CA . LYS A 1 174 ? 3.673 -25.913 25.382 1.00 61.56 174 LYS A CA 1
ATOM 1335 C C . LYS A 1 174 ? 2.754 -27.070 24.975 1.00 61.56 174 LYS A C 1
ATOM 1337 O O . LYS A 1 174 ? 3.253 -28.130 24.609 1.00 61.56 174 LYS A O 1
ATOM 1342 N N . GLU A 1 175 ? 1.439 -26.865 25.006 1.00 56.81 175 GLU A N 1
ATOM 1343 C CA . GLU A 1 175 ? 0.437 -27.861 24.590 1.00 56.81 175 GLU A CA 1
ATOM 1344 C C . GLU A 1 175 ? 0.396 -28.064 23.066 1.00 56.81 175 GLU A C 1
ATOM 1346 O O . GLU A 1 175 ? 0.127 -29.163 22.591 1.00 56.81 175 GLU A O 1
ATOM 1351 N N . LEU A 1 176 ? 0.729 -27.028 22.289 1.00 58.22 176 LEU A N 1
ATOM 1352 C CA . LEU A 1 176 ? 0.720 -27.052 20.819 1.00 58.22 176 LEU A CA 1
ATOM 1353 C C . LEU A 1 176 ? 2.006 -27.626 20.181 1.00 58.22 176 LEU A C 1
ATOM 1355 O O . LEU A 1 176 ? 2.215 -27.488 18.973 1.00 58.22 176 LEU A O 1
ATOM 1359 N N . ALA A 1 177 ? 2.883 -28.267 20.960 1.00 44.41 177 ALA A N 1
ATOM 1360 C CA . ALA A 1 177 ? 4.128 -28.846 20.457 1.00 44.41 177 ALA A CA 1
ATOM 1361 C C . ALA A 1 177 ? 3.873 -30.132 19.628 1.00 44.41 177 ALA A C 1
ATOM 1363 O O . ALA A 1 177 ? 3.277 -31.082 20.141 1.00 44.41 177 ALA A O 1
ATOM 1364 N N . PRO A 1 178 ? 4.340 -30.226 18.364 1.00 46.31 178 PRO A N 1
ATOM 1365 C CA . PRO A 1 178 ? 4.041 -31.368 17.500 1.00 46.31 178 PRO A CA 1
ATOM 1366 C C . PRO A 1 178 ? 4.738 -32.657 17.961 1.00 46.31 178 PRO A C 1
ATOM 1368 O O . PRO A 1 178 ? 5.940 -32.684 18.237 1.00 46.31 178 PRO A O 1
ATOM 1371 N N . THR A 1 179 ? 3.983 -33.757 17.993 1.00 42.06 179 THR A N 1
ATOM 1372 C CA . THR A 1 179 ? 4.479 -35.086 18.376 1.00 42.06 179 THR A CA 1
ATOM 1373 C C . THR A 1 179 ? 5.371 -35.718 17.294 1.00 42.06 179 THR A C 1
ATOM 1375 O O . THR A 1 179 ? 5.379 -35.323 16.127 1.00 42.06 179 THR A O 1
ATOM 1378 N N . LYS A 1 180 ? 6.223 -36.671 17.701 1.00 43.12 180 LYS A N 1
ATOM 1379 C CA . LYS A 1 180 ? 7.360 -37.147 16.890 1.00 43.12 180 LYS A CA 1
ATOM 1380 C C . LYS A 1 180 ? 6.945 -38.008 15.682 1.00 43.12 180 LYS A C 1
ATOM 1382 O O . LYS A 1 180 ? 5.975 -38.758 15.723 1.00 43.12 180 LYS A O 1
ATOM 1387 N N . LYS A 1 181 ? 7.768 -37.934 14.626 1.00 38.91 181 LYS A N 1
ATOM 1388 C CA . LYS A 1 181 ? 7.661 -38.676 13.351 1.00 38.91 181 LYS A CA 1
ATOM 1389 C C . LYS A 1 181 ? 7.388 -40.181 13.540 1.00 38.91 181 LYS A C 1
ATOM 1391 O O . LYS A 1 181 ? 8.100 -40.836 14.300 1.00 38.91 181 LYS A O 1
ATOM 1396 N N . ARG A 1 182 ? 6.492 -40.757 12.726 1.00 35.22 182 ARG A N 1
ATOM 1397 C CA . ARG A 1 182 ? 6.496 -42.202 12.405 1.00 35.22 182 ARG A CA 1
ATOM 1398 C C . ARG A 1 182 ? 7.445 -42.471 11.221 1.00 35.22 182 ARG A C 1
ATOM 1400 O O . ARG A 1 182 ? 7.688 -41.576 10.413 1.00 35.22 182 ARG A O 1
ATOM 1407 N N . LYS A 1 183 ? 8.027 -43.676 11.156 1.00 34.34 183 LYS A N 1
ATOM 1408 C CA . LYS A 1 183 ? 8.961 -44.104 10.090 1.00 34.34 183 LYS A CA 1
ATOM 1409 C C . LYS A 1 183 ? 8.228 -44.393 8.769 1.00 34.34 183 LYS A C 1
ATOM 1411 O O . LYS A 1 183 ? 7.036 -44.682 8.779 1.00 34.34 183 LYS A O 1
ATOM 1416 N N . ALA A 1 184 ? 8.965 -44.344 7.658 1.00 38.19 184 ALA A N 1
ATOM 1417 C CA . ALA A 1 184 ? 8.494 -44.738 6.327 1.00 38.19 184 ALA A CA 1
ATOM 1418 C C . ALA A 1 184 ? 8.603 -46.259 6.102 1.00 38.19 184 ALA A C 1
ATOM 1420 O O . ALA A 1 184 ? 9.397 -46.926 6.768 1.00 38.19 184 ALA A O 1
ATOM 1421 N N . SER A 1 185 ? 7.827 -46.798 5.158 1.00 35.19 185 SER A N 1
ATOM 1422 C CA . SER A 1 185 ? 7.914 -48.172 4.630 1.00 35.19 185 SER A CA 1
ATOM 1423 C C . SER A 1 185 ? 7.210 -48.263 3.264 1.00 35.19 185 SER A C 1
ATOM 1425 O O . SER A 1 185 ? 6.384 -47.404 2.964 1.00 35.19 185 SER A O 1
ATOM 1427 N N . ALA A 1 186 ? 7.504 -49.335 2.516 1.00 32.25 186 ALA A N 1
ATOM 1428 C CA . ALA A 1 186 ? 6.990 -49.703 1.186 1.00 32.25 186 ALA A CA 1
ATOM 1429 C C . ALA A 1 186 ? 7.489 -48.868 -0.017 1.00 32.25 186 ALA A C 1
ATOM 1431 O O . ALA A 1 186 ? 7.496 -47.639 -0.014 1.00 32.25 186 ALA A O 1
ATOM 1432 N N . GLU A 1 187 ? 7.907 -49.583 -1.064 1.00 36.72 187 GLU A N 1
ATOM 1433 C CA . GLU A 1 187 ? 8.416 -49.050 -2.331 1.00 36.72 187 GLU A CA 1
ATOM 1434 C C . GLU A 1 187 ? 7.304 -48.923 -3.381 1.00 36.72 187 GLU A C 1
ATOM 1436 O O . GLU A 1 187 ? 6.418 -49.772 -3.459 1.00 36.72 187 GLU A O 1
ATOM 1441 N N . VAL A 1 188 ? 7.414 -47.936 -4.277 1.00 33.03 188 VAL A N 1
ATOM 1442 C CA . VAL A 1 188 ? 6.729 -47.946 -5.581 1.00 33.03 188 VAL A CA 1
ATOM 1443 C C . VAL A 1 188 ? 7.704 -47.442 -6.646 1.00 33.03 188 VAL A C 1
ATOM 1445 O O . VAL A 1 188 ? 8.256 -46.348 -6.525 1.00 33.03 188 VAL A O 1
ATOM 1448 N N . ARG A 1 189 ? 7.921 -48.234 -7.703 1.00 39.28 189 ARG A N 1
ATOM 1449 C CA . ARG A 1 189 ? 8.768 -47.860 -8.848 1.00 39.28 189 ARG A CA 1
ATOM 1450 C C . ARG A 1 189 ? 8.092 -46.767 -9.696 1.00 39.28 189 ARG A C 1
ATOM 1452 O O . ARG A 1 189 ? 6.971 -46.992 -10.150 1.00 39.28 189 ARG A O 1
ATOM 1459 N N . PRO A 1 190 ? 8.752 -45.634 -10.000 1.00 34.12 190 PRO A N 1
ATOM 1460 C CA . PRO A 1 190 ? 8.197 -44.631 -10.903 1.00 34.12 190 PRO A CA 1
ATOM 1461 C C . PRO A 1 190 ? 8.456 -44.991 -12.377 1.00 34.12 190 PRO A C 1
ATOM 1463 O O . PRO A 1 190 ? 9.574 -44.862 -12.874 1.00 34.12 190 PRO A O 1
ATOM 1466 N N . SER A 1 191 ? 7.412 -45.377 -13.112 1.00 37.09 191 SER A N 1
ATOM 1467 C CA . SER A 1 191 ? 7.421 -45.325 -14.583 1.00 37.09 191 SER A CA 1
ATOM 1468 C C . SER A 1 191 ? 7.342 -43.867 -15.057 1.00 37.09 191 SER A C 1
ATOM 1470 O O . SER A 1 191 ? 6.547 -43.091 -14.529 1.00 37.09 191 SER A O 1
ATOM 1472 N N . ALA A 1 192 ? 8.146 -43.477 -16.049 1.00 41.22 192 ALA A N 1
ATOM 1473 C CA . ALA A 1 192 ? 8.306 -42.072 -16.429 1.00 41.22 192 ALA A CA 1
ATOM 1474 C C . ALA A 1 192 ? 7.102 -41.495 -17.218 1.00 41.22 192 ALA A C 1
ATOM 1476 O O . ALA A 1 192 ? 6.812 -41.976 -18.316 1.00 41.22 192 ALA A O 1
ATOM 1477 N N . PRO A 1 193 ? 6.440 -40.416 -16.746 1.00 38.38 193 PRO A N 1
ATOM 1478 C CA . PRO A 1 193 ? 5.420 -39.715 -17.522 1.00 38.38 193 PRO A CA 1
ATOM 1479 C C . PRO A 1 193 ? 6.059 -38.778 -18.563 1.00 38.38 193 PRO A C 1
ATOM 1481 O O . PRO A 1 193 ? 6.770 -37.822 -18.243 1.00 38.38 193 PRO A O 1
ATOM 1484 N N . ARG A 1 194 ? 5.777 -39.048 -19.839 1.00 35.56 194 ARG A N 1
ATOM 1485 C CA . ARG A 1 194 ? 6.292 -38.321 -21.011 1.00 35.56 194 ARG A CA 1
ATOM 1486 C C . ARG A 1 194 ? 5.697 -36.903 -21.078 1.00 35.56 194 ARG A C 1
ATOM 1488 O O . ARG A 1 194 ? 4.491 -36.744 -21.231 1.00 35.56 194 ARG A O 1
ATOM 1495 N N . ARG A 1 195 ? 6.523 -35.850 -20.980 1.00 33.16 195 ARG A N 1
ATOM 1496 C CA . ARG A 1 195 ? 6.052 -34.448 -21.063 1.00 33.16 195 ARG A CA 1
ATOM 1497 C C . ARG A 1 195 ? 5.756 -34.037 -22.510 1.00 33.16 195 ARG A C 1
ATOM 1499 O O . ARG A 1 195 ? 6.678 -33.694 -23.241 1.00 33.16 195 ARG A O 1
ATOM 1506 N N . THR A 1 196 ? 4.479 -33.970 -22.886 1.00 34.72 196 THR A N 1
ATOM 1507 C CA . THR A 1 196 ? 4.032 -33.414 -24.179 1.00 34.72 196 THR A CA 1
ATOM 1508 C C . THR A 1 196 ? 2.863 -32.439 -24.019 1.00 34.72 196 THR A C 1
ATOM 1510 O O . THR A 1 196 ? 1.708 -32.792 -24.236 1.00 34.72 196 THR A O 1
ATOM 1513 N N . SER A 1 197 ? 3.166 -31.184 -23.679 1.00 38.62 197 SER A N 1
ATOM 1514 C CA . SER A 1 197 ? 2.302 -30.035 -23.987 1.00 38.62 197 SER A CA 1
ATOM 1515 C C . SER A 1 197 ? 3.136 -28.751 -24.046 1.00 38.62 197 SER A C 1
ATOM 1517 O O . SER A 1 197 ? 3.745 -28.317 -23.066 1.00 38.62 197 SER A O 1
ATOM 1519 N N . GLY A 1 198 ? 3.219 -28.160 -25.238 1.00 44.34 198 GLY A N 1
ATOM 1520 C CA . GLY A 1 198 ? 3.956 -26.922 -25.466 1.00 44.34 198 GLY A CA 1
ATOM 1521 C C . GLY A 1 198 ? 3.091 -25.704 -25.164 1.00 44.34 198 GLY A C 1
ATOM 1522 O O . GLY A 1 198 ? 2.220 -25.359 -25.955 1.00 44.34 198 GLY A O 1
ATOM 1523 N N . ARG A 1 199 ? 3.367 -25.000 -24.063 1.00 36.69 199 ARG A N 1
ATOM 1524 C CA . ARG A 1 199 ? 2.986 -23.589 -23.911 1.00 36.69 199 ARG A CA 1
ATOM 1525 C C . ARG A 1 199 ? 4.213 -22.809 -23.465 1.00 36.69 199 ARG A C 1
ATOM 1527 O O . ARG A 1 199 ? 4.830 -23.155 -22.457 1.00 36.69 199 ARG A O 1
ATOM 1534 N N . ALA A 1 200 ? 4.592 -21.795 -24.239 1.00 32.66 200 ALA A N 1
ATOM 1535 C CA . ALA A 1 200 ? 5.771 -20.990 -23.951 1.00 32.66 200 ALA A CA 1
ATOM 1536 C C . ALA A 1 200 ? 5.654 -20.346 -22.560 1.00 32.66 200 ALA A C 1
ATOM 1538 O O . ALA A 1 200 ? 4.638 -19.733 -22.230 1.00 32.66 200 ALA A O 1
ATOM 1539 N N . ARG A 1 201 ? 6.708 -20.472 -21.744 1.00 35.66 201 ARG A N 1
ATOM 1540 C CA . ARG A 1 201 ? 6.834 -19.721 -20.491 1.00 35.66 201 ARG A CA 1
ATOM 1541 C C . ARG A 1 201 ? 7.166 -18.265 -20.815 1.00 35.66 201 ARG A C 1
ATOM 1543 O O . ARG A 1 201 ? 8.335 -17.883 -20.812 1.00 35.66 201 ARG A O 1
ATOM 1550 N N . THR A 1 202 ? 6.146 -17.437 -21.023 1.00 33.78 202 THR A N 1
ATOM 1551 C CA . THR A 1 202 ? 6.284 -16.012 -20.709 1.00 33.78 202 THR A CA 1
ATOM 1552 C C . THR A 1 202 ? 6.725 -15.897 -19.248 1.00 33.78 202 THR A C 1
ATOM 1554 O O . THR A 1 202 ? 6.149 -16.526 -18.355 1.00 33.78 202 THR A O 1
ATOM 1557 N N . LYS A 1 203 ? 7.815 -15.163 -19.000 1.00 29.98 203 LYS A N 1
ATOM 1558 C CA . LYS A 1 203 ? 8.311 -14.934 -17.637 1.00 29.98 203 LYS A CA 1
ATOM 1559 C C . LYS A 1 203 ? 7.220 -14.190 -16.851 1.00 29.98 203 LYS A C 1
ATOM 1561 O O . LYS A 1 203 ? 6.669 -13.234 -17.397 1.00 29.98 203 LYS A O 1
ATOM 1566 N N . PRO A 1 204 ? 6.911 -14.565 -15.594 1.00 32.94 204 PRO A N 1
ATOM 1567 C CA . PRO A 1 204 ? 6.069 -13.733 -14.744 1.00 32.94 204 PRO A CA 1
ATOM 1568 C C . PRO A 1 204 ? 6.694 -12.341 -14.644 1.00 32.94 204 PRO A C 1
ATOM 1570 O O . PRO A 1 204 ? 7.867 -12.222 -14.287 1.00 32.94 204 PRO A O 1
ATOM 1573 N N . THR A 1 205 ? 5.938 -11.296 -14.978 1.00 30.42 205 THR A N 1
ATOM 1574 C CA . THR A 1 205 ? 6.407 -9.907 -14.909 1.00 30.42 205 THR A CA 1
ATOM 1575 C C . THR A 1 205 ? 6.525 -9.487 -13.448 1.00 30.42 205 THR A C 1
ATOM 1577 O O . THR A 1 205 ? 5.579 -8.978 -12.846 1.00 30.42 205 THR A O 1
ATOM 1580 N N . THR A 1 206 ? 7.683 -9.763 -12.852 1.00 29.95 206 THR A N 1
ATOM 1581 C CA . THR A 1 206 ? 8.007 -9.389 -11.476 1.00 29.95 206 THR A CA 1
ATOM 1582 C C . THR A 1 206 ? 7.977 -7.874 -11.323 1.00 29.95 206 THR A C 1
ATOM 1584 O O . THR A 1 206 ? 8.635 -7.154 -12.072 1.00 29.95 206 THR A O 1
ATOM 1587 N N . TYR A 1 207 ? 7.217 -7.402 -10.337 1.00 35.44 207 TYR A N 1
ATOM 1588 C CA . TYR A 1 207 ? 7.039 -5.988 -10.013 1.00 35.44 207 TYR A CA 1
ATOM 1589 C C . TYR A 1 207 ? 8.355 -5.396 -9.464 1.00 35.44 207 TYR A C 1
ATOM 1591 O O . TYR A 1 207 ? 8.625 -5.456 -8.263 1.00 35.44 207 TYR A O 1
ATOM 1599 N N . SER A 1 208 ? 9.209 -4.918 -10.373 1.00 36.72 208 SER A N 1
ATOM 1600 C CA . SER A 1 208 ? 10.616 -4.564 -10.137 1.00 36.72 208 SER A CA 1
ATOM 1601 C C . SER A 1 208 ? 10.810 -3.124 -9.638 1.00 36.72 208 SER A C 1
ATOM 1603 O O . SER A 1 208 ? 11.615 -2.371 -10.185 1.00 36.72 208 SER A O 1
ATOM 1605 N N . ASP A 1 209 ? 10.100 -2.749 -8.574 1.00 41.88 209 ASP A N 1
ATOM 1606 C CA . ASP A 1 209 ? 10.285 -1.450 -7.907 1.00 41.88 209 ASP A CA 1
ATOM 1607 C C . ASP A 1 209 ? 11.597 -1.380 -7.091 1.00 41.88 209 ASP A C 1
ATOM 1609 O O . ASP A 1 209 ? 12.025 -0.295 -6.706 1.00 41.88 209 ASP A O 1
ATOM 1613 N N . ASP A 1 210 ? 12.269 -2.511 -6.840 1.00 42.22 210 ASP A N 1
ATOM 1614 C CA . ASP A 1 210 ? 13.458 -2.586 -5.973 1.00 42.22 210 ASP A CA 1
ATOM 1615 C C . ASP A 1 210 ? 14.637 -1.729 -6.475 1.00 42.22 210 ASP A C 1
ATOM 1617 O O . ASP A 1 210 ? 15.348 -1.129 -5.672 1.00 42.22 210 ASP A O 1
ATOM 1621 N N . ALA A 1 211 ? 14.801 -1.592 -7.796 1.00 36.56 211 ALA A N 1
ATOM 1622 C CA . ALA A 1 211 ? 15.808 -0.710 -8.391 1.00 36.56 211 ALA A CA 1
ATOM 1623 C C . ALA A 1 211 ? 15.441 0.787 -8.292 1.00 36.56 211 ALA A C 1
ATOM 1625 O O . ALA A 1 211 ? 16.325 1.639 -8.247 1.00 36.56 211 ALA A O 1
ATOM 1626 N N . ALA A 1 212 ? 14.146 1.122 -8.237 1.00 38.31 212 ALA A N 1
ATOM 1627 C CA . ALA A 1 212 ? 13.678 2.509 -8.218 1.00 38.31 212 ALA A CA 1
ATOM 1628 C C . ALA A 1 212 ? 13.858 3.178 -6.844 1.00 38.31 212 ALA A C 1
ATOM 1630 O O . ALA A 1 212 ? 14.068 4.387 -6.772 1.00 38.31 212 ALA A O 1
ATOM 1631 N N . PHE A 1 213 ? 13.818 2.408 -5.752 1.00 38.19 213 PHE A N 1
ATOM 1632 C CA . PHE A 1 213 ? 14.062 2.947 -4.411 1.00 38.19 213 PHE A CA 1
ATOM 1633 C C . PHE A 1 213 ? 15.550 3.198 -4.125 1.00 38.19 213 PHE A C 1
ATOM 1635 O O . PHE A 1 213 ? 15.864 4.189 -3.470 1.00 38.19 213 PHE A O 1
ATOM 1642 N N . ALA A 1 214 ? 16.461 2.401 -4.694 1.00 42.53 214 ALA A N 1
ATOM 1643 C CA . ALA A 1 214 ? 17.904 2.652 -4.606 1.00 42.53 214 ALA A CA 1
ATOM 1644 C C . ALA A 1 214 ? 18.315 3.991 -5.257 1.00 42.53 214 ALA A C 1
ATOM 1646 O O . ALA A 1 214 ? 19.213 4.671 -4.766 1.00 42.53 214 ALA A O 1
ATOM 1647 N N . ALA A 1 215 ? 17.622 4.415 -6.322 1.00 35.12 215 ALA A N 1
ATOM 1648 C CA . ALA A 1 215 ? 17.840 5.728 -6.934 1.00 35.12 215 ALA A CA 1
ATOM 1649 C C . ALA A 1 215 ? 17.457 6.884 -5.987 1.00 35.12 215 ALA A C 1
ATOM 1651 O O . ALA A 1 215 ? 18.196 7.859 -5.878 1.00 35.12 215 ALA A O 1
ATOM 1652 N N . ILE A 1 216 ? 16.356 6.751 -5.238 1.00 37.28 216 ILE A N 1
ATOM 1653 C CA . ILE A 1 216 ? 15.912 7.760 -4.256 1.00 37.28 216 ILE A CA 1
ATOM 1654 C C . ILE A 1 216 ? 16.893 7.855 -3.073 1.00 37.28 216 ILE A C 1
ATOM 1656 O O . ILE A 1 216 ? 17.119 8.944 -2.551 1.00 37.28 216 ILE A O 1
ATOM 1660 N N . GLU A 1 217 ? 17.521 6.744 -2.677 1.00 40.72 217 GLU A N 1
ATOM 1661 C CA . GLU A 1 217 ? 18.606 6.753 -1.684 1.00 40.72 217 GLU A CA 1
ATOM 1662 C C . GLU A 1 217 ? 19.892 7.425 -2.212 1.00 40.72 217 GLU A C 1
ATOM 1664 O O . GLU A 1 217 ? 20.692 7.902 -1.411 1.00 40.72 217 GLU A O 1
ATOM 1669 N N . SER A 1 218 ? 20.079 7.526 -3.537 1.00 37.38 218 SER A N 1
ATOM 1670 C CA . SER A 1 218 ? 21.266 8.143 -4.156 1.00 37.38 218 SER A CA 1
ATOM 1671 C C . SER A 1 218 ? 21.194 9.668 -4.337 1.00 37.38 218 SER A C 1
ATOM 1673 O O . SER A 1 218 ? 22.233 10.309 -4.469 1.00 37.38 218 SER A O 1
ATOM 1675 N N . GLU A 1 219 ? 19.998 10.272 -4.294 1.00 33.09 219 GLU A N 1
ATOM 1676 C CA . GLU A 1 219 ? 19.826 11.736 -4.387 1.00 33.09 219 GLU A CA 1
ATOM 1677 C C . GLU A 1 219 ? 20.112 12.470 -3.056 1.00 33.09 219 GLU A C 1
ATOM 1679 O O . GLU A 1 219 ? 20.204 13.698 -3.028 1.00 33.09 219 GLU A O 1
ATOM 1684 N N . VAL A 1 220 ? 20.291 11.742 -1.945 1.00 37.06 220 VAL A N 1
ATOM 1685 C CA . VAL A 1 220 ? 20.657 12.310 -0.636 1.00 37.06 220 VAL A CA 1
ATOM 1686 C C . VAL A 1 220 ? 22.169 12.177 -0.429 1.00 37.06 220 VAL A C 1
ATOM 1688 O O . VAL A 1 220 ? 22.669 11.122 -0.046 1.00 37.06 220 VAL A O 1
ATOM 1691 N N . GLY A 1 221 ? 22.894 13.265 -0.708 1.00 32.88 221 GLY A N 1
ATOM 1692 C CA . GLY A 1 221 ? 24.356 13.293 -0.841 1.00 32.88 221 GLY A CA 1
ATOM 1693 C C . GLY A 1 221 ? 25.160 12.630 0.290 1.00 32.88 221 GLY A C 1
ATOM 1694 O O . GLY A 1 221 ? 24.981 12.911 1.476 1.00 32.88 221 GLY A O 1
ATOM 1695 N N . THR A 1 222 ? 26.098 11.771 -0.111 1.00 34.66 222 THR A N 1
ATOM 1696 C CA . THR A 1 222 ? 26.906 10.906 0.758 1.00 34.66 222 THR A CA 1
ATOM 1697 C C . THR A 1 222 ? 27.844 11.658 1.705 1.00 34.66 222 THR A C 1
ATOM 1699 O O . THR A 1 222 ? 28.637 12.496 1.284 1.00 34.66 222 THR A O 1
ATOM 1702 N N . SER A 1 223 ? 27.909 11.214 2.961 1.00 32.81 223 SER A N 1
ATOM 1703 C CA . SER A 1 223 ? 29.137 11.279 3.768 1.00 32.81 223 SER A CA 1
ATOM 1704 C C . SER A 1 223 ? 29.321 9.955 4.521 1.00 32.81 223 SER A C 1
ATOM 1706 O O . SER A 1 223 ? 28.377 9.405 5.084 1.00 32.81 223 SER A O 1
ATOM 1708 N N . SER A 1 224 ? 30.520 9.369 4.434 1.00 40.28 224 SER A N 1
ATOM 1709 C CA . SER A 1 224 ? 30.744 7.957 4.775 1.00 40.28 224 SER A CA 1
ATOM 1710 C C . SER A 1 224 ? 31.332 7.772 6.172 1.00 40.28 224 SER A C 1
ATOM 1712 O O . SER A 1 224 ? 32.465 8.171 6.433 1.00 40.28 224 SER A O 1
ATOM 1714 N N . ALA A 1 225 ? 30.593 7.090 7.050 1.00 32.88 225 ALA A N 1
ATOM 1715 C CA . ALA A 1 225 ? 31.129 6.509 8.277 1.00 32.88 225 ALA A CA 1
ATOM 1716 C C . ALA A 1 225 ? 30.407 5.193 8.616 1.00 32.88 225 ALA A C 1
ATOM 1718 O O . ALA A 1 225 ? 29.190 5.153 8.781 1.00 32.88 225 ALA A O 1
ATOM 1719 N N . ARG A 1 226 ? 31.194 4.115 8.719 1.00 37.88 226 ARG A N 1
ATOM 1720 C CA . ARG A 1 226 ? 30.849 2.719 9.060 1.00 37.88 226 ARG A CA 1
ATOM 1721 C C . ARG A 1 226 ? 29.556 2.528 9.879 1.00 37.88 226 ARG A C 1
ATOM 1723 O O . ARG A 1 226 ? 29.590 2.432 11.107 1.00 37.88 226 ARG A O 1
ATOM 1730 N N . ALA A 1 227 ? 28.427 2.353 9.194 1.00 34.62 227 ALA A N 1
ATOM 1731 C CA . ALA A 1 227 ? 27.154 2.042 9.834 1.00 34.62 227 ALA A CA 1
ATOM 1732 C C . ALA A 1 227 ? 27.155 0.617 10.425 1.00 34.62 227 ALA A C 1
ATOM 1734 O O . ALA A 1 227 ? 26.911 -0.378 9.740 1.00 34.62 227 ALA A O 1
ATOM 1735 N N . VAL A 1 228 ? 27.366 0.519 11.742 1.00 37.62 228 VAL A N 1
ATOM 1736 C CA . VAL A 1 228 ? 26.784 -0.571 12.548 1.00 37.62 228 VAL A CA 1
ATOM 1737 C C . VAL A 1 228 ? 25.290 -0.639 12.217 1.00 37.62 228 VAL A C 1
ATOM 1739 O O . VAL A 1 228 ? 24.692 0.416 12.022 1.00 37.62 228 VAL A O 1
ATOM 1742 N N . ARG A 1 229 ? 24.680 -1.840 12.169 1.00 41.09 229 ARG A N 1
ATOM 1743 C CA . ARG A 1 229 ? 23.223 -2.008 11.970 1.00 41.09 229 ARG A CA 1
ATOM 1744 C C . ARG A 1 229 ? 22.471 -1.024 12.871 1.00 41.09 229 ARG A C 1
ATOM 1746 O O . ARG A 1 229 ? 22.399 -1.257 14.079 1.00 41.09 229 ARG A O 1
ATOM 1753 N N . LYS A 1 230 ? 21.985 0.086 12.300 1.00 36.47 230 LYS A N 1
ATOM 1754 C CA . LYS A 1 230 ? 21.412 1.175 13.092 1.00 36.47 230 LYS A CA 1
ATOM 1755 C C . LYS A 1 230 ? 20.194 0.605 13.807 1.00 36.47 230 LYS A C 1
ATOM 1757 O O . LYS A 1 230 ? 19.373 -0.063 13.175 1.00 36.47 230 LYS A O 1
ATOM 1762 N N . ALA A 1 231 ? 20.097 0.829 15.117 1.00 47.53 231 ALA A N 1
ATOM 1763 C CA . ALA A 1 231 ? 18.840 0.587 15.808 1.00 47.53 231 ALA A CA 1
ATOM 1764 C C . ALA A 1 231 ? 17.748 1.366 15.063 1.00 47.53 231 ALA A C 1
ATOM 1766 O O . ALA A 1 231 ? 18.015 2.463 14.570 1.00 47.53 231 ALA A O 1
ATOM 1767 N N . TYR A 1 232 ? 16.565 0.770 14.918 1.00 44.41 232 TYR A N 1
ATOM 1768 C CA . TYR A 1 232 ? 15.458 1.400 14.210 1.00 44.41 232 TYR A CA 1
ATOM 1769 C C . TYR A 1 232 ? 15.126 2.736 14.891 1.00 44.41 232 TYR A C 1
ATOM 1771 O O . TYR A 1 232 ? 14.629 2.779 16.014 1.00 44.41 232 TYR A O 1
ATOM 1779 N N . ASP A 1 233 ? 15.490 3.804 14.191 1.00 47.78 233 ASP A N 1
ATOM 1780 C CA . ASP A 1 233 ? 15.507 5.190 14.640 1.00 47.78 233 ASP A CA 1
ATOM 1781 C C . ASP A 1 233 ? 14.622 5.978 13.668 1.00 47.78 233 ASP A C 1
ATOM 1783 O O . ASP A 1 233 ? 15.108 6.480 12.648 1.00 47.78 233 ASP A O 1
ATOM 1787 N N . PRO A 1 234 ? 13.292 5.937 13.866 1.00 53.44 234 PRO A N 1
ATOM 1788 C CA . PRO A 1 234 ? 12.360 6.585 12.964 1.00 53.44 234 PRO A CA 1
ATOM 1789 C C . PRO A 1 234 ? 12.410 8.101 13.134 1.00 53.44 234 PRO A C 1
ATOM 1791 O O . PRO A 1 234 ? 12.359 8.616 14.250 1.00 53.44 234 PRO A O 1
ATOM 1794 N N . SER A 1 235 ? 12.396 8.816 12.010 1.00 49.59 235 SER A N 1
ATOM 1795 C CA . SER A 1 235 ? 12.167 10.261 11.981 1.00 49.59 235 SER A CA 1
ATOM 1796 C C . SER A 1 235 ? 10.930 10.636 12.802 1.00 49.59 235 SER A C 1
ATOM 1798 O O . SER A 1 235 ? 9.866 10.036 12.613 1.00 49.59 235 SER A O 1
ATOM 1800 N N . VAL A 1 236 ? 11.062 11.649 13.663 1.00 49.50 236 VAL A N 1
ATOM 1801 C CA . VAL A 1 236 ? 9.944 12.233 14.419 1.00 49.50 236 VAL A CA 1
ATOM 1802 C C . VAL A 1 236 ? 8.802 12.573 13.444 1.00 49.50 236 VAL A C 1
ATOM 1804 O O . VAL A 1 236 ? 9.067 13.197 12.411 1.00 49.50 236 VAL A O 1
ATOM 1807 N N . PRO A 1 237 ? 7.553 12.137 13.698 1.00 49.53 237 PRO A N 1
ATOM 1808 C CA . PRO A 1 237 ? 6.444 12.411 12.790 1.00 49.53 237 PRO A CA 1
ATOM 1809 C C . PRO A 1 237 ? 6.184 13.929 12.690 1.00 49.53 237 PRO A C 1
ATOM 1811 O O . PRO A 1 237 ? 6.311 14.619 13.699 1.00 49.53 237 PRO A O 1
ATOM 1814 N N . PRO A 1 238 ? 5.768 14.475 11.526 1.00 44.59 238 PRO A N 1
ATOM 1815 C CA . PRO A 1 238 ? 5.635 15.930 11.334 1.00 44.59 238 PRO A CA 1
ATOM 1816 C C . PRO A 1 238 ? 4.578 16.649 12.196 1.00 44.59 238 PRO A C 1
ATOM 1818 O O . PRO A 1 238 ? 4.417 17.860 12.071 1.00 44.59 238 PRO A O 1
ATOM 1821 N N . ASN A 1 239 ? 3.811 15.919 13.008 1.00 47.19 239 ASN A N 1
ATOM 1822 C CA . ASN A 1 239 ? 2.880 16.442 14.005 1.00 47.19 239 ASN A CA 1
ATOM 1823 C C . ASN A 1 239 ? 2.652 15.356 15.073 1.00 47.19 239 ASN A C 1
ATOM 1825 O O . ASN A 1 239 ? 2.486 14.183 14.730 1.00 47.19 239 ASN A O 1
ATOM 1829 N N . ASP A 1 240 ? 2.625 15.755 16.343 1.00 44.09 240 ASP A N 1
ATOM 1830 C CA . ASP A 1 240 ? 2.463 14.872 17.507 1.00 44.09 240 ASP A CA 1
ATOM 1831 C C . ASP A 1 240 ? 1.014 14.358 17.664 1.00 44.09 240 ASP A C 1
ATOM 1833 O O . ASP A 1 240 ? 0.755 13.318 18.271 1.00 44.09 240 ASP A O 1
ATOM 1837 N N . ALA A 1 241 ? 0.050 15.034 17.025 1.00 46.34 241 ALA A N 1
ATOM 1838 C CA . ALA A 1 241 ? -1.317 14.550 16.858 1.00 46.34 241 ALA A CA 1
ATOM 1839 C C . ALA A 1 241 ? -1.368 13.373 15.860 1.00 46.34 241 ALA A C 1
ATOM 1841 O O . ALA A 1 241 ? -1.778 13.530 14.705 1.00 46.34 241 ALA A O 1
ATOM 1842 N N . LEU A 1 242 ? -0.943 12.191 16.326 1.00 50.19 242 LEU A N 1
ATOM 1843 C CA . LEU A 1 242 ? -0.951 10.910 15.612 1.00 50.19 242 LEU A CA 1
ATOM 1844 C C . LEU A 1 242 ? -2.201 10.765 14.734 1.00 50.19 242 LEU A C 1
ATOM 1846 O O . LEU A 1 242 ? -3.323 10.640 15.236 1.00 50.19 242 LEU A O 1
ATOM 1850 N N . ARG A 1 243 ? -2.007 10.745 13.409 1.00 58.47 243 ARG A N 1
ATOM 1851 C CA . ARG A 1 243 ? -3.098 10.499 12.462 1.00 58.47 243 ARG A CA 1
ATOM 1852 C C . ARG A 1 243 ? -3.620 9.079 12.665 1.00 58.47 243 ARG A C 1
ATOM 1854 O O . ARG A 1 243 ? -2.988 8.105 12.261 1.00 58.47 243 ARG A O 1
ATOM 1861 N N . LYS A 1 244 ? -4.762 9.008 13.354 1.00 68.06 244 LYS A N 1
ATOM 1862 C CA . LYS A 1 244 ? -5.486 7.786 13.717 1.00 68.06 244 LYS A CA 1
ATOM 1863 C C . LYS A 1 244 ? -5.741 6.920 12.487 1.00 68.06 244 LYS A C 1
ATOM 1865 O O . LYS A 1 244 ? -5.897 7.450 11.390 1.00 68.06 244 LYS A O 1
ATOM 1870 N N . SER A 1 245 ? -5.837 5.609 12.713 1.00 80.62 245 SER A N 1
ATOM 1871 C CA . SER A 1 245 ? -6.143 4.597 11.695 1.00 80.62 245 SER A CA 1
ATOM 1872 C C . SER A 1 245 ? -7.206 5.073 10.696 1.00 80.62 245 SER A C 1
ATOM 1874 O O . SER A 1 245 ? -8.217 5.658 11.094 1.00 80.62 245 SER A O 1
ATOM 1876 N N . ALA A 1 246 ? -7.004 4.810 9.404 1.00 82.75 246 ALA A N 1
ATOM 1877 C CA . ALA A 1 246 ? -7.929 5.227 8.347 1.00 82.75 246 ALA A CA 1
ATOM 1878 C C . ALA A 1 246 ? -9.341 4.627 8.529 1.00 82.75 246 ALA A C 1
ATOM 1880 O O . ALA A 1 246 ? -10.330 5.248 8.136 1.00 82.75 246 ALA A O 1
ATOM 1881 N N . LEU A 1 247 ? -9.452 3.483 9.218 1.00 84.06 247 LEU A N 1
ATOM 1882 C CA . LEU A 1 247 ? -10.723 2.899 9.673 1.00 84.06 247 LEU A CA 1
ATOM 1883 C C . LEU A 1 247 ? -11.530 3.816 10.616 1.00 84.06 247 LEU A C 1
ATOM 1885 O O . LEU A 1 247 ? -12.742 3.640 10.725 1.00 84.06 247 LEU A O 1
ATOM 1889 N N . THR A 1 248 ? -10.887 4.774 11.295 1.00 83.81 248 THR A N 1
ATOM 1890 C CA . THR A 1 248 ? -11.540 5.731 12.213 1.00 83.81 248 THR A CA 1
ATOM 1891 C C . THR A 1 248 ? -12.156 6.941 11.504 1.00 83.81 248 THR A C 1
ATOM 1893 O O . THR A 1 248 ? -12.953 7.659 12.107 1.00 83.81 248 THR A O 1
ATOM 1896 N N . ALA A 1 249 ? -11.830 7.174 10.227 1.00 82.62 249 ALA A N 1
ATOM 1897 C CA . ALA A 1 249 ? -12.459 8.224 9.432 1.00 82.62 249 ALA A CA 1
ATOM 1898 C C . ALA A 1 249 ? -13.905 7.847 9.055 1.00 82.62 249 ALA A C 1
ATOM 1900 O O . ALA A 1 249 ? -14.210 6.665 8.866 1.00 82.62 249 ALA A O 1
ATOM 1901 N N . ARG A 1 250 ? -14.781 8.860 8.909 1.00 80.38 250 ARG A N 1
ATOM 1902 C CA . ARG A 1 250 ? -16.223 8.708 8.614 1.00 80.38 250 ARG A CA 1
ATOM 1903 C C . ARG A 1 250 ? -16.455 7.731 7.456 1.00 80.38 250 ARG A C 1
ATOM 1905 O O . ARG A 1 250 ? -16.150 8.029 6.298 1.00 80.38 250 ARG A O 1
ATOM 1912 N N . ASP A 1 251 ? -16.994 6.570 7.816 1.00 81.19 251 ASP A N 1
ATOM 1913 C CA . ASP A 1 251 ? -17.037 5.367 6.991 1.00 81.19 251 ASP A CA 1
ATOM 1914 C C . ASP A 1 251 ? -18.300 5.329 6.124 1.00 81.19 251 ASP A C 1
ATOM 1916 O O . ASP A 1 251 ? -19.371 4.922 6.577 1.00 81.19 251 ASP A O 1
ATOM 1920 N N . TRP A 1 252 ? -18.185 5.755 4.865 1.00 80.25 252 TRP A N 1
ATOM 1921 C CA . TRP A 1 252 ? -19.290 5.646 3.917 1.00 80.25 252 TRP A CA 1
ATOM 1922 C C . TRP A 1 252 ? -19.394 4.219 3.376 1.00 80.25 252 TRP A C 1
ATOM 1924 O O . TRP A 1 252 ? -18.657 3.827 2.471 1.00 80.25 252 TRP A O 1
ATOM 1934 N N . ARG A 1 253 ? -20.324 3.439 3.931 1.00 70.31 253 ARG A N 1
ATOM 1935 C CA . ARG A 1 253 ? -20.545 2.038 3.533 1.00 70.31 253 ARG A CA 1
ATOM 1936 C C . ARG A 1 253 ? -21.451 1.887 2.315 1.00 70.31 253 ARG A C 1
ATOM 1938 O O . ARG A 1 253 ? -21.291 0.923 1.570 1.00 70.31 253 ARG A O 1
ATOM 1945 N N . GLY A 1 254 ? -22.399 2.806 2.116 1.00 79.38 254 GLY A N 1
ATOM 1946 C CA . GLY A 1 254 ? -23.526 2.569 1.211 1.00 79.38 254 GLY A CA 1
ATOM 1947 C C . GLY A 1 254 ? -24.172 1.214 1.525 1.00 79.38 254 GLY A C 1
ATOM 1948 O O . GLY A 1 254 ? -24.422 0.900 2.688 1.00 79.38 254 GLY A O 1
ATOM 1949 N N . ASN A 1 255 ? -24.331 0.373 0.503 1.00 79.75 255 ASN A N 1
ATOM 1950 C CA . ASN A 1 255 ? -24.882 -0.980 0.640 1.00 79.75 255 ASN A CA 1
ATOM 1951 C C . ASN A 1 255 ? -23.831 -2.059 1.001 1.00 79.75 255 ASN A C 1
ATOM 1953 O O . ASN A 1 255 ? -24.185 -3.228 1.170 1.00 79.75 255 ASN A O 1
ATOM 1957 N N . VAL A 1 256 ? -22.540 -1.712 1.115 1.00 90.69 256 VAL A N 1
ATOM 1958 C CA . VAL A 1 256 ? -21.450 -2.686 1.303 1.00 90.69 256 VAL A CA 1
ATOM 1959 C C . VAL A 1 256 ? -21.301 -3.074 2.777 1.00 90.69 256 VAL A C 1
ATOM 1961 O O . VAL A 1 256 ? -20.970 -2.257 3.641 1.00 90.69 256 VAL A O 1
ATOM 1964 N N . LYS A 1 257 ? -21.510 -4.359 3.082 1.00 91.06 257 LYS A N 1
ATOM 1965 C CA . LYS A 1 257 ? -21.374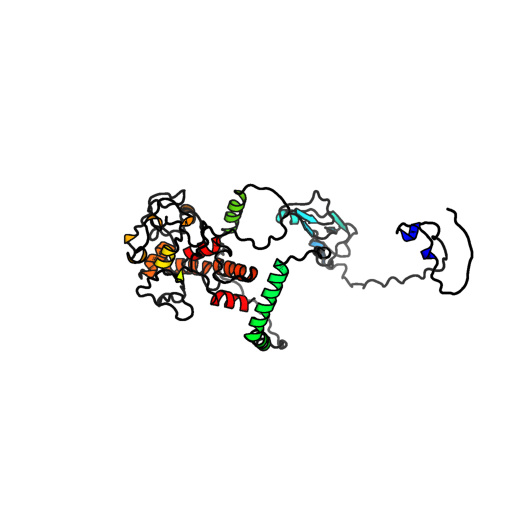 -4.905 4.442 1.00 91.06 257 LYS A CA 1
ATOM 1966 C C . LYS A 1 257 ? -19.896 -5.054 4.828 1.00 91.06 257 LYS A C 1
ATOM 1968 O O . LYS A 1 257 ? -19.046 -5.309 3.978 1.00 91.06 257 LYS A O 1
ATOM 1973 N N . ARG A 1 258 ? -19.585 -4.959 6.126 1.00 91.44 258 ARG A N 1
ATOM 1974 C CA . ARG A 1 258 ? -18.276 -5.346 6.689 1.00 91.44 258 ARG A CA 1
ATOM 1975 C C . ARG A 1 258 ? -18.375 -6.675 7.431 1.00 91.44 258 ARG A C 1
ATOM 1977 O O . ARG A 1 258 ? -19.392 -6.966 8.055 1.00 91.44 258 ARG A O 1
ATOM 1984 N N . HIS A 1 259 ? -17.295 -7.447 7.416 1.00 91.31 259 HIS A N 1
ATOM 1985 C CA . HIS A 1 259 ? -17.138 -8.637 8.247 1.00 91.31 259 HIS A CA 1
ATOM 1986 C C . HIS A 1 259 ? -17.068 -8.232 9.732 1.00 91.31 259 HIS A C 1
ATOM 1988 O O . HIS A 1 259 ? -16.210 -7.415 10.069 1.00 91.31 259 HIS A O 1
ATOM 1994 N N . PRO A 1 260 ? -17.884 -8.805 10.642 1.00 86.19 260 PRO A N 1
ATOM 1995 C CA . PRO A 1 260 ? -18.030 -8.294 12.011 1.00 86.19 260 PRO A CA 1
ATOM 1996 C C . PRO A 1 260 ? -16.722 -8.316 12.813 1.00 86.19 260 PRO A C 1
ATOM 1998 O O . PRO A 1 260 ? -16.327 -7.294 13.356 1.00 86.19 260 PRO A O 1
ATOM 2001 N N . THR A 1 261 ? -16.007 -9.447 12.829 1.00 84.88 261 THR A N 1
ATOM 2002 C CA . THR A 1 261 ? -14.683 -9.543 13.472 1.00 84.88 261 THR A CA 1
ATOM 2003 C C . THR A 1 261 ? -13.569 -8.997 12.579 1.00 84.88 261 THR A C 1
ATOM 2005 O O . THR A 1 261 ? -12.928 -8.012 12.922 1.00 84.88 261 THR A O 1
ATOM 2008 N N . LYS A 1 262 ? -13.365 -9.581 11.389 1.00 85.75 262 LYS A N 1
ATOM 2009 C CA . LYS A 1 262 ? -12.233 -9.275 10.490 1.00 85.75 262 LYS A CA 1
ATOM 2010 C C . LYS A 1 262 ? -12.279 -7.901 9.795 1.00 85.75 262 LYS A C 1
ATOM 2012 O O . LYS A 1 262 ? -11.276 -7.505 9.204 1.00 85.75 262 LYS A O 1
ATOM 2017 N N . GLY A 1 263 ? -13.372 -7.140 9.872 1.00 87.81 263 GLY A N 1
ATOM 2018 C CA . GLY A 1 263 ? -13.451 -5.711 9.515 1.00 87.81 263 GLY A CA 1
ATOM 2019 C C . GLY A 1 263 ? -13.336 -5.331 8.028 1.00 87.81 263 GLY A C 1
ATOM 2020 O O . GLY A 1 263 ? -13.627 -4.185 7.677 1.00 87.81 263 GLY A O 1
ATOM 2021 N N . HIS A 1 264 ? -12.940 -6.257 7.150 1.00 92.88 264 HIS A N 1
ATOM 2022 C CA . HIS A 1 264 ? -12.916 -6.053 5.699 1.00 92.88 264 HIS A CA 1
ATOM 2023 C C . HIS A 1 264 ? -14.325 -5.932 5.111 1.00 92.88 264 HIS A C 1
ATOM 2025 O O . HIS A 1 264 ? -15.303 -6.406 5.692 1.00 92.88 264 HIS A O 1
ATOM 2031 N N . LEU A 1 265 ? -14.411 -5.294 3.949 1.00 94.88 265 LEU A N 1
ATOM 2032 C CA . LEU A 1 265 ? -15.625 -5.160 3.154 1.00 94.88 265 LEU A CA 1
ATOM 2033 C C . LEU A 1 265 ? -15.971 -6.502 2.492 1.00 94.88 265 LEU A C 1
ATOM 2035 O O . LEU A 1 265 ? -15.078 -7.268 2.128 1.00 94.88 265 LEU A O 1
ATOM 2039 N N . ILE A 1 266 ? -17.265 -6.791 2.371 1.00 94.50 266 ILE A N 1
ATOM 2040 C CA . ILE A 1 266 ? -17.801 -8.023 1.790 1.00 94.50 266 ILE A CA 1
ATOM 2041 C C . ILE A 1 266 ? -18.574 -7.665 0.521 1.00 94.50 266 ILE A C 1
ATOM 2043 O O . ILE A 1 266 ? -19.642 -7.057 0.590 1.00 94.50 266 ILE A O 1
ATOM 2047 N N . PHE A 1 267 ? -18.054 -8.112 -0.621 1.00 94.44 267 PHE A N 1
ATOM 2048 C CA . PHE A 1 267 ? -18.746 -8.108 -1.907 1.00 94.44 267 PHE A CA 1
ATOM 2049 C C . PHE A 1 267 ? -19.232 -9.534 -2.184 1.00 94.44 267 PHE A C 1
ATOM 2051 O O . PHE A 1 267 ? -18.426 -10.461 -2.257 1.00 94.44 267 PHE A O 1
ATOM 2058 N N . SER A 1 268 ? -20.546 -9.739 -2.284 1.00 91.56 268 SER A N 1
ATOM 2059 C CA . SER A 1 268 ? -21.142 -11.076 -2.451 1.00 91.56 268 SER A CA 1
ATOM 2060 C C . SER A 1 268 ? -20.783 -11.735 -3.786 1.00 91.56 268 SER A C 1
ATOM 2062 O O . SER A 1 268 ? -20.719 -12.955 -3.873 1.00 91.56 268 SER A O 1
ATOM 2064 N N . ASP A 1 269 ? -20.523 -10.921 -4.806 1.00 93.38 269 ASP A N 1
ATOM 2065 C CA . ASP A 1 269 ? -20.161 -11.307 -6.172 1.00 93.38 269 ASP A CA 1
ATOM 2066 C C . ASP A 1 269 ? -18.638 -11.464 -6.398 1.00 93.38 269 ASP A C 1
ATOM 2068 O O . ASP A 1 269 ? -18.212 -11.986 -7.432 1.00 93.38 269 ASP A O 1
ATOM 2072 N N . ARG A 1 270 ? -17.820 -11.011 -5.435 1.00 94.00 270 ARG A N 1
ATOM 2073 C CA . ARG A 1 270 ? -16.349 -11.130 -5.398 1.00 94.00 270 ARG A CA 1
ATOM 2074 C C . ARG A 1 270 ? -15.863 -11.376 -3.956 1.00 94.00 270 ARG A C 1
ATOM 2076 O O . ARG A 1 270 ? -15.200 -10.522 -3.363 1.00 94.00 270 ARG A O 1
ATOM 2083 N N . PRO A 1 271 ? -16.184 -12.544 -3.358 1.00 92.88 271 PRO A N 1
ATOM 2084 C CA . PRO A 1 271 ? -15.882 -12.865 -1.953 1.00 92.88 271 PRO A CA 1
ATOM 2085 C C . PRO A 1 271 ? -14.380 -13.050 -1.661 1.00 92.88 271 PRO A C 1
ATOM 2087 O O . PRO A 1 271 ? -13.970 -13.266 -0.520 1.00 92.88 271 PRO A O 1
ATOM 2090 N N . ASP A 1 272 ? -13.550 -13.000 -2.696 1.00 91.62 272 ASP A N 1
ATOM 2091 C CA . ASP A 1 272 ? -12.095 -13.081 -2.712 1.00 91.62 272 ASP A CA 1
ATOM 2092 C C . ASP A 1 272 ? -11.404 -11.701 -2.702 1.00 91.62 272 ASP A C 1
ATOM 2094 O O . ASP A 1 272 ? -10.202 -11.619 -2.426 1.00 91.62 272 ASP A O 1
ATOM 2098 N N . PHE A 1 273 ? -12.152 -10.624 -2.961 1.00 95.94 273 PHE A N 1
ATOM 2099 C CA . PHE A 1 273 ? -11.708 -9.237 -2.860 1.00 95.94 273 PHE A CA 1
ATOM 2100 C C . PHE A 1 273 ? -12.102 -8.659 -1.493 1.00 95.94 273 PHE A C 1
ATOM 2102 O O . PHE A 1 273 ? -13.282 -8.544 -1.171 1.00 95.94 273 PHE A O 1
ATOM 2109 N N . LYS A 1 274 ? -11.108 -8.337 -0.651 1.00 95.12 274 LYS A N 1
ATOM 2110 C CA . LYS A 1 274 ? -11.317 -8.014 0.777 1.00 95.12 274 LYS A CA 1
ATOM 2111 C C . LYS A 1 274 ? -10.568 -6.748 1.241 1.00 95.12 274 LYS A C 1
ATOM 2113 O O . LYS A 1 274 ? -9.826 -6.822 2.226 1.00 95.12 274 LYS A O 1
ATOM 2118 N N . PRO A 1 275 ? -10.711 -5.591 0.562 1.00 95.81 275 PRO A N 1
ATOM 2119 C CA . PRO A 1 275 ? -10.204 -4.321 1.082 1.00 95.81 275 PRO A CA 1
ATOM 2120 C C . PRO A 1 275 ? -10.870 -4.003 2.427 1.00 95.81 275 PRO A C 1
ATOM 2122 O O . PRO A 1 275 ? -11.994 -4.432 2.695 1.00 95.81 275 PRO A O 1
ATOM 2125 N N . ASN A 1 276 ? -10.190 -3.251 3.292 1.00 94.94 276 ASN A N 1
ATOM 2126 C CA . ASN A 1 276 ? -10.748 -2.835 4.582 1.00 94.94 276 ASN A CA 1
ATOM 2127 C C . ASN A 1 276 ? -10.924 -1.320 4.723 1.00 94.94 276 ASN A C 1
ATOM 2129 O O . ASN A 1 276 ? -11.458 -0.891 5.739 1.00 94.94 276 ASN A O 1
ATOM 2133 N N . LEU A 1 277 ? -10.598 -0.520 3.709 1.00 95.44 277 LEU A N 1
ATOM 2134 C CA . LEU A 1 277 ? -10.946 0.901 3.667 1.00 95.44 277 LEU A CA 1
ATOM 2135 C C . LEU A 1 277 ? -12.010 1.165 2.597 1.00 95.44 277 LEU A C 1
ATOM 2137 O O . LEU A 1 277 ? -11.886 0.708 1.459 1.00 95.44 277 LEU A O 1
ATOM 2141 N N . THR A 1 278 ? -13.056 1.917 2.940 1.00 95.81 278 THR A N 1
ATOM 2142 C CA . THR A 1 278 ? -14.000 2.442 1.938 1.00 95.81 278 THR A CA 1
ATOM 2143 C C . THR A 1 278 ? -13.329 3.566 1.134 1.00 95.81 278 THR A C 1
ATOM 2145 O O . THR A 1 278 ? -12.409 4.207 1.653 1.00 95.81 278 THR A O 1
ATOM 2148 N N . PRO A 1 279 ? -13.744 3.856 -0.115 1.00 95.88 279 PRO A N 1
ATOM 2149 C CA . PRO A 1 279 ? -13.158 4.947 -0.898 1.00 95.88 279 PRO A CA 1
ATOM 2150 C C . PRO A 1 279 ? -13.130 6.281 -0.140 1.00 95.88 279 PRO A C 1
ATOM 2152 O O . PRO A 1 279 ? -12.095 6.942 -0.091 1.00 95.88 279 PRO A O 1
ATOM 2155 N N . ALA A 1 280 ? -14.214 6.612 0.569 1.00 94.38 280 ALA A N 1
ATOM 2156 C CA . ALA A 1 280 ? -14.294 7.783 1.440 1.00 94.38 280 ALA A CA 1
ATOM 2157 C C . ALA A 1 280 ? -13.210 7.811 2.539 1.00 94.38 280 ALA A C 1
ATOM 2159 O O . ALA A 1 280 ? -12.648 8.869 2.812 1.00 94.38 280 ALA A O 1
ATOM 2160 N N . GLN A 1 281 ? -12.865 6.668 3.146 1.00 94.38 281 GLN A N 1
ATOM 2161 C CA . GLN A 1 281 ? -11.770 6.579 4.123 1.00 94.38 281 GLN A CA 1
ATOM 2162 C C . GLN A 1 281 ? -10.397 6.785 3.468 1.00 94.38 281 GLN A C 1
ATOM 2164 O O . GLN A 1 281 ? -9.565 7.507 4.012 1.00 94.38 281 GLN A O 1
ATOM 2169 N N . VAL A 1 282 ? -10.169 6.220 2.278 1.00 94.94 282 VAL A N 1
ATOM 2170 C CA . VAL A 1 282 ? -8.909 6.386 1.523 1.00 94.94 282 VAL A CA 1
ATOM 2171 C C . VAL A 1 282 ? -8.699 7.843 1.084 1.00 94.94 282 VAL A C 1
ATOM 2173 O O . VAL A 1 282 ? -7.571 8.344 1.126 1.00 94.94 282 VAL A O 1
ATOM 2176 N N . ILE A 1 283 ? -9.779 8.544 0.718 1.00 93.62 283 ILE A N 1
ATOM 2177 C CA . ILE A 1 283 ? -9.778 9.981 0.399 1.00 93.62 283 ILE A CA 1
ATOM 2178 C C . ILE A 1 283 ? -9.508 10.806 1.666 1.00 93.62 283 ILE A C 1
ATOM 2180 O O . ILE A 1 283 ? -8.589 11.624 1.676 1.00 93.62 283 ILE A O 1
ATOM 2184 N N . ARG A 1 284 ? -10.238 10.547 2.762 1.00 92.00 284 ARG A N 1
ATOM 2185 C CA . ARG A 1 284 ? -10.069 11.235 4.060 1.00 92.00 284 ARG A CA 1
ATOM 2186 C C . ARG A 1 284 ? -8.682 11.023 4.687 1.00 92.00 284 ARG A C 1
ATOM 2188 O O . ARG A 1 284 ? -8.194 11.912 5.375 1.00 92.00 284 ARG A O 1
ATOM 2195 N N . ALA A 1 285 ? -8.009 9.911 4.386 1.00 90.94 285 ALA A N 1
ATOM 2196 C CA . ALA A 1 285 ? -6.609 9.653 4.746 1.00 90.94 285 ALA A CA 1
ATOM 2197 C C . ALA A 1 285 ? -5.575 10.435 3.893 1.00 90.94 285 ALA A C 1
ATOM 2199 O O . ALA A 1 285 ? -4.363 10.255 4.055 1.00 90.94 285 ALA A O 1
ATOM 2200 N N . GLY A 1 286 ? -6.023 11.287 2.962 1.00 90.56 286 GLY A N 1
ATOM 2201 C CA . GLY A 1 286 ? -5.164 12.158 2.155 1.00 90.56 286 GLY A CA 1
ATOM 2202 C C . GLY A 1 286 ? -4.212 11.396 1.231 1.00 90.56 286 GLY A C 1
ATOM 2203 O O . GLY A 1 286 ? -3.100 11.853 0.988 1.00 90.56 286 GLY A O 1
ATOM 2204 N N . SER A 1 287 ? -4.608 10.214 0.748 1.00 89.62 287 SER A N 1
ATOM 2205 C CA . SER A 1 287 ? -3.695 9.185 0.221 1.00 89.62 287 SER A CA 1
ATOM 2206 C C . SER A 1 287 ? -2.678 9.651 -0.842 1.00 89.62 287 SER A C 1
ATOM 2208 O O . SER A 1 287 ? -1.537 9.172 -0.839 1.00 89.62 287 SER A O 1
ATOM 2210 N N . TRP A 1 288 ? -3.034 10.608 -1.708 1.00 90.31 288 TRP A N 1
ATOM 2211 C CA . TRP A 1 288 ? -2.186 11.114 -2.803 1.00 90.31 288 TRP A CA 1
ATOM 2212 C C . TRP A 1 288 ? -1.881 12.619 -2.724 1.00 90.31 288 TRP A C 1
ATOM 2214 O O . TRP A 1 288 ? -1.994 13.315 -3.732 1.00 90.31 288 TRP A O 1
ATOM 2224 N N . GLY A 1 289 ? -1.505 13.147 -1.555 1.00 87.44 289 GLY A N 1
ATOM 2225 C CA . GLY A 1 289 ? -1.087 14.554 -1.429 1.00 87.44 289 GLY A CA 1
ATOM 2226 C C . GLY A 1 289 ? -2.180 15.540 -1.836 1.00 87.44 289 GLY A C 1
ATOM 2227 O O . GLY A 1 289 ? -1.889 16.590 -2.405 1.00 87.44 289 GLY A O 1
ATOM 2228 N N . GLY A 1 290 ? -3.436 15.121 -1.689 1.00 88.12 290 GLY A N 1
ATOM 2229 C CA . GLY A 1 290 ? -4.618 15.847 -2.125 1.00 88.12 290 GLY A CA 1
ATOM 2230 C C . GLY A 1 290 ? -4.743 16.144 -3.622 1.00 88.12 290 GLY A C 1
ATOM 2231 O O . GLY A 1 290 ? -5.596 16.945 -3.977 1.00 88.12 290 GLY A O 1
ATOM 2232 N N . CYS A 1 291 ? -3.955 15.533 -4.519 1.00 88.56 291 CYS A N 1
ATOM 2233 C CA . CYS A 1 291 ? -3.957 15.875 -5.953 1.00 88.56 291 CYS A CA 1
ATOM 2234 C C . CYS A 1 291 ? -4.609 14.832 -6.887 1.00 88.56 291 CYS A C 1
ATOM 2236 O O . CYS A 1 291 ? -4.351 14.841 -8.093 1.00 88.56 291 CYS A O 1
ATOM 2238 N N . TYR A 1 292 ? -5.395 13.889 -6.353 1.00 89.56 292 TYR A N 1
ATOM 2239 C CA . TYR A 1 292 ? -5.875 12.726 -7.114 1.00 89.56 292 TYR A CA 1
ATOM 2240 C C . TYR A 1 292 ? -6.930 13.087 -8.171 1.00 89.56 292 TYR A C 1
ATOM 2242 O O . TYR A 1 292 ? -6.766 12.760 -9.347 1.00 89.56 292 TYR A O 1
ATOM 2250 N N . PHE A 1 293 ? -7.973 13.815 -7.762 1.00 90.50 293 PHE A N 1
ATOM 2251 C CA . PHE A 1 293 ? -9.113 14.191 -8.608 1.00 90.50 293 PHE A CA 1
ATOM 2252 C C . PHE A 1 293 ? -8.895 15.518 -9.355 1.00 90.50 293 PHE A C 1
ATOM 2254 O O . PHE A 1 293 ? -9.830 16.085 -9.908 1.00 90.50 293 PHE A O 1
ATOM 2261 N N . HIS A 1 294 ? -7.668 16.045 -9.371 1.00 87.81 294 HIS A N 1
ATOM 2262 C CA . HIS A 1 294 ? -7.322 17.170 -10.234 1.00 87.81 294 HIS A CA 1
ATOM 2263 C C . HIS A 1 294 ? -7.094 16.642 -11.668 1.00 87.81 294 HIS A C 1
ATOM 2265 O O . HIS A 1 294 ? -6.240 15.762 -11.829 1.00 87.81 294 HIS A O 1
ATOM 2271 N N . PRO A 1 295 ? -7.768 17.153 -12.721 1.00 82.19 295 PRO A N 1
ATOM 2272 C CA . PRO A 1 295 ? -7.657 16.598 -14.079 1.00 82.19 295 PRO A CA 1
ATOM 2273 C C . PRO A 1 295 ? -6.225 16.611 -14.633 1.00 82.19 295 PRO A C 1
ATOM 2275 O O . PRO A 1 295 ? -5.702 15.595 -15.084 1.00 82.19 295 PRO A O 1
ATOM 2278 N N . ARG A 1 296 ? -5.510 17.735 -14.488 1.00 74.81 296 ARG A N 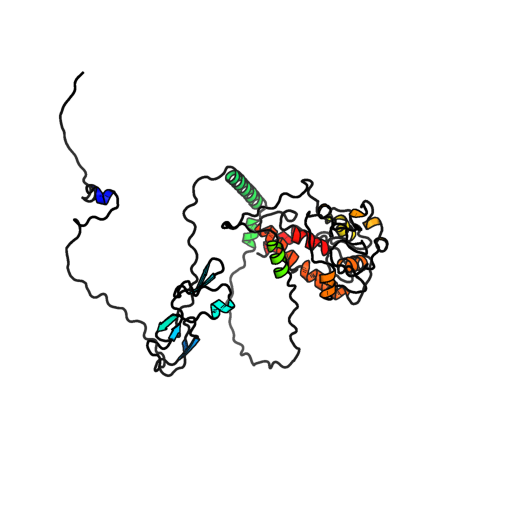1
ATOM 2279 C CA . ARG A 1 296 ? -4.075 17.838 -14.835 1.00 74.81 296 ARG A CA 1
ATOM 2280 C C . ARG A 1 296 ? -3.138 17.170 -13.811 1.00 74.81 296 ARG A C 1
ATOM 2282 O O . ARG A 1 296 ? -1.928 17.179 -13.997 1.00 74.81 296 ARG A O 1
ATOM 2289 N N . GLY A 1 297 ? -3.689 16.616 -12.728 1.00 61.78 297 GLY A N 1
ATOM 2290 C CA . GLY A 1 297 ? -2.972 15.979 -11.621 1.00 61.78 297 GLY A CA 1
ATOM 2291 C C . GLY A 1 297 ? -2.005 16.903 -10.881 1.00 61.78 297 GLY A C 1
ATOM 2292 O O . GLY A 1 297 ? -2.055 18.123 -11.038 1.00 61.78 297 GLY A O 1
ATOM 2293 N N . GLY A 1 298 ? -1.147 16.299 -10.053 1.00 53.47 298 GLY A N 1
ATOM 2294 C CA . GLY A 1 298 ? -0.123 16.993 -9.261 1.00 53.47 298 GLY A CA 1
ATOM 2295 C C . GLY A 1 298 ? 1.218 16.255 -9.160 1.00 53.47 298 GLY A C 1
ATOM 2296 O O . GLY A 1 298 ? 2.018 16.585 -8.284 1.00 53.47 298 GLY A O 1
ATOM 2297 N N . LYS A 1 299 ? 1.469 15.265 -10.033 1.00 53.50 299 LYS A N 1
ATOM 2298 C CA . LYS A 1 299 ? 2.795 14.656 -10.252 1.00 53.50 299 LYS A CA 1
ATOM 2299 C C . LYS A 1 299 ? 3.379 15.175 -11.586 1.00 53.50 299 LYS A C 1
ATOM 2301 O O . LYS A 1 299 ? 2.590 15.426 -12.498 1.00 53.50 299 LYS A O 1
ATOM 2306 N N . PRO A 1 300 ? 4.704 15.389 -11.713 1.00 47.22 300 PRO A N 1
ATOM 2307 C CA . PRO A 1 300 ? 5.308 15.878 -12.958 1.00 47.22 300 PRO A CA 1
ATOM 2308 C C . PRO A 1 300 ? 5.178 14.856 -14.092 1.00 47.22 300 PRO A C 1
ATOM 2310 O O . PRO A 1 300 ? 5.292 13.671 -13.821 1.00 47.22 300 PRO A O 1
ATOM 2313 N N . GLY A 1 301 ? 5.001 15.319 -15.335 1.00 50.75 301 GLY A N 1
ATOM 2314 C CA . GLY A 1 301 ? 5.069 14.493 -16.553 1.00 50.75 301 GLY A CA 1
ATOM 2315 C C . GLY A 1 301 ? 3.727 14.127 -17.206 1.00 50.75 301 GLY A C 1
ATOM 2316 O O . GLY A 1 301 ? 3.719 13.749 -18.375 1.00 50.75 301 GLY A O 1
ATOM 2317 N N . ILE A 1 302 ? 2.605 14.267 -16.491 1.00 55.62 302 ILE A N 1
ATOM 2318 C CA . ILE A 1 302 ? 1.251 13.899 -16.951 1.00 55.62 302 ILE A CA 1
ATOM 2319 C C . ILE A 1 302 ? 0.960 14.436 -18.367 1.00 55.62 302 ILE A C 1
ATOM 2321 O O . ILE A 1 302 ? 0.931 15.649 -18.582 1.00 55.62 302 ILE A O 1
ATOM 2325 N N . ARG A 1 303 ? 0.710 13.526 -19.324 1.00 52.19 303 ARG A N 1
ATOM 2326 C CA . ARG A 1 303 ? 0.636 13.823 -20.772 1.00 52.19 303 ARG A CA 1
ATOM 2327 C C . ARG A 1 303 ? -0.574 14.650 -21.225 1.00 52.19 303 ARG A C 1
ATOM 2329 O O . ARG A 1 303 ? -0.579 15.142 -22.348 1.00 52.19 303 ARG A O 1
ATOM 2336 N N . GLY A 1 304 ? -1.578 14.840 -20.373 1.00 60.53 304 GLY A N 1
ATOM 2337 C CA . GLY A 1 304 ? -2.743 15.683 -20.651 1.00 60.53 304 GLY A CA 1
ATOM 2338 C C . GLY A 1 304 ? -3.700 15.760 -19.458 1.00 60.53 304 GLY A C 1
ATOM 2339 O O . GLY A 1 304 ? -3.471 15.102 -18.442 1.00 60.53 304 GLY A O 1
ATOM 2340 N N . PRO A 1 305 ? -4.780 16.557 -19.527 1.00 65.69 305 PRO A N 1
ATOM 2341 C CA . PRO A 1 305 ? -5.877 16.432 -18.572 1.00 65.69 305 PRO A CA 1
ATOM 2342 C C . PRO A 1 305 ? -6.454 15.012 -18.667 1.00 65.69 305 PRO A C 1
ATOM 2344 O O . PRO A 1 305 ? -6.868 14.601 -19.747 1.00 65.69 305 PRO A O 1
ATOM 2347 N N . CYS A 1 306 ? -6.473 14.260 -17.566 1.00 71.69 306 CYS A N 1
ATOM 2348 C CA . CYS A 1 306 ? -7.225 13.009 -17.522 1.00 71.69 306 CYS A CA 1
ATOM 2349 C C . CYS A 1 306 ? -8.695 13.297 -17.211 1.00 71.69 306 CYS A C 1
ATOM 2351 O O . CYS A 1 306 ? -8.998 14.226 -16.457 1.00 71.69 306 CYS A O 1
ATOM 2353 N N . ASP A 1 307 ? -9.587 12.456 -17.722 1.00 78.81 307 ASP A N 1
ATOM 2354 C CA . ASP A 1 307 ? -11.006 12.528 -17.398 1.00 78.81 307 ASP A CA 1
ATOM 2355 C C . ASP A 1 307 ? -11.260 12.019 -15.966 1.00 78.81 307 ASP A C 1
ATOM 2357 O O . ASP A 1 307 ? -11.128 10.828 -15.668 1.00 78.81 307 ASP A O 1
ATOM 2361 N N . ILE A 1 308 ? -11.510 12.954 -15.046 1.00 85.12 308 ILE A N 1
ATOM 2362 C CA . ILE A 1 308 ? -11.940 12.688 -13.670 1.00 85.12 308 ILE A CA 1
ATOM 2363 C C . ILE A 1 308 ? -12.617 13.936 -13.085 1.00 85.12 308 ILE A C 1
ATOM 2365 O O . ILE A 1 308 ? -12.023 15.015 -13.047 1.00 85.12 308 ILE A O 1
ATOM 2369 N N . ASP A 1 309 ? -13.839 13.781 -12.575 1.00 87.00 309 ASP A N 1
ATOM 2370 C CA . ASP A 1 309 ? -14.551 14.798 -11.790 1.00 87.00 309 ASP A CA 1
ATOM 2371 C C . ASP A 1 309 ? -14.909 14.195 -10.416 1.00 87.00 309 ASP A C 1
ATOM 2373 O O . ASP A 1 309 ? -15.506 13.117 -10.370 1.00 87.00 309 ASP A O 1
ATOM 2377 N N . PRO A 1 310 ? -14.583 14.849 -9.279 1.00 89.81 310 PRO A N 1
ATOM 2378 C CA . PRO A 1 310 ? -15.103 14.463 -7.966 1.00 89.81 310 PRO A CA 1
ATOM 2379 C C . PRO A 1 310 ? -16.619 14.203 -7.930 1.00 89.81 310 PRO A C 1
ATOM 2381 O O . PRO A 1 310 ? -17.057 13.350 -7.165 1.00 89.81 310 PRO A O 1
ATOM 2384 N N . LYS A 1 311 ? -17.413 14.905 -8.756 1.00 91.50 311 LYS A N 1
ATOM 2385 C CA . LYS A 1 311 ? -18.883 14.786 -8.816 1.00 91.50 311 LYS A CA 1
ATOM 2386 C C . LYS A 1 311 ? -19.399 13.424 -9.295 1.00 91.50 311 LYS A C 1
ATOM 2388 O O . LYS A 1 311 ? -20.580 13.150 -9.122 1.00 91.50 311 LYS A O 1
ATOM 2393 N N . GLU A 1 312 ? -18.554 12.583 -9.891 1.00 92.88 312 GLU A N 1
ATOM 2394 C CA . GLU A 1 312 ? -18.925 11.204 -10.244 1.00 92.88 312 GLU A CA 1
ATOM 2395 C C . GLU A 1 312 ? -19.132 10.319 -8.995 1.00 92.88 312 GLU A C 1
ATOM 2397 O O . GLU A 1 312 ? -19.740 9.248 -9.051 1.00 92.88 312 GLU A O 1
ATOM 2402 N N . PHE A 1 313 ? -18.631 10.762 -7.839 1.00 93.25 313 PHE A N 1
ATOM 2403 C CA . PHE A 1 313 ? -18.682 10.019 -6.587 1.00 93.25 313 PHE A CA 1
ATOM 2404 C C . PHE A 1 313 ? -19.591 10.720 -5.561 1.00 93.25 313 PHE A C 1
ATOM 2406 O O . PHE A 1 313 ? -19.708 11.947 -5.593 1.00 93.25 313 PHE A O 1
ATOM 2413 N N . PRO A 1 314 ? -20.231 9.971 -4.637 1.00 93.75 314 PRO A N 1
ATOM 2414 C CA . PRO A 1 314 ? -21.145 10.538 -3.647 1.00 93.75 314 PRO A CA 1
ATOM 2415 C C . PRO A 1 314 ? -20.517 11.712 -2.886 1.00 93.75 314 PRO A C 1
ATOM 2417 O O . PRO A 1 314 ? -19.408 11.599 -2.352 1.00 93.75 314 PRO A O 1
ATOM 2420 N N . HIS A 1 315 ? -21.222 12.844 -2.828 1.00 91.75 315 HIS A N 1
ATOM 2421 C CA . HIS A 1 315 ? -20.725 14.076 -2.207 1.00 91.75 315 HIS A CA 1
ATOM 2422 C C . HIS A 1 315 ? -20.319 13.879 -0.733 1.00 91.75 315 HIS A C 1
ATOM 2424 O O . HIS A 1 315 ? -19.378 14.506 -0.249 1.00 91.75 315 HIS A O 1
ATOM 2430 N N . GLU A 1 316 ? -20.937 12.913 -0.055 1.00 91.69 316 GLU A N 1
ATOM 2431 C CA . GLU A 1 316 ? -20.688 12.460 1.314 1.00 91.69 316 GLU A CA 1
ATOM 2432 C C . GLU A 1 316 ? -19.290 11.837 1.517 1.00 91.69 316 GLU A C 1
ATOM 2434 O O . GLU A 1 316 ? -18.849 11.625 2.654 1.00 91.69 316 GLU A O 1
ATOM 2439 N N . TRP A 1 317 ? -18.555 11.543 0.436 1.00 92.44 317 TRP A N 1
ATOM 2440 C CA . TRP A 1 317 ? -17.139 11.152 0.484 1.00 92.44 317 TRP A CA 1
ATOM 2441 C C . TRP A 1 317 ? -16.228 12.370 0.691 1.00 92.44 317 TRP A C 1
ATOM 2443 O O . TRP A 1 317 ? -15.193 12.252 1.349 1.00 92.44 317 TRP A O 1
ATOM 2453 N N . PHE A 1 318 ? -16.640 13.532 0.177 1.00 92.56 318 PHE A N 1
ATOM 2454 C CA . PHE A 1 318 ? -15.912 14.804 0.238 1.00 92.56 318 PHE A CA 1
ATOM 2455 C C . PHE A 1 318 ? -16.488 15.781 1.271 1.00 92.56 318 PHE A C 1
ATOM 2457 O O . PHE A 1 318 ? -15.839 16.766 1.607 1.00 92.56 318 PHE A O 1
ATOM 2464 N N . GLU A 1 319 ? -17.678 15.512 1.810 1.00 90.44 319 GLU A N 1
ATOM 2465 C CA . GLU A 1 319 ? -18.285 16.287 2.892 1.00 90.44 319 GLU A CA 1
ATOM 2466 C C . GLU A 1 319 ? -17.307 16.440 4.075 1.00 90.44 319 GLU A C 1
ATOM 2468 O O . GLU A 1 319 ? -16.732 15.457 4.566 1.00 90.44 319 GLU A O 1
ATOM 2473 N N . GLY A 1 320 ? -17.094 17.687 4.503 1.00 88.00 320 GLY A N 1
ATOM 2474 C CA . GLY A 1 320 ? -16.122 18.057 5.536 1.00 88.00 320 GLY A CA 1
ATOM 2475 C C . GLY A 1 320 ? -14.655 18.122 5.079 1.00 88.00 320 GLY A C 1
ATOM 2476 O O . GLY A 1 320 ? -13.791 18.372 5.915 1.00 88.00 320 GLY A O 1
ATOM 2477 N N . LEU A 1 321 ? -14.346 17.910 3.792 1.00 89.88 321 LEU A N 1
ATOM 2478 C CA . LEU A 1 321 ? -12.997 18.072 3.235 1.00 89.88 321 LEU A CA 1
ATOM 2479 C C . LEU A 1 321 ? -12.876 19.347 2.395 1.00 89.88 321 LEU A C 1
ATOM 2481 O O . LEU A 1 321 ? -13.660 19.581 1.475 1.00 89.88 321 LEU A O 1
ATOM 2485 N N . ASP A 1 322 ? -11.819 20.120 2.644 1.00 90.00 322 ASP A N 1
ATOM 2486 C CA . ASP A 1 322 ? -11.402 21.177 1.725 1.00 90.00 322 ASP A CA 1
ATOM 2487 C C . ASP A 1 322 ? -10.917 20.599 0.378 1.00 90.00 322 ASP A C 1
ATOM 2489 O O . ASP A 1 322 ? -10.365 19.497 0.308 1.00 90.00 322 ASP A O 1
ATOM 2493 N N . LYS A 1 323 ? -11.072 21.368 -0.706 1.00 88.94 323 LYS A N 1
ATOM 2494 C CA . LYS A 1 323 ? -10.677 20.970 -2.065 1.00 88.94 323 LYS A CA 1
ATOM 2495 C C . LYS A 1 323 ? -9.183 20.659 -2.190 1.00 88.94 323 LYS A C 1
ATOM 2497 O O . LYS A 1 323 ? -8.823 19.812 -3.009 1.00 88.94 323 LYS A O 1
ATOM 2502 N N . THR A 1 324 ? -8.308 21.257 -1.377 1.00 88.31 324 THR A N 1
ATOM 2503 C CA . THR A 1 324 ? -6.872 20.922 -1.384 1.00 88.31 324 THR A CA 1
ATOM 2504 C C . THR A 1 324 ? -6.572 19.507 -0.877 1.00 88.31 324 THR A C 1
ATOM 2506 O O . THR A 1 324 ? -5.511 18.979 -1.199 1.00 88.31 324 THR A O 1
ATOM 2509 N N . MET A 1 325 ? -7.505 18.852 -0.169 1.00 87.69 325 MET A N 1
ATOM 2510 C CA . MET A 1 325 ? -7.362 17.470 0.315 1.00 87.69 325 MET A CA 1
ATOM 2511 C C . MET A 1 325 ? -7.664 16.400 -0.748 1.00 87.69 325 MET A C 1
ATOM 2513 O O . MET A 1 325 ? -7.408 15.222 -0.494 1.00 87.69 325 MET A O 1
ATOM 2517 N N . TYR A 1 326 ? -8.193 16.760 -1.928 1.00 90.56 326 TYR A N 1
ATOM 2518 C CA . TYR A 1 326 ? -8.534 15.782 -2.979 1.00 90.56 326 TYR A CA 1
ATOM 2519 C C . TYR A 1 326 ? -8.373 16.266 -4.437 1.00 90.56 326 TYR A C 1
ATOM 2521 O O . TYR A 1 326 ? -8.082 15.439 -5.307 1.00 90.56 326 TYR A O 1
ATOM 2529 N N . ALA A 1 327 ? -8.496 17.570 -4.712 1.00 90.19 327 ALA A N 1
ATOM 2530 C CA . ALA A 1 327 ? -8.406 18.174 -6.048 1.00 90.19 327 ALA A CA 1
ATOM 2531 C C . ALA A 1 327 ? -7.339 19.295 -6.171 1.00 90.19 327 ALA A C 1
ATOM 2533 O O . ALA A 1 327 ? -7.429 20.157 -7.046 1.00 90.19 327 ALA A O 1
ATOM 2534 N N . SER A 1 328 ? -6.303 19.284 -5.325 1.00 88.81 328 SER A N 1
ATOM 2535 C CA . SER A 1 328 ? -5.142 20.183 -5.420 1.00 88.81 328 SER A CA 1
ATOM 2536 C C . SER A 1 328 ? -4.365 20.012 -6.734 1.00 88.81 328 SER A C 1
ATOM 2538 O O . SER A 1 328 ? -4.107 18.896 -7.186 1.00 88.81 328 SER A O 1
ATOM 2540 N N . ARG A 1 329 ? -3.868 21.122 -7.296 1.00 83.62 329 ARG A N 1
ATOM 2541 C CA . ARG A 1 329 ? -2.946 21.127 -8.450 1.00 83.62 329 ARG A CA 1
ATOM 2542 C C . ARG A 1 329 ? -1.523 20.649 -8.113 1.00 83.62 329 ARG A C 1
ATOM 2544 O O . ARG A 1 329 ? -0.750 20.354 -9.021 1.00 83.62 329 ARG A O 1
ATOM 2551 N N . ARG A 1 330 ? -1.132 20.595 -6.835 1.00 83.06 330 ARG A N 1
ATOM 2552 C CA . ARG A 1 330 ? 0.208 20.156 -6.392 1.00 83.06 330 ARG A CA 1
ATOM 2553 C C . ARG A 1 330 ? 0.099 19.120 -5.276 1.00 83.06 330 ARG A C 1
ATOM 2555 O O . ARG A 1 330 ? -0.713 19.282 -4.369 1.00 83.06 330 ARG A O 1
ATOM 2562 N N . TYR A 1 331 ? 0.941 18.089 -5.329 1.00 85.69 331 TYR A N 1
ATOM 2563 C CA . TYR A 1 331 ? 1.027 17.059 -4.291 1.00 85.69 331 TYR A CA 1
ATOM 2564 C C . TYR A 1 331 ? 1.533 17.657 -2.965 1.00 85.69 331 TYR A C 1
ATOM 2566 O O . TYR A 1 331 ? 2.689 18.067 -2.866 1.00 85.69 331 TYR A O 1
ATOM 2574 N N . ASN A 1 332 ? 0.681 17.688 -1.943 1.00 84.38 332 ASN A N 1
ATOM 2575 C CA . ASN A 1 332 ? 0.961 18.262 -0.630 1.00 84.38 332 ASN A CA 1
ATOM 2576 C C . ASN A 1 332 ? 1.261 17.154 0.399 1.00 84.38 332 ASN A C 1
ATOM 2578 O O . ASN A 1 332 ? 0.352 16.571 0.977 1.00 84.38 332 ASN A O 1
ATOM 2582 N N . VAL A 1 333 ? 2.541 16.834 0.629 1.00 86.19 333 VAL A N 1
ATOM 2583 C CA . VAL A 1 333 ? 2.956 15.745 1.545 1.00 86.19 333 VAL A CA 1
ATOM 2584 C C . VAL A 1 333 ? 2.337 15.869 2.958 1.00 86.19 333 VAL A C 1
ATOM 2586 O O . VAL A 1 333 ? 1.821 14.863 3.450 1.00 86.19 333 VAL A O 1
ATOM 2589 N N . PRO A 1 334 ? 2.282 17.061 3.592 1.00 86.00 334 PRO A N 1
ATOM 2590 C CA . PRO A 1 334 ? 1.528 17.301 4.825 1.00 86.00 334 PRO A CA 1
ATOM 2591 C C . PRO A 1 334 ? 0.063 16.835 4.882 1.00 86.00 334 PRO A C 1
ATOM 2593 O O . PRO A 1 334 ? -0.429 16.646 5.995 1.00 86.00 334 PRO A O 1
ATOM 2596 N N . THR A 1 335 ? -0.652 16.609 3.769 1.00 84.88 335 THR A N 1
ATOM 2597 C CA . THR A 1 335 ? -2.031 16.064 3.818 1.00 84.88 335 THR A CA 1
ATOM 2598 C C . THR A 1 335 ? -2.075 14.553 4.053 1.00 84.88 335 THR A C 1
ATOM 2600 O O . THR A 1 335 ? -3.096 14.029 4.487 1.00 84.88 335 THR A O 1
ATOM 2603 N N . ASN A 1 336 ? -0.982 13.840 3.767 1.00 88.69 336 ASN A N 1
ATOM 2604 C CA . ASN A 1 336 ? -0.926 12.378 3.782 1.00 88.69 336 ASN A CA 1
ATOM 2605 C C . ASN A 1 336 ? -1.000 11.814 5.203 1.00 88.69 336 ASN A C 1
ATOM 2607 O O . ASN A 1 336 ? -0.271 12.278 6.083 1.00 88.69 336 ASN A O 1
ATOM 2611 N N . MET A 1 337 ? -1.774 10.745 5.419 1.00 86.44 337 MET A N 1
ATOM 2612 C CA . MET A 1 337 ? -1.874 10.073 6.722 1.00 86.44 337 MET A CA 1
ATOM 2613 C C . MET A 1 337 ? -0.518 9.801 7.394 1.00 86.44 337 MET A C 1
ATOM 2615 O O . MET A 1 337 ? -0.367 10.107 8.573 1.00 86.44 337 MET A O 1
ATOM 2619 N N . TYR A 1 338 ? 0.478 9.303 6.655 1.00 87.19 338 TYR A N 1
ATOM 2620 C CA . TYR A 1 338 ? 1.807 9.004 7.206 1.00 87.19 338 TYR A CA 1
ATOM 2621 C C . TYR A 1 338 ? 2.874 10.069 6.904 1.00 87.19 338 TYR A C 1
ATOM 2623 O O . TYR A 1 338 ? 4.059 9.809 7.082 1.00 87.19 338 TYR A O 1
ATOM 2631 N N . GLY A 1 339 ? 2.483 11.259 6.426 1.00 86.69 339 GLY A N 1
ATOM 2632 C CA . GLY A 1 339 ? 3.392 12.400 6.234 1.00 86.69 339 GLY A CA 1
ATOM 2633 C C . GLY A 1 339 ? 4.514 12.198 5.205 1.00 86.69 339 GLY A C 1
ATOM 2634 O O . GLY A 1 339 ? 5.479 12.953 5.212 1.00 86.69 339 GLY A O 1
ATOM 2635 N N . VAL A 1 340 ? 4.409 11.193 4.326 1.00 85.50 340 VAL A N 1
ATOM 2636 C CA . VAL A 1 340 ? 5.439 10.830 3.334 1.00 85.50 340 VAL A CA 1
ATOM 2637 C C . VAL A 1 340 ? 4.857 10.677 1.931 1.00 85.50 340 VAL A C 1
ATOM 2639 O O . VAL A 1 340 ? 3.710 10.262 1.765 1.00 85.50 340 VAL A O 1
ATOM 2642 N N . LYS A 1 341 ? 5.653 10.984 0.900 1.00 85.69 341 LYS A N 1
ATOM 2643 C CA . LYS A 1 341 ? 5.320 10.725 -0.512 1.00 85.69 341 LYS A CA 1
ATOM 2644 C C . LYS A 1 341 ? 5.444 9.223 -0.811 1.00 85.69 341 LYS A C 1
ATOM 2646 O O . LYS A 1 341 ? 6.385 8.583 -0.352 1.00 85.69 341 LYS A O 1
ATOM 2651 N N . ALA A 1 342 ? 4.524 8.674 -1.605 1.00 86.69 342 ALA A N 1
ATOM 2652 C CA . ALA A 1 342 ? 4.551 7.269 -2.023 1.00 86.69 342 ALA A CA 1
ATOM 2653 C C . ALA A 1 342 ? 4.040 7.063 -3.463 1.00 86.69 342 ALA A C 1
ATOM 2655 O O . ALA A 1 342 ? 3.248 7.862 -3.984 1.00 86.69 342 ALA A O 1
ATOM 2656 N N . GLY A 1 343 ? 4.478 5.958 -4.074 1.00 81.94 343 GLY A N 1
ATOM 2657 C CA . GLY A 1 343 ? 4.046 5.465 -5.386 1.00 81.94 343 GLY A CA 1
ATOM 2658 C C . GLY A 1 343 ? 4.590 6.236 -6.597 1.00 81.94 343 GLY A C 1
ATOM 2659 O O . GLY A 1 343 ? 4.780 7.457 -6.555 1.00 81.94 343 GLY A O 1
ATOM 2660 N N . GLN A 1 344 ? 4.755 5.514 -7.708 1.00 81.00 344 GLN A N 1
ATOM 2661 C CA . GLN A 1 344 ? 5.271 6.019 -8.987 1.00 81.00 344 GLN A CA 1
ATOM 2662 C C . GLN A 1 344 ? 4.401 7.132 -9.599 1.00 81.00 344 GLN A C 1
ATOM 2664 O O . GLN A 1 344 ? 3.250 7.350 -9.190 1.00 81.00 344 GLN A O 1
ATOM 2669 N N . THR A 1 345 ? 4.966 7.876 -10.550 1.00 79.81 345 THR A N 1
ATOM 2670 C CA . THR A 1 345 ? 4.270 8.929 -11.306 1.00 79.81 345 THR A CA 1
ATOM 2671 C C . THR A 1 345 ? 3.232 8.343 -12.271 1.00 79.81 345 THR A C 1
ATOM 2673 O O . THR A 1 345 ? 3.235 7.142 -12.526 1.00 79.81 345 THR A O 1
ATOM 2676 N N . GLN A 1 346 ? 2.278 9.155 -12.735 1.00 76.88 346 GLN A N 1
ATOM 2677 C CA . GLN A 1 346 ? 1.128 8.690 -13.530 1.00 76.88 346 GLN A CA 1
ATOM 2678 C C . GLN A 1 346 ? 1.604 8.113 -14.872 1.00 76.88 346 GLN A C 1
ATOM 2680 O O . GLN A 1 346 ? 1.212 7.016 -15.253 1.00 76.88 346 GLN A O 1
ATOM 2685 N N . GLU A 1 347 ? 2.509 8.830 -15.525 1.00 75.88 347 GLU A N 1
ATOM 2686 C CA . GLU A 1 347 ? 3.150 8.480 -16.795 1.00 75.88 347 GLU A CA 1
ATOM 2687 C C . GLU A 1 347 ? 3.855 7.123 -16.720 1.00 75.88 347 GLU A C 1
ATOM 2689 O O . GLU A 1 347 ? 3.793 6.364 -17.675 1.00 75.88 347 GLU A O 1
ATOM 2694 N N . PHE A 1 348 ? 4.467 6.771 -15.582 1.00 80.00 348 PHE A N 1
ATOM 2695 C CA . PHE A 1 348 ? 5.055 5.443 -15.386 1.00 80.00 348 PHE A CA 1
ATOM 2696 C C . PHE A 1 348 ? 3.980 4.341 -15.413 1.00 80.00 348 PHE A C 1
ATOM 2698 O O . PHE A 1 348 ? 4.193 3.287 -16.008 1.00 80.00 348 PHE A O 1
ATOM 2705 N N . TRP A 1 349 ? 2.797 4.570 -14.828 1.00 79.81 349 TRP A N 1
ATOM 2706 C CA . TRP A 1 349 ? 1.676 3.622 -14.941 1.00 79.81 349 TRP A CA 1
ATOM 2707 C C . TRP A 1 349 ? 1.107 3.563 -16.370 1.00 79.81 349 TRP A C 1
ATOM 2709 O O . TRP A 1 349 ? 0.685 2.493 -16.806 1.00 79.81 349 TRP A O 1
ATOM 2719 N N . GLU A 1 350 ? 1.103 4.681 -17.100 1.00 80.75 350 GLU A N 1
ATOM 2720 C CA . GLU A 1 350 ? 0.668 4.753 -18.504 1.00 80.75 350 GLU A CA 1
ATOM 2721 C C . GLU A 1 350 ? 1.654 4.028 -19.439 1.00 80.75 350 GLU A C 1
ATOM 2723 O O . GLU A 1 350 ? 1.246 3.176 -20.224 1.00 80.75 350 GLU A O 1
ATOM 2728 N N . GLU A 1 351 ? 2.956 4.287 -19.302 1.00 80.25 351 GLU A N 1
ATOM 2729 C CA . GLU A 1 351 ? 4.042 3.676 -20.081 1.00 80.25 351 GLU A CA 1
ATOM 2730 C C . GLU A 1 351 ? 4.106 2.152 -19.895 1.00 80.25 351 GLU A C 1
ATOM 2732 O O . GLU A 1 351 ? 4.372 1.421 -20.847 1.00 80.25 351 GLU A O 1
ATOM 2737 N N . LYS A 1 352 ? 3.813 1.642 -18.688 1.00 81.19 352 LYS A N 1
ATOM 2738 C CA . LYS A 1 352 ? 3.726 0.191 -18.436 1.00 81.19 352 LYS A CA 1
ATOM 2739 C C . LYS A 1 352 ? 2.378 -0.438 -18.832 1.00 81.19 352 LYS A C 1
ATOM 2741 O O . LYS A 1 352 ? 2.185 -1.627 -18.585 1.00 81.19 352 LYS A O 1
ATOM 2746 N N . GLY A 1 353 ? 1.440 0.313 -19.423 1.00 79.31 353 GLY A N 1
ATOM 2747 C CA . GLY A 1 353 ? 0.117 -0.20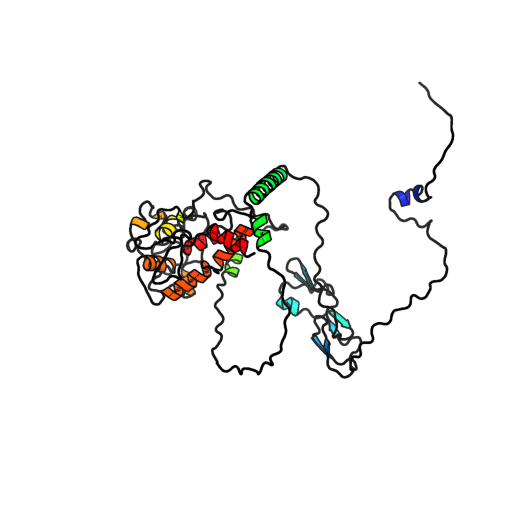2 -19.814 1.00 79.31 353 GLY A CA 1
ATOM 2748 C C . GLY A 1 353 ? -0.746 -0.647 -18.623 1.00 79.31 353 GLY A C 1
ATOM 2749 O O . GLY A 1 353 ? -1.547 -1.578 -18.718 1.00 79.31 353 GLY A O 1
ATOM 2750 N N . TRP A 1 354 ? -0.539 -0.031 -17.456 1.00 79.75 354 TRP A N 1
ATOM 2751 C CA . TRP A 1 354 ? -1.173 -0.397 -16.183 1.00 79.75 354 TRP A CA 1
ATOM 2752 C C . TRP A 1 354 ? -2.388 0.471 -15.816 1.00 79.75 354 TRP A C 1
ATOM 2754 O O . TRP A 1 354 ? -3.045 0.207 -14.798 1.00 79.75 354 TRP A O 1
ATOM 2764 N N . ILE A 1 355 ? -2.679 1.475 -16.644 1.00 83.44 355 ILE A N 1
ATOM 2765 C CA . ILE A 1 355 ? -3.907 2.274 -16.662 1.00 83.44 355 ILE A CA 1
ATOM 2766 C C . ILE A 1 355 ? -4.845 1.696 -17.732 1.00 83.44 355 ILE A C 1
ATOM 2768 O O . ILE A 1 355 ? -4.391 1.311 -18.807 1.00 83.44 355 ILE A O 1
ATOM 2772 N N . ASP A 1 356 ? -6.140 1.616 -17.432 1.00 83.50 356 ASP A N 1
ATOM 2773 C CA . ASP A 1 356 ? -7.189 1.329 -18.417 1.00 83.50 356 ASP A CA 1
ATOM 2774 C C . ASP A 1 356 ? -7.797 2.663 -18.875 1.00 83.50 356 ASP A C 1
ATOM 2776 O O . ASP A 1 356 ? -7.975 3.560 -18.050 1.00 83.50 356 ASP A O 1
ATOM 2780 N N . ALA A 1 357 ? -8.118 2.811 -20.163 1.00 84.25 357 ALA A N 1
ATOM 2781 C CA . ALA A 1 357 ? -8.681 4.052 -20.701 1.00 84.25 357 ALA A CA 1
ATOM 2782 C C . ALA A 1 357 ? -10.023 4.434 -20.049 1.00 84.25 357 ALA A C 1
ATOM 2784 O O . ALA A 1 357 ? -10.340 5.616 -19.949 1.00 84.25 357 ALA A O 1
ATOM 2785 N N . ARG A 1 358 ? -10.787 3.444 -19.565 1.00 87.69 358 ARG A N 1
ATOM 2786 C CA . ARG A 1 358 ? -12.039 3.656 -18.829 1.00 87.69 358 ARG A CA 1
ATOM 2787 C C . ARG A 1 358 ? -11.780 4.273 -17.460 1.00 87.69 358 ARG A C 1
ATOM 2789 O O . ARG A 1 358 ? -12.535 5.143 -17.047 1.00 87.69 358 ARG A O 1
ATOM 2796 N N . ASP A 1 359 ? -10.716 3.852 -16.777 1.00 90.75 359 ASP A N 1
ATOM 2797 C CA . ASP A 1 359 ? -10.348 4.283 -15.423 1.00 90.75 359 ASP A CA 1
ATOM 2798 C C . ASP A 1 359 ? -8.979 5.002 -15.440 1.00 90.75 359 ASP A C 1
ATOM 2800 O O . ASP A 1 359 ? -7.988 4.481 -14.913 1.00 90.75 359 ASP A O 1
ATOM 2804 N N . PRO A 1 360 ? -8.881 6.220 -16.014 1.00 85.94 360 PRO A N 1
ATOM 2805 C CA . PRO A 1 360 ? -7.606 6.862 -16.372 1.00 85.94 360 PRO A CA 1
ATOM 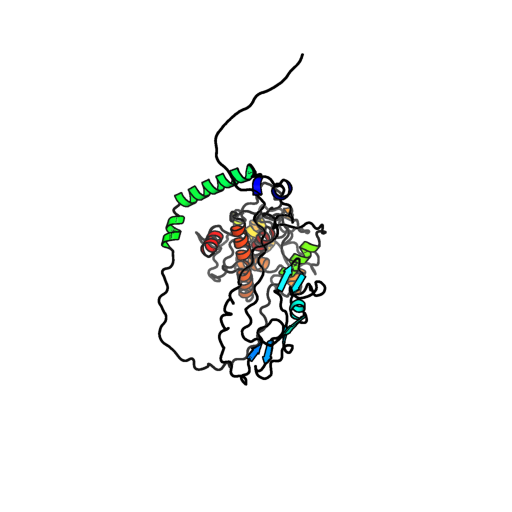2806 C C . PRO A 1 360 ? -6.726 7.274 -15.177 1.00 85.94 360 PRO A C 1
ATOM 2808 O O . PRO A 1 360 ? -5.578 7.681 -15.344 1.00 85.94 360 PRO A O 1
ATOM 2811 N N . ARG A 1 361 ? -7.231 7.144 -13.945 1.00 86.12 361 ARG A N 1
ATOM 2812 C CA . ARG A 1 361 ? -6.478 7.331 -12.688 1.00 86.12 361 ARG A CA 1
ATOM 2813 C C . ARG A 1 361 ? -6.120 6.001 -11.999 1.00 86.12 361 ARG A C 1
ATOM 2815 O O . ARG A 1 361 ? -5.690 5.978 -10.842 1.00 86.12 361 ARG A O 1
ATOM 2822 N N . GLY A 1 362 ? -6.249 4.891 -12.724 1.00 90.06 362 GLY A N 1
ATOM 2823 C CA . GLY A 1 362 ? -5.784 3.565 -12.335 1.00 90.06 362 GLY A CA 1
ATOM 2824 C C . GLY A 1 362 ? -6.642 2.896 -11.264 1.00 90.06 362 GLY A C 1
ATOM 2825 O O . GLY A 1 362 ? -7.834 3.166 -11.128 1.00 90.06 362 GLY A O 1
ATOM 2826 N N . TRP A 1 363 ? -6.013 2.005 -10.492 1.00 94.00 363 TRP A N 1
ATOM 2827 C CA . TRP A 1 363 ? -6.704 1.061 -9.607 1.00 94.00 363 TRP A CA 1
ATOM 2828 C C . TRP A 1 363 ? -7.689 1.709 -8.621 1.00 94.00 363 TRP A C 1
ATOM 2830 O O . TRP A 1 363 ? -8.757 1.153 -8.391 1.00 94.00 363 TRP A O 1
ATOM 2840 N N . PHE A 1 364 ? -7.384 2.882 -8.055 1.00 95.31 364 PHE A N 1
ATOM 2841 C CA . PHE A 1 364 ? -8.313 3.513 -7.111 1.00 95.31 364 PHE A CA 1
ATOM 2842 C C . PHE A 1 364 ? -9.553 4.115 -7.799 1.00 95.31 364 PHE A C 1
ATOM 2844 O O . PHE A 1 364 ? -10.638 4.050 -7.233 1.00 95.31 364 PHE A O 1
ATOM 2851 N N . HIS A 1 365 ? -9.442 4.596 -9.043 1.00 94.00 365 HIS A N 1
ATOM 2852 C CA . HIS A 1 365 ? -10.588 5.047 -9.843 1.00 94.00 365 HIS A CA 1
ATOM 2853 C C . HIS A 1 365 ? -11.493 3.850 -10.181 1.00 94.00 365 HIS A C 1
ATOM 2855 O O . HIS A 1 365 ? -12.698 3.893 -9.921 1.00 94.00 365 HIS A O 1
ATOM 2861 N N . TRP A 1 366 ? -10.892 2.736 -10.621 1.00 95.81 366 TRP A N 1
ATOM 2862 C CA . TRP A 1 366 ? -11.591 1.454 -10.753 1.00 95.81 366 TRP A CA 1
ATOM 2863 C C . TRP A 1 366 ? -12.300 1.059 -9.446 1.00 95.81 366 TRP A C 1
ATOM 2865 O O . TRP A 1 366 ? -13.488 0.743 -9.468 1.00 95.81 366 TRP A O 1
ATOM 2875 N N . TYR A 1 367 ? -11.607 1.138 -8.302 1.00 97.00 367 TYR A N 1
ATOM 2876 C CA . TYR A 1 367 ? -12.150 0.750 -6.999 1.00 97.00 367 TYR A CA 1
ATOM 2877 C C . TYR A 1 367 ? -13.322 1.633 -6.556 1.00 97.00 367 TYR A C 1
ATOM 2879 O O . TYR A 1 367 ? -14.313 1.101 -6.061 1.00 97.00 367 TYR A O 1
ATOM 2887 N N . CYS A 1 368 ? -13.267 2.950 -6.774 1.00 95.75 368 CYS A N 1
ATOM 2888 C CA . CYS A 1 368 ? -14.385 3.855 -6.498 1.00 95.75 368 CYS A CA 1
ATOM 2889 C C . CYS A 1 368 ? -15.660 3.427 -7.242 1.00 95.75 368 CYS A C 1
ATOM 2891 O O . CYS A 1 368 ? -16.721 3.314 -6.627 1.00 95.75 368 CYS A O 1
ATOM 2893 N N . ARG A 1 369 ? -15.551 3.128 -8.542 1.00 95.44 369 ARG A N 1
ATOM 2894 C CA . ARG A 1 369 ? -16.680 2.690 -9.382 1.00 95.44 369 ARG A CA 1
ATOM 2895 C C . ARG A 1 369 ? -17.138 1.266 -9.058 1.00 95.44 369 ARG A C 1
ATOM 2897 O O . ARG A 1 369 ? -18.336 0.997 -8.996 1.00 95.44 369 ARG A O 1
ATOM 2904 N N . PHE A 1 370 ? -16.201 0.359 -8.784 1.00 96.25 370 PHE A N 1
ATOM 2905 C CA . PHE A 1 370 ? -16.495 -0.998 -8.317 1.00 96.25 370 PHE A CA 1
ATOM 2906 C C . PHE A 1 370 ? -17.260 -0.978 -6.982 1.00 96.25 370 PHE A C 1
ATOM 2908 O O . PHE A 1 370 ? -18.226 -1.722 -6.803 1.00 96.25 370 PHE A O 1
ATOM 2915 N N . PHE A 1 371 ? -16.881 -0.087 -6.062 1.00 95.56 371 PHE A N 1
ATOM 2916 C CA . PHE A 1 371 ? -17.549 0.098 -4.774 1.00 95.56 371 PHE A CA 1
ATOM 2917 C C . PHE A 1 371 ? -18.982 0.639 -4.919 1.00 95.56 371 PHE A C 1
ATOM 2919 O O . PHE A 1 371 ? -19.852 0.244 -4.147 1.00 95.56 371 PHE A O 1
ATOM 2926 N N . GLN A 1 372 ? -19.255 1.481 -5.926 1.00 93.56 372 GLN A N 1
ATOM 2927 C CA . GLN A 1 372 ? -20.626 1.889 -6.277 1.00 93.56 372 GLN A CA 1
ATOM 2928 C C . GLN A 1 372 ? -21.471 0.750 -6.884 1.00 93.56 372 GLN A C 1
ATOM 2930 O O . GLN A 1 372 ? -22.695 0.841 -6.881 1.00 93.56 372 GLN A O 1
ATOM 2935 N N . GLY A 1 373 ? -20.844 -0.319 -7.389 1.00 93.56 373 GLY A N 1
ATOM 2936 C CA . GLY A 1 373 ? -21.526 -1.482 -7.971 1.00 93.56 373 GLY A CA 1
ATOM 2937 C C . GLY A 1 373 ? -21.240 -1.739 -9.454 1.00 93.56 373 GLY A C 1
ATOM 2938 O O . GLY A 1 373 ? -21.716 -2.741 -9.983 1.00 93.56 373 GLY A O 1
ATOM 2939 N N . ARG A 1 374 ? -20.438 -0.902 -10.133 1.00 94.69 374 ARG A N 1
ATOM 2940 C CA . ARG A 1 374 ? -20.018 -1.168 -11.522 1.00 94.69 374 ARG A CA 1
ATOM 2941 C C . ARG A 1 374 ? -19.238 -2.486 -11.589 1.00 94.69 374 ARG A C 1
ATOM 2943 O O . ARG A 1 374 ? -18.391 -2.734 -10.729 1.00 94.69 374 ARG A O 1
ATOM 2950 N N . ARG A 1 375 ? -19.475 -3.290 -12.627 1.00 94.94 375 ARG A N 1
ATOM 2951 C CA . ARG A 1 375 ? -18.689 -4.490 -12.954 1.00 94.94 375 ARG A CA 1
ATOM 2952 C C . ARG A 1 375 ? -18.239 -4.463 -14.407 1.00 94.94 375 ARG A C 1
ATOM 2954 O O . ARG A 1 375 ? -19.001 -4.020 -15.264 1.00 94.94 375 ARG A O 1
ATOM 2961 N N . ILE A 1 376 ? -17.010 -4.901 -14.663 1.00 94.81 376 ILE A N 1
ATOM 2962 C CA . ILE A 1 376 ? -16.384 -4.959 -15.993 1.00 94.81 376 ILE A CA 1
ATOM 2963 C C . ILE A 1 376 ? -15.472 -6.188 -16.127 1.00 94.81 376 ILE A C 1
ATOM 2965 O O . ILE A 1 376 ? -15.079 -6.809 -15.143 1.00 94.81 376 ILE A O 1
ATOM 2969 N N . ASP A 1 377 ? -15.101 -6.516 -17.362 1.00 93.12 377 ASP A N 1
ATOM 2970 C CA . ASP A 1 377 ? -14.127 -7.560 -17.715 1.00 93.12 377 ASP A CA 1
ATOM 2971 C C . ASP A 1 377 ? -12.763 -7.406 -17.011 1.00 93.12 377 ASP A C 1
ATOM 2973 O O . ASP A 1 377 ? -12.123 -8.399 -16.667 1.00 93.12 377 ASP A O 1
ATOM 2977 N N . ASP A 1 378 ? -12.331 -6.170 -16.746 1.00 91.94 378 ASP A N 1
ATOM 2978 C CA . ASP A 1 378 ? -11.054 -5.881 -16.082 1.00 91.94 378 ASP A CA 1
ATOM 2979 C C . ASP A 1 378 ? -11.054 -6.136 -14.558 1.00 91.94 378 ASP A C 1
ATOM 2981 O O . ASP A 1 378 ? -9.986 -6.143 -13.935 1.00 91.94 378 ASP A O 1
ATOM 2985 N N . ASP A 1 379 ? -12.220 -6.371 -13.937 1.00 95.25 379 ASP A N 1
ATOM 2986 C CA . ASP A 1 379 ? -12.352 -6.522 -12.479 1.00 95.25 379 ASP A CA 1
ATOM 2987 C C . ASP A 1 379 ? -11.401 -7.593 -11.929 1.00 95.25 379 ASP A C 1
ATOM 2989 O O . ASP A 1 379 ? -10.693 -7.366 -10.946 1.00 95.25 379 ASP A O 1
ATOM 2993 N N . ASP A 1 380 ? -11.303 -8.740 -12.602 1.00 94.88 380 ASP A N 1
ATOM 2994 C CA . ASP A 1 380 ? -10.478 -9.858 -12.144 1.00 94.88 380 ASP A CA 1
ATOM 2995 C C . ASP A 1 380 ? -8.970 -9.538 -12.232 1.00 94.88 380 ASP A C 1
ATOM 2997 O O . ASP A 1 380 ? -8.190 -9.985 -11.379 1.00 94.88 380 ASP A O 1
ATOM 3001 N N . ARG A 1 381 ? -8.538 -8.687 -13.183 1.00 93.06 381 ARG A N 1
ATOM 3002 C CA . ARG A 1 381 ? -7.156 -8.165 -13.237 1.00 93.06 381 ARG A CA 1
ATOM 3003 C C . ARG A 1 381 ? -6.896 -7.231 -12.059 1.00 93.06 381 ARG A C 1
ATOM 3005 O O . ARG A 1 381 ? -5.862 -7.359 -11.398 1.00 93.06 381 ARG A O 1
ATOM 3012 N N . GLN A 1 382 ? -7.810 -6.308 -11.769 1.00 94.81 382 GLN A N 1
ATOM 3013 C CA . GLN A 1 382 ? -7.636 -5.313 -10.705 1.00 94.81 382 GLN A CA 1
ATOM 3014 C C . GLN A 1 382 ? -7.727 -5.943 -9.301 1.00 94.81 382 GLN A C 1
ATOM 3016 O O . GLN A 1 382 ? -6.944 -5.591 -8.412 1.00 94.81 382 GLN A O 1
ATOM 3021 N N . ILE A 1 383 ? -8.581 -6.954 -9.118 1.00 96.38 383 ILE A N 1
ATOM 3022 C CA . ILE A 1 383 ? -8.641 -7.800 -7.916 1.00 96.38 383 ILE A CA 1
ATOM 3023 C C . ILE A 1 383 ? -7.353 -8.626 -7.770 1.00 96.38 383 ILE A C 1
ATOM 3025 O O . ILE A 1 383 ? -6.800 -8.716 -6.672 1.00 96.38 383 ILE A O 1
ATOM 3029 N N . SER A 1 384 ? -6.824 -9.194 -8.860 1.00 94.81 384 SER A N 1
ATOM 3030 C CA . SER A 1 384 ? -5.545 -9.923 -8.850 1.00 94.81 384 SER A CA 1
ATOM 3031 C C . SER A 1 384 ? -4.365 -9.023 -8.450 1.00 94.81 384 SER A C 1
ATOM 3033 O O . SER A 1 384 ? -3.577 -9.390 -7.571 1.00 94.81 384 SER A O 1
ATOM 3035 N N . ARG A 1 385 ? -4.292 -7.796 -8.992 1.00 93.62 385 ARG A N 1
ATOM 3036 C CA . ARG A 1 385 ? -3.314 -6.773 -8.573 1.00 93.62 385 ARG A CA 1
ATOM 3037 C C . ARG A 1 385 ? -3.434 -6.471 -7.078 1.00 93.62 385 ARG A C 1
ATOM 3039 O O . ARG A 1 385 ? -2.433 -6.551 -6.367 1.00 93.62 385 ARG A O 1
ATOM 3046 N N . TRP A 1 386 ? -4.649 -6.218 -6.582 1.00 96.75 386 TRP A N 1
ATOM 3047 C CA . TRP A 1 386 ? -4.888 -5.974 -5.157 1.00 96.75 386 TRP A CA 1
ATOM 3048 C C . TRP A 1 386 ? -4.445 -7.152 -4.276 1.00 96.75 386 TRP A C 1
ATOM 3050 O O . TRP A 1 386 ? -3.742 -6.942 -3.288 1.00 96.75 386 TRP A O 1
ATOM 3060 N N . LYS A 1 387 ? -4.757 -8.402 -4.649 1.00 95.81 387 LYS A N 1
ATOM 3061 C CA . LYS A 1 387 ? -4.297 -9.601 -3.918 1.00 95.81 387 LYS A CA 1
ATOM 3062 C C . LYS A 1 387 ? -2.769 -9.661 -3.819 1.00 95.81 387 LYS A C 1
ATOM 3064 O O . LYS A 1 387 ? -2.251 -10.015 -2.760 1.00 95.81 387 LYS A O 1
ATOM 3069 N N . GLY A 1 388 ? -2.056 -9.282 -4.883 1.00 93.88 388 GLY A N 1
ATOM 3070 C CA . GLY A 1 388 ? -0.590 -9.228 -4.918 1.00 93.88 388 GLY A CA 1
ATOM 3071 C C . GLY A 1 388 ? 0.035 -8.199 -3.965 1.00 93.88 388 GLY A C 1
ATOM 3072 O O . GLY A 1 388 ? 1.164 -8.397 -3.513 1.00 93.88 388 GLY A O 1
ATOM 3073 N N . VAL A 1 389 ? -0.694 -7.137 -3.606 1.00 93.25 389 VAL A N 1
ATOM 3074 C CA . VAL A 1 389 ? -0.243 -6.086 -2.673 1.00 93.25 389 VAL A CA 1
ATOM 3075 C C . VAL A 1 389 ? -0.742 -6.345 -1.243 1.00 93.25 389 VAL A C 1
ATOM 3077 O O . VAL A 1 389 ? 0.055 -6.337 -0.301 1.00 93.25 389 VAL A O 1
ATOM 3080 N N . CYS A 1 390 ? -2.042 -6.617 -1.101 1.00 94.56 390 CYS A N 1
ATOM 3081 C CA . CYS A 1 390 ? -2.834 -6.508 0.132 1.00 94.56 390 CYS A CA 1
ATOM 3082 C C . CYS A 1 390 ? -3.580 -7.790 0.543 1.00 94.56 390 CYS A C 1
ATOM 3084 O O . CYS A 1 390 ? -4.182 -7.831 1.620 1.00 94.56 390 CYS A O 1
ATOM 3086 N N . GLY A 1 391 ? -3.558 -8.834 -0.291 1.00 91.38 391 GLY A N 1
ATOM 3087 C CA . GLY A 1 391 ? -4.169 -10.126 0.026 1.00 91.38 391 GLY A CA 1
ATOM 3088 C C . GLY A 1 391 ? -3.433 -10.883 1.139 1.00 91.38 391 GLY A C 1
ATOM 3089 O O . GLY A 1 391 ? -2.396 -10.450 1.639 1.00 91.38 391 GLY A O 1
ATOM 3090 N N . GLU A 1 392 ? -3.928 -12.070 1.497 1.00 87.88 392 GLU A N 1
ATOM 3091 C CA . GLU A 1 392 ? -3.373 -12.906 2.585 1.00 87.88 392 GLU A CA 1
ATOM 3092 C C . GLU A 1 392 ? -1.904 -13.339 2.373 1.00 87.88 392 GLU A C 1
ATOM 3094 O O . GLU A 1 392 ? -1.234 -13.753 3.318 1.00 87.88 392 GLU A O 1
ATOM 3099 N N . LYS A 1 393 ? -1.402 -13.236 1.134 1.00 87.12 393 LYS A N 1
ATOM 3100 C CA . LYS A 1 393 ? 0.001 -13.454 0.732 1.00 87.12 393 LYS A CA 1
ATOM 3101 C C . LYS A 1 393 ? 0.582 -12.243 -0.026 1.00 87.12 393 LYS A C 1
ATOM 3103 O O . LYS A 1 393 ? 1.506 -12.399 -0.821 1.00 87.12 393 LYS A O 1
ATOM 3108 N N . GLY A 1 394 ? -0.004 -11.056 0.149 1.00 92.25 394 GLY A N 1
ATOM 3109 C CA . GLY A 1 394 ? 0.365 -9.843 -0.582 1.00 92.25 394 GLY A CA 1
ATOM 3110 C C . GLY A 1 394 ? 1.744 -9.319 -0.175 1.00 92.25 394 GLY A C 1
ATOM 3111 O O . GLY A 1 394 ? 2.002 -9.112 1.012 1.00 92.25 394 GLY A O 1
ATOM 3112 N N . ARG A 1 395 ? 2.625 -9.072 -1.157 1.00 92.69 395 ARG A N 1
ATOM 3113 C CA . ARG A 1 395 ? 4.044 -8.711 -0.957 1.00 92.69 395 ARG A CA 1
ATOM 3114 C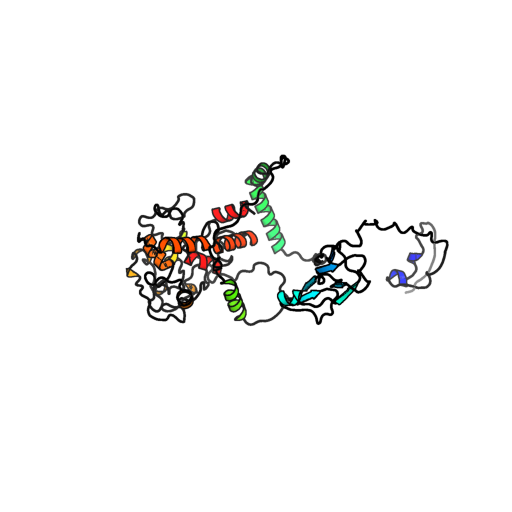 C . ARG A 1 395 ? 4.209 -7.575 0.050 1.00 92.69 395 ARG A C 1
ATOM 3116 O O . ARG A 1 395 ? 4.993 -7.683 0.989 1.00 92.69 395 ARG A O 1
ATOM 3123 N N . TRP A 1 396 ? 3.483 -6.482 -0.163 1.00 92.62 396 TRP A N 1
ATOM 3124 C CA . TRP A 1 396 ? 3.637 -5.246 0.601 1.00 92.62 396 TRP A CA 1
ATOM 3125 C C . TRP A 1 396 ? 3.049 -5.360 2.009 1.00 92.62 396 TRP A C 1
ATOM 3127 O O . TRP A 1 396 ? 3.666 -4.895 2.968 1.00 92.62 396 TRP A O 1
ATOM 3137 N N . LYS A 1 397 ? 1.924 -6.069 2.148 1.00 94.69 397 LYS A N 1
ATOM 3138 C CA . LYS A 1 397 ? 1.306 -6.399 3.436 1.00 94.69 397 LYS A CA 1
ATOM 3139 C C . LYS A 1 397 ? 2.202 -7.288 4.300 1.00 94.69 397 LYS A C 1
ATOM 3141 O O . LYS A 1 397 ? 2.497 -6.927 5.436 1.00 94.69 397 LYS A O 1
ATOM 3146 N N . THR A 1 398 ? 2.696 -8.403 3.760 1.00 94.25 398 THR A N 1
ATOM 3147 C CA . THR A 1 398 ? 3.603 -9.311 4.483 1.00 94.25 398 THR A CA 1
ATOM 3148 C C . THR A 1 398 ? 4.932 -8.629 4.834 1.00 94.25 398 THR A C 1
ATOM 3150 O O . THR A 1 398 ? 5.412 -8.790 5.952 1.00 94.25 398 THR A O 1
ATOM 3153 N N . ASN A 1 399 ? 5.490 -7.806 3.935 1.00 94.62 399 ASN A N 1
ATOM 3154 C CA . ASN A 1 399 ? 6.686 -6.994 4.198 1.00 94.62 399 ASN A CA 1
ATOM 3155 C C . ASN A 1 399 ? 6.488 -6.055 5.403 1.00 94.62 399 ASN A C 1
ATOM 3157 O O . ASN A 1 399 ? 7.293 -6.066 6.332 1.00 94.62 399 ASN A O 1
ATOM 3161 N N . LEU A 1 400 ? 5.390 -5.290 5.438 1.00 94.31 400 LEU A N 1
ATOM 3162 C CA . LEU A 1 400 ? 5.111 -4.392 6.561 1.00 94.31 400 LEU A CA 1
ATOM 3163 C C . LEU A 1 400 ? 4.880 -5.149 7.877 1.00 94.31 400 LEU A C 1
ATOM 3165 O O . LEU A 1 400 ? 5.431 -4.748 8.898 1.00 94.31 400 LEU A O 1
ATOM 3169 N N . ILE A 1 401 ? 4.114 -6.245 7.864 1.00 94.88 401 ILE A N 1
ATOM 3170 C CA . ILE A 1 401 ? 3.874 -7.039 9.079 1.00 94.88 401 ILE A CA 1
ATOM 3171 C C . ILE A 1 401 ? 5.191 -7.616 9.621 1.00 94.88 401 ILE A C 1
ATOM 3173 O O . ILE A 1 401 ? 5.437 -7.523 10.822 1.00 94.88 401 ILE A O 1
ATOM 3177 N N . ASN A 1 402 ? 6.074 -8.129 8.756 1.00 94.06 402 ASN A N 1
ATOM 3178 C CA . ASN A 1 402 ? 7.404 -8.582 9.171 1.00 94.06 402 ASN A CA 1
ATOM 3179 C C . ASN A 1 402 ? 8.202 -7.452 9.838 1.00 94.06 402 ASN A C 1
ATOM 3181 O O . ASN A 1 402 ? 8.706 -7.653 10.938 1.00 94.06 402 ASN A O 1
ATOM 3185 N N . LYS A 1 403 ? 8.230 -6.246 9.249 1.00 92.81 403 LYS A N 1
ATOM 3186 C CA . LYS A 1 403 ? 8.900 -5.075 9.848 1.00 92.81 403 LYS A CA 1
ATOM 3187 C C . LYS A 1 403 ? 8.323 -4.676 11.212 1.00 92.81 403 LYS A C 1
ATOM 3189 O O . LYS A 1 403 ? 9.087 -4.283 12.085 1.00 92.81 403 LYS A O 1
ATOM 3194 N N . ILE A 1 404 ? 7.006 -4.783 11.413 1.00 92.31 404 ILE A N 1
ATOM 3195 C CA . ILE A 1 404 ? 6.354 -4.520 12.712 1.00 92.31 404 ILE A CA 1
ATOM 3196 C C . ILE A 1 404 ? 6.808 -5.548 13.761 1.00 92.31 404 ILE A C 1
ATOM 3198 O O . ILE A 1 404 ? 7.162 -5.167 14.877 1.00 92.31 404 ILE A O 1
ATOM 3202 N N . ILE A 1 405 ? 6.861 -6.834 13.392 1.00 92.50 405 ILE A N 1
ATOM 3203 C CA . ILE A 1 405 ? 7.325 -7.920 14.271 1.00 92.50 405 ILE A CA 1
ATOM 3204 C C . ILE A 1 405 ? 8.824 -7.767 14.585 1.00 92.50 405 ILE A C 1
ATOM 3206 O O . ILE A 1 405 ? 9.210 -7.850 15.747 1.00 92.50 405 ILE A O 1
ATOM 3210 N N . ASP A 1 406 ? 9.663 -7.493 13.581 1.00 91.75 406 ASP A N 1
ATOM 3211 C CA . ASP A 1 406 ? 11.114 -7.305 13.741 1.00 91.75 406 ASP A CA 1
ATOM 3212 C C . ASP A 1 406 ? 11.466 -6.065 14.582 1.00 91.75 406 ASP A C 1
ATOM 3214 O O . ASP A 1 406 ? 12.457 -6.076 15.312 1.00 91.75 406 ASP A O 1
ATOM 3218 N N . ALA A 1 407 ? 10.645 -5.011 14.523 1.00 88.69 407 ALA A N 1
ATOM 3219 C CA . ALA A 1 407 ? 10.765 -3.834 15.384 1.00 88.69 407 ALA A CA 1
ATOM 3220 C C . ALA A 1 407 ? 10.180 -4.038 16.798 1.00 88.69 407 ALA A C 1
ATOM 3222 O O . ALA A 1 407 ? 10.364 -3.173 17.654 1.00 88.69 407 ALA A O 1
ATOM 3223 N N . ASN A 1 408 ? 9.465 -5.146 17.051 1.00 87.88 408 ASN A N 1
ATOM 3224 C CA . ASN A 1 408 ? 8.652 -5.371 18.254 1.00 87.88 408 ASN A CA 1
ATOM 3225 C C . ASN A 1 408 ? 7.713 -4.173 18.547 1.00 87.88 408 ASN A C 1
ATOM 3227 O O . ASN A 1 408 ? 7.607 -3.690 19.678 1.00 87.88 408 ASN A O 1
ATOM 3231 N N . ALA A 1 409 ? 7.067 -3.662 17.498 1.00 87.88 409 ALA A N 1
ATOM 3232 C CA . ALA A 1 409 ? 6.183 -2.500 17.540 1.00 87.88 409 ALA A CA 1
ATOM 3233 C C . ALA A 1 409 ? 4.698 -2.909 17.533 1.00 87.88 409 ALA A C 1
ATOM 3235 O O . ALA A 1 409 ? 4.352 -4.056 17.240 1.00 87.88 409 ALA A O 1
ATOM 3236 N N . THR A 1 410 ? 3.801 -1.966 17.830 1.00 87.25 410 THR A N 1
ATOM 3237 C CA . THR A 1 410 ? 2.356 -2.187 17.685 1.00 87.25 410 THR A CA 1
ATOM 3238 C C . THR A 1 410 ? 1.931 -2.101 16.214 1.00 87.25 410 THR A C 1
ATOM 3240 O O . THR A 1 410 ? 2.605 -1.501 15.372 1.00 87.25 410 THR A O 1
ATOM 3243 N N . HIS A 1 411 ? 0.802 -2.729 15.871 1.00 88.19 411 HIS A N 1
ATOM 3244 C CA . HIS A 1 411 ? 0.321 -2.812 14.485 1.00 88.19 411 HIS A CA 1
ATOM 3245 C C . HIS A 1 411 ? 0.045 -1.436 13.846 1.00 88.19 411 HIS A C 1
ATOM 3247 O O . HIS A 1 411 ? 0.229 -1.241 12.640 1.00 88.19 411 HIS A O 1
ATOM 3253 N N . ASP A 1 412 ? -0.340 -0.475 14.676 1.00 85.62 412 ASP A N 1
ATOM 3254 C CA . ASP A 1 412 ? -0.704 0.903 14.375 1.00 85.62 412 ASP A CA 1
ATOM 3255 C C . ASP A 1 412 ? 0.473 1.895 14.439 1.00 85.62 412 ASP A C 1
ATOM 3257 O O . ASP A 1 412 ? 0.293 3.037 14.025 1.00 85.62 412 ASP A O 1
ATOM 3261 N N . ASP A 1 413 ? 1.677 1.480 14.872 1.00 85.50 413 ASP A N 1
ATOM 3262 C CA . ASP A 1 413 ? 2.849 2.367 14.983 1.00 85.50 413 ASP A CA 1
ATOM 3263 C C . ASP A 1 413 ? 3.250 2.947 13.615 1.00 85.50 413 ASP A C 1
ATOM 3265 O O . ASP A 1 413 ? 3.965 2.325 12.815 1.00 85.50 413 ASP A O 1
ATOM 3269 N N . SER A 1 414 ? 2.760 4.157 13.347 1.00 84.38 414 SER A N 1
ATOM 3270 C CA . SER A 1 414 ? 2.868 4.897 12.087 1.00 84.38 414 SER A CA 1
ATOM 3271 C C . SER A 1 414 ? 4.310 5.112 11.632 1.00 84.38 414 SER A C 1
ATOM 3273 O O . SER A 1 414 ? 4.570 5.191 10.431 1.00 84.38 414 SER A O 1
ATOM 3275 N N . ARG A 1 415 ? 5.249 5.129 12.584 1.00 83.25 415 ARG A N 1
ATOM 3276 C CA . ARG A 1 415 ? 6.691 5.276 12.368 1.00 83.25 415 ARG A CA 1
ATOM 3277 C C . ARG A 1 415 ? 7.301 4.067 11.654 1.00 83.25 415 ARG A C 1
ATOM 3279 O O . ARG A 1 415 ? 8.322 4.198 10.978 1.00 83.25 415 ARG A O 1
ATOM 3286 N N . VAL A 1 416 ? 6.684 2.885 11.771 1.00 87.62 416 VAL A N 1
ATOM 3287 C CA . VAL A 1 416 ? 7.208 1.655 11.164 1.00 87.62 416 VAL A CA 1
ATOM 3288 C C . VAL A 1 416 ? 6.944 1.676 9.663 1.00 87.62 416 VAL A C 1
ATOM 3290 O O . VAL A 1 416 ? 5.846 1.371 9.200 1.00 87.62 416 VAL A O 1
ATOM 3293 N N . SER A 1 417 ? 7.991 1.987 8.893 1.00 90.44 417 SER A N 1
ATOM 3294 C CA . SER A 1 417 ? 8.004 1.928 7.426 1.00 90.44 417 SER A CA 1
ATOM 3295 C C . SER A 1 417 ? 6.870 2.746 6.763 1.00 90.44 417 SER A C 1
ATOM 3297 O O . SER A 1 417 ? 6.130 2.189 5.940 1.00 90.44 417 SER A O 1
ATOM 3299 N N . PRO A 1 418 ? 6.737 4.059 7.063 1.00 89.62 418 PRO A N 1
ATOM 3300 C CA . PRO A 1 418 ? 5.583 4.889 6.700 1.00 89.62 418 PRO A CA 1
ATOM 3301 C C . PRO A 1 418 ? 5.306 4.930 5.196 1.00 89.62 418 PRO A C 1
ATOM 3303 O O . PRO A 1 418 ? 4.148 4.955 4.796 1.00 89.62 418 PRO A O 1
ATOM 3306 N N . VAL A 1 419 ? 6.338 4.845 4.346 1.00 88.75 419 VAL A N 1
ATOM 3307 C CA . VAL A 1 419 ? 6.172 4.789 2.880 1.00 88.75 419 VAL A CA 1
ATOM 3308 C C . VAL A 1 419 ? 5.382 3.546 2.457 1.00 88.75 419 VAL A C 1
ATOM 3310 O O . VAL A 1 419 ? 4.501 3.638 1.611 1.00 88.75 419 VAL A O 1
ATOM 3313 N N . VAL A 1 420 ? 5.622 2.389 3.089 1.00 91.75 420 VAL A N 1
ATOM 3314 C CA . VAL A 1 420 ? 4.861 1.156 2.811 1.00 91.75 420 VAL A CA 1
ATOM 3315 C C . VAL A 1 420 ? 3.447 1.243 3.384 1.00 91.75 420 VAL A C 1
ATOM 3317 O O . VAL A 1 420 ? 2.510 0.795 2.726 1.00 91.75 420 VAL A O 1
ATOM 3320 N N . ARG A 1 421 ? 3.265 1.863 4.559 1.00 92.94 421 ARG A N 1
ATOM 3321 C CA . ARG A 1 421 ? 1.923 2.133 5.101 1.00 92.94 421 ARG A CA 1
ATOM 3322 C C . ARG A 1 421 ? 1.115 3.032 4.151 1.00 92.94 421 ARG A C 1
ATOM 3324 O O . ARG A 1 421 ? -0.006 2.684 3.796 1.00 92.94 421 ARG A O 1
ATOM 3331 N N . GLN A 1 422 ? 1.713 4.117 3.653 1.00 91.44 422 GLN A N 1
ATOM 3332 C CA . GLN A 1 422 ? 1.102 5.028 2.679 1.00 91.44 422 GLN A CA 1
ATOM 3333 C C . GLN A 1 422 ? 0.795 4.322 1.348 1.00 91.44 422 GLN A C 1
ATOM 3335 O O . GLN A 1 422 ? -0.284 4.522 0.796 1.00 91.44 422 GLN A O 1
ATOM 3340 N N . THR A 1 423 ? 1.685 3.448 0.863 1.00 93.31 423 THR A N 1
ATOM 3341 C CA . THR A 1 423 ? 1.413 2.597 -0.307 1.00 93.31 423 THR A CA 1
ATOM 3342 C C . THR A 1 423 ? 0.213 1.678 -0.071 1.00 93.31 423 THR A C 1
ATOM 3344 O O . THR A 1 423 ? -0.616 1.547 -0.961 1.00 93.31 423 THR A O 1
ATOM 3347 N N . LEU A 1 424 ? 0.052 1.062 1.106 1.00 95.00 424 LEU A N 1
ATOM 3348 C CA . LEU A 1 424 ? -1.101 0.188 1.375 1.00 95.00 424 LEU A CA 1
ATOM 3349 C C . LEU A 1 424 ? -2.439 0.951 1.408 1.00 95.00 424 LEU A C 1
ATOM 3351 O O . LEU A 1 424 ? -3.439 0.415 0.923 1.00 95.00 424 LEU A O 1
ATOM 3355 N N . LEU A 1 425 ? -2.455 2.216 1.851 1.00 93.88 425 LEU A N 1
ATOM 3356 C CA . LEU A 1 425 ? -3.643 3.076 1.737 1.00 93.88 425 LEU A CA 1
ATOM 3357 C C . LEU A 1 425 ? -4.080 3.270 0.280 1.00 93.88 425 LEU A C 1
ATOM 3359 O O . LEU A 1 425 ? -5.278 3.238 0.002 1.00 93.88 425 LEU A O 1
ATOM 3363 N N . HIS A 1 426 ? -3.134 3.393 -0.665 1.00 94.19 426 HIS A N 1
ATOM 3364 C CA . HIS A 1 426 ? -3.447 3.519 -2.102 1.00 94.19 426 HIS A CA 1
ATOM 3365 C C . HIS A 1 426 ? -4.227 2.313 -2.642 1.00 94.19 426 HIS A C 1
ATOM 3367 O O . HIS A 1 426 ? -4.953 2.442 -3.624 1.00 94.19 426 HIS A O 1
ATOM 3373 N N . TRP A 1 427 ? -4.087 1.161 -1.981 1.00 96.31 427 TRP A N 1
ATOM 3374 C CA . TRP A 1 427 ? -4.749 -0.107 -2.289 1.00 96.31 427 TRP A CA 1
ATOM 3375 C C . TRP A 1 427 ? -5.872 -0.444 -1.287 1.00 96.31 427 TRP A C 1
ATOM 3377 O O . TRP A 1 427 ? -6.220 -1.610 -1.093 1.00 96.31 427 TRP A O 1
ATOM 3387 N N . ALA A 1 428 ? -6.438 0.577 -0.630 1.00 96.56 428 ALA A N 1
ATOM 3388 C CA . ALA A 1 428 ? -7.547 0.468 0.322 1.00 96.56 428 ALA A CA 1
ATOM 3389 C C . ALA A 1 428 ? -7.317 -0.553 1.460 1.00 96.56 428 ALA A C 1
ATOM 3391 O O . ALA A 1 428 ? -8.242 -1.252 1.893 1.00 96.56 428 ALA A O 1
ATOM 3392 N N . CYS A 1 429 ? -6.068 -0.649 1.927 1.00 95.19 429 CYS A N 1
ATOM 3393 C CA . CYS A 1 429 ? -5.631 -1.603 2.938 1.00 95.19 429 CYS A CA 1
ATOM 3394 C C . CYS A 1 429 ? -4.932 -0.911 4.114 1.00 95.19 429 CYS A C 1
ATOM 3396 O O . CYS A 1 429 ? -3.948 -0.197 3.945 1.00 95.19 429 CYS A O 1
ATOM 3398 N N . GLU A 1 430 ? -5.370 -1.232 5.325 1.00 93.31 430 GLU A N 1
ATOM 3399 C CA . GLU A 1 430 ? -4.682 -0.925 6.579 1.00 93.31 430 GLU A CA 1
ATOM 3400 C C . GLU A 1 430 ? -4.389 -2.227 7.342 1.00 93.31 430 GLU A C 1
ATOM 3402 O O . GLU A 1 430 ? -5.195 -3.159 7.312 1.00 93.31 430 GLU A O 1
ATOM 3407 N N . ILE A 1 431 ? -3.225 -2.327 7.992 1.00 93.00 431 ILE A N 1
ATOM 3408 C CA . ILE A 1 431 ? -2.840 -3.520 8.768 1.00 93.00 431 ILE A CA 1
ATOM 3409 C C . ILE A 1 431 ? -3.657 -3.590 10.054 1.00 93.00 431 ILE A C 1
ATOM 3411 O O . ILE A 1 431 ? -3.789 -2.587 10.749 1.00 93.00 431 ILE A O 1
ATOM 3415 N N . ARG A 1 432 ? -4.131 -4.786 10.416 1.00 91.06 432 ARG A N 1
ATOM 3416 C CA . ARG A 1 432 ? -4.780 -5.035 11.712 1.00 91.06 432 ARG A CA 1
ATOM 3417 C C . ARG A 1 432 ? -3.948 -5.900 12.651 1.00 91.06 432 ARG A C 1
ATOM 3419 O O . ARG A 1 432 ? -3.195 -6.767 12.215 1.00 91.06 432 ARG A O 1
ATOM 3426 N N . GLU A 1 433 ? -4.166 -5.720 13.952 1.00 90.69 433 GLU A N 1
ATOM 3427 C CA . GLU A 1 433 ? -3.549 -6.527 15.013 1.00 90.69 433 GLU A CA 1
ATOM 3428 C C . GLU A 1 433 ? -3.742 -8.038 14.806 1.00 90.69 433 GLU A C 1
ATOM 3430 O O . GLU A 1 433 ? -2.773 -8.787 14.876 1.00 90.69 433 GLU A O 1
ATOM 3435 N N . GLU A 1 434 ? -4.958 -8.478 14.449 1.00 90.19 434 GLU A N 1
ATOM 3436 C CA . GLU A 1 434 ? -5.264 -9.880 14.108 1.00 90.19 434 GLU A CA 1
ATOM 3437 C C . GLU A 1 434 ? -4.295 -10.459 13.064 1.00 90.19 434 GLU A C 1
ATOM 3439 O O . GLU A 1 434 ? -3.922 -11.627 13.143 1.00 90.19 434 GLU A O 1
ATOM 3444 N N . GLU A 1 435 ? -3.869 -9.650 12.092 1.00 91.38 435 GLU A N 1
ATOM 3445 C CA . GLU A 1 435 ? -3.018 -10.067 10.976 1.00 91.38 435 GLU A CA 1
ATOM 3446 C C . GLU A 1 435 ? -1.541 -10.117 11.381 1.00 91.38 435 GLU A C 1
ATOM 3448 O O . GLU A 1 435 ? -0.822 -11.033 10.977 1.00 91.38 435 GLU A O 1
ATOM 3453 N N . VAL A 1 436 ? -1.108 -9.183 12.239 1.00 92.12 436 VAL A N 1
ATOM 3454 C CA . VAL A 1 436 ? 0.221 -9.213 12.867 1.00 92.12 436 VAL A CA 1
ATOM 3455 C C . VAL A 1 436 ? 0.348 -10.436 13.772 1.00 92.12 436 VAL A C 1
ATOM 3457 O O . VAL A 1 436 ? 1.297 -11.205 13.630 1.00 92.12 436 VAL A O 1
ATOM 3460 N N . LEU A 1 437 ? -0.645 -10.685 14.631 1.00 90.75 437 LEU A N 1
ATOM 3461 C CA . LEU A 1 437 ? -0.699 -11.863 15.498 1.00 90.75 437 LEU A CA 1
ATOM 3462 C C . LEU A 1 437 ? -0.776 -13.169 14.691 1.00 90.75 437 LEU A C 1
ATOM 3464 O O . LEU A 1 437 ? -0.118 -14.147 15.046 1.00 90.75 437 LEU A O 1
ATOM 3468 N N . ALA A 1 438 ? -1.544 -13.205 13.598 1.00 89.75 438 ALA A N 1
ATOM 3469 C CA . ALA A 1 438 ? -1.656 -14.388 12.744 1.00 89.75 438 ALA A CA 1
ATOM 3470 C C . ALA A 1 438 ? -0.366 -14.706 11.973 1.00 89.75 438 ALA A C 1
ATOM 3472 O O . ALA A 1 438 ? -0.112 -15.882 11.713 1.00 89.75 438 ALA A O 1
ATOM 3473 N N . LEU A 1 439 ? 0.449 -13.705 11.612 1.00 88.38 439 LEU A N 1
ATOM 3474 C CA . LEU A 1 439 ? 1.759 -13.946 10.998 1.00 88.38 439 LEU A CA 1
ATOM 3475 C C . LEU A 1 439 ? 2.832 -14.268 12.048 1.00 88.38 439 LEU A C 1
ATOM 3477 O O . LEU A 1 439 ? 3.613 -15.190 11.837 1.00 88.38 439 LEU A O 1
ATOM 3481 N N . ALA A 1 440 ? 2.824 -13.590 13.200 1.00 88.50 440 ALA A N 1
ATOM 3482 C CA . ALA A 1 440 ? 3.735 -13.874 14.310 1.00 88.50 440 ALA A CA 1
ATOM 3483 C C . ALA A 1 440 ? 3.583 -15.312 14.840 1.00 88.50 440 ALA A C 1
ATOM 3485 O O . ALA A 1 440 ? 4.578 -15.958 15.134 1.00 88.50 440 ALA A O 1
ATOM 3486 N N . LYS A 1 441 ? 2.356 -15.856 14.875 1.00 89.06 441 LYS A N 1
ATOM 3487 C CA . LYS A 1 441 ? 2.074 -17.266 15.222 1.00 89.06 441 LYS A CA 1
ATOM 3488 C C . LYS A 1 441 ? 2.517 -18.297 14.166 1.00 89.06 441 LYS A C 1
ATOM 3490 O O . LYS A 1 441 ? 2.355 -19.491 14.396 1.00 89.06 441 LYS A O 1
ATOM 3495 N N . ARG A 1 442 ? 3.000 -17.864 12.995 1.00 83.75 442 ARG A N 1
ATOM 3496 C CA . ARG A 1 442 ? 3.469 -18.725 11.886 1.00 83.75 442 ARG A CA 1
ATOM 3497 C C . ARG A 1 442 ? 4.989 -18.659 11.678 1.00 83.75 442 ARG A C 1
ATOM 3499 O O . ARG A 1 442 ? 5.475 -19.253 10.716 1.00 83.75 442 ARG A O 1
ATOM 3506 N N . ARG A 1 443 ? 5.698 -17.898 12.513 1.00 73.94 443 ARG A N 1
ATOM 3507 C CA . ARG A 1 443 ? 7.137 -17.626 12.439 1.00 73.94 443 ARG A CA 1
ATOM 3508 C C . ARG A 1 443 ? 7.888 -18.368 13.541 1.00 73.94 443 ARG A C 1
ATOM 3510 O O . ARG A 1 443 ? 9.036 -18.760 13.248 1.00 73.94 443 ARG A O 1
#

Radius of gyration: 35.59 Å; chains: 1; bounding box: 94×71×90 Å

pLDDT: mean 71.49, std 22.29, range [28.09, 97.0]

Organism: Ostreococcus tauri (NCBI:txid70448)

Foldseek 3Di:
DDDDDDDDDDDDDDDDDDCVPDPCVVVPDDDDPPDDDDDDDDDPPDPDDDPPDPAPQQDWAFFPAAQFRDIDGNVGFDFFPGQHQPFAWDQDPQWTEGPRDDPVQTDNDPVSNSVRGGDDGGTGDRPDDPHDDDDDDPDDPDDDDDDPVVVVVVVVVVVVVVVCVVVCVVVVVVVPDDDDDDDDDDDDDDDDDDDDDDDDDPDPPPPPCVVVVVVVVPVPDDDDDDDDPDQLDFDDFPDPPQLDDLLPPDADQPPWDADPPVQFTADPVCRQQTFNHDLLSLLQQLLFLQFQQAQQGAFPDRPGRQDHDPVVAPCVSCVPHDSSSHRDNHRHLVSHNLSDHEDDDLVVCVVVVQADSVQSSHLSSVRRVVSVPDDDPCPVVSSVVLCCCANLPHPLLVVQLVQCVVSVHAQSPCSRPVRSQSVQSVSSHGTDPVSSVVVVVVD

Secondary structure (DSSP, 8-state):
-----------------GGGG-TTGGGT---GGG----------------------TTS-EE--STTT--EE-GGG--TT-EEE--SPEEEETTEEEETTS-GGG-BSSHHHHTT----EEE---SS-PPPPPPPP---SS--S---HHHHHHHHHHHHHHHHHHHTTHHHHHHHTPPPPPPPP------PPPP-------PPP----THHHHHHHHHSS-------------PPPPS-SS----GGGS----TT-EE-TTT--EE-TT-TT----S-HHHHHHTTTTTT-TT-TT-SSTT--S-----GGGS-GGGTTT--GGGTS-SS--GGGSTTSS--S--HHHHHHTT-SBTTBTT-HHHHHHHHHHT---TTHHHHHHHHHHHHSTT-HHHHHHHHHHHHTT--TT-TTSSHHHHHHHHHTT----HHHHHHHHTT-

Sequence (443 aa):
MRAPIASTSDKALGTRGPDAQCQRCAQGFYCAEHASNGASEKSMEETKPEPIVNVDPDAWQTCKRPGCGLKFRERDNADDACVFHSGAPIFHETKKGWSCCTADKLVYDFDDFLKIAPCARGRHDANAAPLQFQRSSATKSRRRIMSEYEDARAKTIARNAERMRALGVNALAKELAPTKKRKASAEVRPSAPRRTSGRARTKPTTYSDDAAFAAIESEVGTSSARAVRKAYDPSVPPNDALRKSALTARDWRGNVKRHPTKGHLIFSDRPDFKPNLTPAQVIRAGSWGGCYFHPRGGKPGIRGPCDIDPKEFPHEWFEGLDKTMYASRRYNVPTNMYGVKAGQTQEFWEEKGWIDARDPRGWFHWYCRFFQGRRIDDDDRQISRWKGVCGEKGRWKTNLINKIIDANATHDDSRVSPVVRQTLLHWACEIREEEVLALAKRR

InterPro domains:
  IPR007051 CHORD domain [PF04968] (62-124)
  IPR007051 CHORD domain [PS51401] (63-124)